Protein AF-A0A4R4QNZ3-F1 (afdb_monomer_lite)

Secondary structure (DSSP, 8-state):
-PPPP---SHHHHHHHHHHHHT-HHHHHHHHHTSEEEEEPPGGGHHHHHTT-S-----EEEETTEEEEEEBSSHHHHHHHH-TT---EEEEEHHHHHHT-S-TTPEEEESPPPTT-----TT-EEEEHHHHHHHHTT---PPEESSPPPHHHHHHTT-TTS---S-PPPP--SSHHHHHHHHHHHTT-HHHHHHHHTT-EEEEE--TT--TT--TTSTT-----EEETTEEEEEEBSSHHHHHHHHHHHT----EEEEEHHHHHHT-S-TTSEEEESTTSTT-EEE-GGGHHHHHHHHHHHHHHHHHTT---SSHHHHHHHHHHHTT-HHHHHHHHHT-B-BEEE-TTPPTT--TTSTT-----EEETTEEEEEEBSSHHHHHHHH-S-EEE--BHHHHHHT---TTSEEEESTTSTT-EEE-HHHHHHHT-SPPPP----

Structure (mmCIF, N/CA/C/O backbone):
data_AF-A0A4R4QNZ3-F1
#
_entry.id   AF-A0A4R4QNZ3-F1
#
loop_
_atom_site.group_PDB
_atom_site.id
_atom_site.type_symbol
_atom_site.label_atom_id
_atom_site.label_alt_id
_atom_site.label_comp_id
_atom_site.label_asym_id
_atom_site.label_entity_id
_atom_site.label_seq_id
_atom_site.pdbx_PDB_ins_code
_atom_site.Cartn_x
_atom_site.Cartn_y
_atom_site.Cartn_z
_atom_site.occupancy
_atom_site.B_iso_or_equiv
_atom_site.auth_seq_id
_atom_site.auth_comp_id
_atom_site.auth_asym_id
_atom_site.auth_atom_id
_atom_site.pdbx_PDB_model_num
ATOM 1 N N . MET A 1 1 ? 29.107 14.010 -29.309 1.00 36.09 1 MET A N 1
ATOM 2 C CA . MET A 1 1 ? 27.647 13.817 -29.400 1.00 36.09 1 MET A CA 1
ATOM 3 C C . MET A 1 1 ? 27.422 12.340 -29.157 1.00 36.09 1 MET A C 1
ATOM 5 O O . MET A 1 1 ? 27.958 11.558 -29.928 1.00 36.09 1 MET A O 1
ATOM 9 N N . ALA A 1 2 ? 26.821 11.963 -28.026 1.00 41.38 2 ALA A N 1
ATOM 10 C CA . ALA A 1 2 ? 26.477 10.564 -27.778 1.00 41.38 2 ALA A CA 1
ATOM 11 C C . ALA A 1 2 ? 25.448 10.140 -28.831 1.00 41.38 2 ALA A C 1
ATOM 13 O O . ALA A 1 2 ? 24.552 10.927 -29.141 1.00 41.38 2 ALA A O 1
ATOM 14 N N . ASP A 1 3 ? 25.636 8.966 -29.427 1.00 51.53 3 ASP A N 1
ATOM 15 C CA . ASP A 1 3 ? 24.725 8.439 -30.437 1.00 51.53 3 ASP A CA 1
ATOM 16 C C . ASP A 1 3 ? 23.348 8.273 -29.784 1.00 51.53 3 ASP A C 1
ATOM 18 O O . ASP A 1 3 ? 23.217 7.601 -28.759 1.00 51.53 3 ASP A O 1
ATOM 22 N N . ALA A 1 4 ? 22.342 8.983 -30.293 1.00 70.56 4 ALA A N 1
ATOM 23 C CA . ALA A 1 4 ? 20.996 8.888 -29.752 1.00 70.56 4 ALA A CA 1
ATOM 24 C C . ALA A 1 4 ? 20.488 7.468 -30.020 1.00 70.56 4 ALA A C 1
ATOM 26 O O . ALA A 1 4 ? 20.500 7.029 -31.172 1.00 70.56 4 ALA A O 1
ATOM 27 N N . TRP A 1 5 ? 20.068 6.757 -28.968 1.00 85.12 5 TRP A N 1
ATOM 28 C CA . TRP A 1 5 ? 19.520 5.406 -29.089 1.00 85.12 5 TRP A CA 1
ATOM 29 C C . TRP A 1 5 ? 18.438 5.341 -30.176 1.00 85.12 5 TRP A C 1
ATOM 31 O O . TRP A 1 5 ? 17.634 6.267 -30.336 1.00 85.12 5 TRP A O 1
ATOM 41 N N . ARG A 1 6 ? 18.420 4.233 -30.923 1.00 86.94 6 ARG A N 1
ATOM 42 C CA . ARG A 1 6 ? 17.431 3.957 -31.965 1.00 86.94 6 ARG A CA 1
ATOM 43 C C . ARG A 1 6 ? 16.771 2.606 -31.695 1.00 86.94 6 ARG A C 1
ATOM 45 O O . ARG A 1 6 ? 17.508 1.666 -31.400 1.00 86.94 6 ARG A O 1
ATOM 52 N N . PRO A 1 7 ? 15.442 2.499 -31.865 1.00 90.75 7 PRO A N 1
ATOM 53 C CA . PRO A 1 7 ? 14.757 1.217 -31.840 1.00 90.75 7 PRO A CA 1
ATOM 54 C C . PRO A 1 7 ? 15.376 0.226 -32.830 1.00 90.75 7 PRO A C 1
ATOM 56 O O . PRO A 1 7 ? 15.742 0.585 -33.952 1.00 90.75 7 PRO A O 1
ATOM 59 N N . THR A 1 8 ? 15.479 -1.024 -32.406 1.00 92.50 8 THR A N 1
ATOM 60 C CA . THR A 1 8 ? 16.047 -2.151 -33.154 1.00 92.50 8 THR A CA 1
ATOM 61 C C . THR A 1 8 ? 15.031 -3.264 -33.407 1.00 92.50 8 THR A C 1
ATOM 63 O O . THR A 1 8 ? 15.307 -4.175 -34.187 1.00 92.50 8 THR A O 1
ATOM 66 N N . SER A 1 9 ? 13.850 -3.177 -32.791 1.00 92.44 9 SER A N 1
ATOM 67 C CA . SER A 1 9 ? 12.731 -4.102 -32.968 1.00 92.44 9 SER A CA 1
ATOM 68 C C . SER A 1 9 ? 11.420 -3.355 -33.244 1.00 92.44 9 SER A C 1
ATOM 70 O O . SER A 1 9 ? 11.294 -2.157 -32.981 1.00 92.44 9 SER A O 1
ATOM 72 N N . GLU A 1 10 ? 10.423 -4.068 -33.780 1.00 94.12 10 GLU A N 1
ATOM 73 C CA . GLU A 1 10 ? 9.068 -3.526 -33.967 1.00 94.12 10 GLU A CA 1
ATOM 74 C C . GLU A 1 10 ? 8.427 -3.136 -32.625 1.00 94.12 10 GLU A C 1
ATOM 76 O O . GLU A 1 10 ? 7.784 -2.091 -32.531 1.00 94.12 10 GLU A O 1
ATOM 81 N N . LEU A 1 11 ? 8.661 -3.936 -31.576 1.00 95.50 11 LEU A N 1
ATOM 82 C CA . LEU A 1 11 ? 8.229 -3.633 -30.212 1.00 95.50 11 LEU A CA 1
ATOM 83 C C . LEU A 1 11 ? 8.803 -2.290 -29.743 1.00 95.50 11 LEU A C 1
ATOM 85 O O . LEU A 1 11 ? 8.041 -1.404 -29.376 1.00 95.50 11 LEU A O 1
ATOM 89 N N . GLU A 1 12 ? 10.123 -2.100 -29.820 1.00 96.62 12 GLU A N 1
ATOM 90 C CA . GLU A 1 12 ? 10.787 -0.859 -29.397 1.00 96.62 12 GLU A CA 1
ATOM 91 C C . GLU A 1 12 ? 10.306 0.362 -30.196 1.00 96.62 12 GLU A C 1
ATOM 93 O O . GLU A 1 12 ? 10.190 1.458 -29.647 1.00 96.62 12 GLU A O 1
ATOM 98 N N . HIS A 1 13 ? 9.998 0.184 -31.487 1.00 95.88 13 HIS A N 1
ATOM 99 C CA . HIS A 1 13 ? 9.411 1.238 -32.312 1.00 95.88 13 HIS A CA 1
ATOM 100 C C . HIS A 1 13 ? 8.037 1.661 -31.789 1.00 95.88 13 HIS A C 1
ATOM 102 O O . HIS A 1 13 ? 7.811 2.851 -31.567 1.00 95.88 13 HIS A O 1
ATOM 108 N N . ARG A 1 14 ? 7.147 0.696 -31.537 1.00 96.50 14 ARG A N 1
ATOM 109 C CA . ARG A 1 14 ? 5.798 0.956 -31.015 1.00 96.50 14 ARG A CA 1
ATOM 110 C C . ARG A 1 14 ? 5.842 1.543 -29.602 1.00 96.50 14 ARG A C 1
ATOM 112 O O . ARG A 1 14 ? 5.132 2.503 -29.332 1.00 96.50 14 ARG A O 1
ATOM 119 N N . LEU A 1 15 ? 6.723 1.044 -28.730 1.00 95.56 15 LEU A N 1
ATOM 120 C CA . LEU A 1 15 ? 6.934 1.602 -27.387 1.00 95.56 15 LEU A CA 1
ATOM 121 C C . LEU A 1 15 ? 7.467 3.042 -27.443 1.00 95.56 15 LEU A C 1
ATOM 123 O O . LEU A 1 15 ? 7.066 3.896 -26.657 1.00 95.56 15 LEU A O 1
ATOM 127 N N . GLN A 1 16 ? 8.356 3.356 -28.388 1.00 93.81 16 GLN A N 1
ATOM 128 C CA . GLN A 1 16 ? 8.825 4.729 -28.565 1.00 93.81 16 GLN A CA 1
ATOM 129 C C . GLN A 1 16 ? 7.693 5.664 -29.026 1.00 93.81 16 GLN A C 1
ATOM 131 O O . GLN A 1 16 ? 7.657 6.825 -28.612 1.00 93.81 16 GLN A O 1
ATOM 136 N N . GLU A 1 17 ? 6.783 5.192 -29.880 1.00 93.38 17 GLU A N 1
ATOM 137 C CA . GLU A 1 17 ? 5.606 5.959 -30.304 1.00 93.38 17 GLU A CA 1
ATOM 138 C C . GLU A 1 17 ? 4.665 6.244 -29.133 1.00 93.38 17 GLU A C 1
ATOM 140 O O . GLU A 1 17 ? 4.260 7.395 -28.960 1.00 93.38 17 GLU A O 1
ATOM 145 N N . THR A 1 18 ? 4.386 5.247 -28.287 1.00 92.31 18 THR A N 1
ATOM 146 C CA . THR A 1 18 ? 3.529 5.434 -27.107 1.00 92.31 18 THR A CA 1
ATOM 147 C C . THR A 1 18 ? 4.150 6.405 -26.106 1.00 92.31 18 THR A C 1
ATOM 149 O O . THR A 1 18 ? 3.469 7.323 -25.655 1.00 92.31 18 THR A O 1
ATOM 152 N N . VAL A 1 19 ? 5.458 6.303 -25.829 1.00 86.38 19 VAL A N 1
ATOM 153 C CA . VAL A 1 19 ? 6.164 7.260 -24.954 1.00 86.38 19 VAL A CA 1
ATOM 154 C C . VAL A 1 19 ? 6.097 8.683 -25.512 1.00 86.38 19 VAL A C 1
ATOM 156 O O . VAL A 1 19 ? 5.834 9.625 -24.768 1.00 86.38 19 VAL A O 1
ATOM 159 N N . ARG A 1 20 ? 6.293 8.866 -26.824 1.00 86.81 20 ARG A N 1
ATOM 160 C CA . ARG A 1 20 ? 6.196 10.192 -27.466 1.00 86.81 20 ARG A CA 1
ATOM 161 C C . ARG A 1 20 ? 4.785 10.769 -27.424 1.00 86.81 20 ARG A C 1
ATOM 163 O O . ARG A 1 20 ? 4.647 11.987 -27.353 1.00 86.81 20 ARG A O 1
ATOM 170 N N . ALA A 1 21 ? 3.771 9.912 -27.495 1.00 85.88 21 ALA A N 1
ATOM 171 C CA . ALA A 1 21 ? 2.372 10.297 -27.370 1.00 85.88 21 ALA A CA 1
ATOM 172 C C . ALA A 1 21 ? 1.936 10.524 -25.909 1.00 85.88 21 ALA A C 1
ATOM 174 O O . ALA A 1 21 ? 0.863 11.075 -25.687 1.00 85.88 21 ALA A O 1
ATOM 175 N N . GLY A 1 22 ? 2.744 10.113 -24.922 1.00 79.81 22 GLY A N 1
ATOM 176 C CA . GLY A 1 22 ? 2.345 10.091 -23.513 1.00 79.81 22 GLY A CA 1
ATOM 177 C C . GLY A 1 22 ? 1.312 9.003 -23.183 1.00 79.81 22 GLY A C 1
ATOM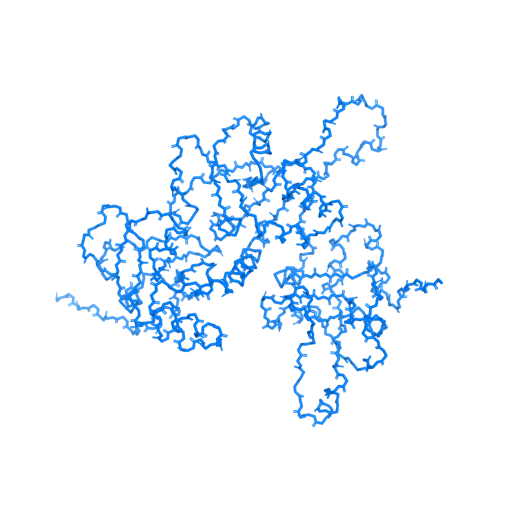 178 O O . GLY A 1 22 ? 0.682 9.065 -22.132 1.00 79.81 22 GLY A O 1
ATOM 179 N N . ASP A 1 23 ? 1.131 8.012 -24.061 1.00 84.38 23 ASP A N 1
ATOM 180 C CA . ASP A 1 23 ? 0.137 6.942 -23.925 1.00 84.38 23 ASP A CA 1
ATOM 181 C C . ASP A 1 23 ? 0.714 5.756 -23.132 1.00 84.38 23 ASP A C 1
ATOM 183 O O . ASP A 1 23 ? 1.197 4.762 -23.684 1.00 84.38 23 ASP A O 1
ATOM 187 N N . GLN A 1 24 ? 0.712 5.887 -21.804 1.00 86.06 24 GLN A N 1
ATOM 188 C CA . GLN A 1 24 ? 1.237 4.859 -20.901 1.00 86.06 24 GLN A CA 1
ATOM 189 C C . GLN A 1 24 ? 0.388 3.582 -20.890 1.00 86.06 24 GLN A C 1
ATOM 191 O O . GLN A 1 24 ? 0.941 2.491 -20.778 1.00 86.06 24 GLN A O 1
ATOM 196 N N . GLU A 1 25 ? -0.932 3.692 -21.051 1.00 88.00 25 GLU A N 1
ATOM 197 C CA . GLU A 1 25 ? -1.815 2.523 -21.101 1.00 88.00 25 GLU A CA 1
ATOM 198 C C . GLU A 1 25 ? -1.469 1.639 -22.304 1.00 88.00 25 GLU A C 1
ATOM 200 O O . GLU A 1 25 ? -1.257 0.432 -22.152 1.00 88.00 25 GLU A O 1
ATOM 205 N N . SER A 1 26 ? -1.312 2.235 -23.492 1.00 90.31 26 SER A N 1
ATOM 206 C CA . SER A 1 26 ? -0.854 1.484 -24.660 1.00 90.31 26 SER A CA 1
ATOM 207 C C . SER A 1 26 ? 0.567 0.957 -24.484 1.00 90.31 26 SER A C 1
ATOM 209 O O . SER A 1 26 ? 0.823 -0.162 -24.920 1.00 90.31 26 SER A O 1
ATOM 211 N N . TYR A 1 27 ? 1.479 1.703 -23.842 1.00 93.31 27 TYR A N 1
ATOM 212 C CA . TYR A 1 27 ? 2.828 1.207 -23.535 1.00 93.31 27 TYR A CA 1
ATOM 213 C C . TYR A 1 27 ? 2.762 -0.099 -22.728 1.00 93.31 27 TYR A C 1
ATOM 215 O O . TYR A 1 27 ? 3.331 -1.108 -23.145 1.00 93.31 27 TYR A O 1
ATOM 223 N N . PHE A 1 28 ? 2.030 -0.122 -21.611 1.00 94.06 28 PHE A N 1
ATOM 224 C CA . PHE A 1 28 ? 1.970 -1.311 -20.760 1.00 94.06 28 PHE A CA 1
ATOM 225 C C . PHE A 1 28 ? 1.182 -2.453 -21.396 1.00 94.06 28 PHE A C 1
ATOM 227 O O . PHE A 1 28 ? 1.561 -3.608 -21.221 1.00 94.06 28 PHE A O 1
ATOM 234 N N . ARG A 1 29 ? 0.166 -2.161 -22.216 1.00 92.75 29 ARG A N 1
ATOM 235 C CA . ARG A 1 29 ? -0.510 -3.189 -23.018 1.00 92.75 29 ARG A CA 1
ATOM 236 C C . ARG A 1 29 ? 0.435 -3.847 -24.030 1.00 92.75 29 ARG A C 1
ATOM 238 O O . ARG A 1 29 ? 0.403 -5.060 -24.188 1.00 92.75 29 ARG A O 1
ATOM 245 N N . LEU A 1 30 ? 1.310 -3.074 -24.683 1.00 95.38 30 LEU A N 1
ATOM 246 C CA . LEU A 1 30 ? 2.337 -3.633 -25.575 1.00 95.38 30 LEU A CA 1
ATOM 247 C C . LEU A 1 30 ? 3.315 -4.536 -24.820 1.00 95.38 30 LEU A C 1
ATOM 249 O O . LEU A 1 30 ? 3.689 -5.584 -25.338 1.00 95.38 30 LEU A O 1
ATOM 253 N N . ILE A 1 31 ? 3.718 -4.133 -23.612 1.00 96.38 31 ILE A N 1
ATOM 254 C CA . ILE A 1 31 ? 4.584 -4.939 -22.749 1.00 96.38 31 ILE A CA 1
ATOM 255 C C . ILE A 1 31 ? 3.885 -6.240 -22.328 1.00 96.38 31 ILE A C 1
ATOM 257 O O . ILE A 1 31 ? 4.504 -7.299 -22.428 1.00 96.38 31 ILE A O 1
ATOM 261 N N . ALA A 1 32 ? 2.611 -6.184 -21.929 1.00 95.44 32 ALA A N 1
ATOM 262 C CA . ALA A 1 32 ? 1.830 -7.351 -21.510 1.00 95.44 32 ALA A CA 1
ATOM 263 C C . ALA A 1 32 ? 1.791 -8.461 -22.576 1.00 95.44 32 ALA A C 1
ATOM 265 O O . ALA A 1 32 ? 1.918 -9.641 -22.252 1.00 95.44 32 ALA A O 1
ATOM 266 N N . ASP A 1 33 ? 1.685 -8.068 -23.848 1.00 94.62 33 ASP A N 1
ATOM 267 C CA . ASP A 1 33 ? 1.601 -8.975 -24.998 1.00 94.62 33 ASP A CA 1
ATOM 268 C C . ASP A 1 33 ? 2.977 -9.410 -25.549 1.00 94.62 33 ASP A C 1
ATOM 270 O O . ASP A 1 33 ? 3.053 -10.133 -26.547 1.00 94.62 33 ASP A O 1
ATOM 274 N N . SER A 1 34 ? 4.076 -8.953 -24.941 1.00 96.06 34 SER A N 1
ATOM 275 C CA . SER A 1 34 ? 5.432 -9.140 -25.465 1.00 96.06 34 SER A CA 1
ATOM 276 C C . SER A 1 34 ? 6.223 -10.271 -24.805 1.00 96.06 34 SER A C 1
ATOM 278 O O . SER A 1 34 ? 5.973 -10.705 -23.675 1.00 96.06 34 SER A O 1
ATOM 280 N N . GLU A 1 35 ? 7.236 -10.730 -25.537 1.00 97.00 35 GLU A N 1
ATOM 281 C CA . GLU A 1 35 ? 8.348 -11.500 -24.993 1.00 97.00 35 GLU A CA 1
ATOM 282 C C . GLU A 1 35 ? 9.511 -10.559 -24.665 1.00 97.00 35 GLU A C 1
ATOM 284 O O . GLU A 1 35 ? 9.925 -9.749 -25.498 1.00 97.00 35 GLU A O 1
ATOM 289 N N . LEU A 1 36 ? 10.040 -10.679 -23.449 1.00 97.50 36 LEU A N 1
ATOM 290 C CA . LEU A 1 36 ? 11.142 -9.879 -22.936 1.00 97.50 36 LEU A CA 1
ATOM 291 C C . LEU A 1 36 ? 12.411 -10.718 -22.803 1.00 97.50 36 LEU A C 1
ATOM 293 O O . LEU A 1 36 ? 12.386 -11.935 -22.622 1.00 97.50 36 LEU A O 1
ATOM 297 N N . VAL A 1 37 ? 13.541 -10.034 -22.888 1.00 97.19 37 VAL A N 1
ATOM 298 C CA . VAL A 1 37 ? 14.887 -10.579 -22.758 1.00 97.19 37 VAL A CA 1
ATOM 299 C C . VAL A 1 37 ? 15.315 -10.509 -21.295 1.00 97.19 37 VAL A C 1
ATOM 301 O O . VAL A 1 37 ? 15.451 -9.427 -20.730 1.00 97.19 37 VAL A O 1
ATOM 304 N N . VAL A 1 38 ? 15.559 -11.667 -20.688 1.00 95.94 38 VAL A N 1
ATOM 305 C CA . VAL A 1 38 ? 16.092 -11.810 -19.329 1.00 95.94 38 VAL A CA 1
ATOM 306 C C . VAL A 1 38 ? 17.591 -12.119 -19.436 1.00 95.94 38 VAL A C 1
ATOM 308 O O . VAL A 1 38 ? 17.946 -13.164 -19.992 1.00 95.94 38 VAL A O 1
ATOM 311 N N . PRO A 1 39 ? 18.492 -11.237 -18.968 1.00 95.00 39 PRO A N 1
ATOM 312 C CA . PRO A 1 39 ? 19.932 -11.439 -19.107 1.00 95.00 39 PRO A CA 1
ATOM 313 C C . PRO A 1 39 ? 20.411 -12.654 -18.307 1.00 95.00 39 PRO A C 1
ATOM 315 O O . PRO A 1 39 ? 19.965 -12.886 -17.184 1.00 95.00 39 PRO A O 1
ATOM 318 N N . VAL A 1 40 ? 21.379 -13.385 -18.862 1.00 92.00 40 VAL A N 1
ATOM 319 C CA . VAL A 1 40 ? 22.135 -14.407 -18.129 1.00 92.00 40 VAL A CA 1
ATOM 320 C C . VAL A 1 40 ? 23.475 -13.797 -17.703 1.00 92.00 40 VAL A C 1
ATOM 322 O O . VAL A 1 40 ? 24.246 -13.389 -18.578 1.00 92.00 40 VAL A O 1
ATOM 325 N N . PRO A 1 41 ? 23.775 -13.709 -16.391 1.00 88.00 41 PRO A N 1
ATOM 326 C CA . PRO A 1 41 ? 25.062 -13.217 -15.909 1.00 88.00 41 PRO A CA 1
ATOM 327 C C . PRO A 1 41 ? 26.239 -14.002 -16.516 1.00 88.00 41 PRO A C 1
ATOM 329 O O . PRO A 1 41 ? 26.177 -15.234 -16.553 1.00 88.00 41 PRO A O 1
ATOM 332 N N . PRO A 1 42 ? 27.310 -13.335 -16.996 1.00 86.75 42 PRO A N 1
ATOM 333 C CA . PRO A 1 42 ? 28.401 -14.000 -17.719 1.00 86.75 42 PRO A CA 1
ATOM 334 C C . PRO A 1 42 ? 29.095 -15.110 -16.920 1.00 86.75 42 PRO A C 1
ATOM 336 O O . PRO A 1 42 ? 29.536 -16.104 -17.486 1.00 86.75 42 PRO A O 1
ATOM 339 N N . ASP A 1 43 ? 29.168 -14.952 -15.601 1.00 86.56 43 ASP A N 1
ATOM 340 C CA . ASP A 1 43 ? 29.741 -15.901 -14.648 1.00 86.56 43 ASP A CA 1
ATOM 341 C C . ASP A 1 43 ? 28.881 -17.156 -14.430 1.00 86.56 43 ASP A C 1
ATOM 343 O O . ASP A 1 43 ? 29.392 -18.169 -13.952 1.00 86.56 43 ASP A O 1
ATOM 347 N N . LEU A 1 44 ? 27.602 -17.124 -14.813 1.00 85.00 44 LEU A N 1
ATOM 348 C CA . LEU A 1 44 ? 26.685 -18.261 -14.702 1.00 85.00 44 LEU A CA 1
ATOM 349 C C . LEU A 1 44 ? 26.544 -19.065 -16.002 1.00 85.00 44 LEU A C 1
ATOM 351 O O . LEU A 1 44 ? 26.008 -20.172 -15.964 1.00 85.00 44 LEU A O 1
ATOM 355 N N . VAL A 1 45 ? 27.038 -18.558 -17.138 1.00 84.75 45 VAL A N 1
ATOM 356 C CA . VAL A 1 45 ? 26.831 -19.171 -18.464 1.00 84.75 45 VAL A CA 1
ATOM 357 C C . VAL A 1 45 ? 27.355 -20.607 -18.524 1.00 84.75 45 VAL A C 1
ATOM 359 O O . VAL A 1 45 ? 26.599 -21.515 -18.871 1.00 84.75 45 VAL A O 1
ATOM 362 N N . ASP A 1 46 ? 28.616 -20.833 -18.147 1.00 84.75 46 ASP A N 1
ATOM 363 C CA . ASP A 1 46 ? 29.239 -22.162 -18.228 1.00 84.75 46 ASP A CA 1
ATOM 364 C C . ASP A 1 46 ? 28.524 -23.180 -17.326 1.00 84.75 46 ASP A C 1
ATOM 366 O O . ASP A 1 46 ? 28.242 -24.303 -17.748 1.00 84.75 46 ASP A O 1
ATOM 370 N N . GLY A 1 47 ? 28.156 -22.769 -16.106 1.00 83.50 47 GLY A N 1
ATOM 371 C CA . GLY A 1 47 ? 27.420 -23.608 -15.158 1.00 83.50 47 GLY A CA 1
ATOM 372 C C . GLY A 1 47 ? 26.000 -23.937 -15.626 1.00 83.50 47 GLY A C 1
ATOM 373 O O . GLY A 1 47 ? 25.530 -25.058 -15.433 1.00 83.50 47 GLY A O 1
ATOM 374 N N . MET A 1 48 ? 25.318 -22.999 -16.290 1.00 82.44 48 MET A N 1
ATOM 375 C CA . MET A 1 48 ? 23.996 -23.241 -16.877 1.00 82.44 48 MET A CA 1
ATOM 376 C C . MET A 1 48 ? 24.070 -24.194 -18.074 1.00 82.44 48 MET A C 1
ATOM 378 O O . MET A 1 48 ? 23.268 -25.122 -18.162 1.00 82.44 48 MET A O 1
ATOM 382 N N . LEU A 1 49 ? 25.051 -24.019 -18.968 1.00 83.19 49 LEU A N 1
ATOM 383 C CA . LEU A 1 49 ? 25.263 -24.914 -20.114 1.00 83.19 49 LEU A CA 1
ATOM 384 C C . LEU A 1 49 ? 25.648 -26.337 -19.679 1.00 83.19 49 LEU A C 1
ATOM 386 O O . LEU A 1 49 ? 25.262 -27.304 -20.335 1.00 83.19 49 LEU A O 1
ATOM 390 N N . ALA A 1 50 ? 26.368 -26.471 -18.562 1.00 84.56 50 ALA A N 1
ATOM 391 C CA . ALA A 1 50 ? 26.704 -27.755 -17.951 1.00 84.56 50 ALA A CA 1
ATOM 392 C C . ALA A 1 50 ? 25.537 -28.399 -17.169 1.00 84.56 50 ALA A C 1
ATOM 394 O O . ALA A 1 50 ? 25.641 -29.557 -16.765 1.00 84.56 50 ALA A O 1
ATOM 395 N N . GLY A 1 51 ? 24.424 -27.682 -16.955 1.00 81.00 51 GLY A N 1
ATOM 396 C CA . GLY A 1 51 ? 23.299 -28.138 -16.129 1.00 81.00 51 GLY A CA 1
ATOM 397 C C . GLY A 1 51 ? 23.594 -28.154 -14.622 1.00 81.00 51 GLY A C 1
ATOM 398 O O . GLY A 1 51 ? 22.866 -28.787 -13.859 1.00 81.00 51 GLY A O 1
ATOM 399 N N . GLU A 1 52 ? 24.658 -27.477 -14.192 1.00 81.56 52 GLU A N 1
ATOM 400 C CA . GLU A 1 52 ? 25.130 -27.413 -12.803 1.00 81.56 52 GLU A CA 1
ATOM 401 C C . GLU A 1 52 ? 24.558 -26.204 -12.038 1.00 81.56 52 GLU A C 1
ATOM 403 O O . GLU A 1 52 ? 24.580 -26.185 -10.807 1.00 81.56 52 GLU A O 1
ATOM 408 N N . ALA A 1 53 ? 24.007 -25.214 -12.751 1.00 74.94 53 ALA A N 1
ATOM 409 C CA . ALA A 1 53 ? 23.369 -24.024 -12.191 1.00 74.94 53 ALA A CA 1
ATOM 410 C C . ALA A 1 53 ? 21.910 -23.888 -12.657 1.00 74.94 53 ALA A C 1
ATOM 412 O O . ALA A 1 53 ? 21.587 -24.138 -13.818 1.00 74.94 53 ALA A O 1
ATOM 413 N N . GLN A 1 54 ? 21.026 -23.462 -11.750 1.00 72.88 54 GLN A N 1
ATOM 414 C CA . GLN A 1 54 ? 19.638 -23.130 -12.082 1.00 72.88 54 GLN A CA 1
ATOM 415 C C . GLN A 1 54 ? 19.516 -21.654 -12.485 1.00 72.88 54 GLN A C 1
ATOM 417 O O . GLN A 1 54 ? 20.211 -20.816 -11.904 1.00 72.88 54 GLN A O 1
ATOM 422 N N . PRO A 1 55 ? 18.627 -21.314 -13.436 1.00 70.38 55 PRO A N 1
ATOM 423 C CA . PRO A 1 55 ? 18.350 -19.925 -13.774 1.00 70.38 55 PRO A CA 1
ATOM 424 C C . PRO A 1 55 ? 17.789 -19.188 -12.553 1.00 70.38 55 PRO A C 1
ATOM 426 O O . PRO A 1 55 ? 16.810 -19.621 -11.945 1.00 70.38 55 PRO A O 1
ATOM 429 N N . SER A 1 56 ? 18.419 -18.073 -12.195 1.00 79.75 56 SER A N 1
ATOM 430 C CA . SER A 1 56 ? 17.931 -17.141 -11.182 1.00 79.75 56 SER A CA 1
ATOM 431 C C . SER A 1 56 ? 17.474 -15.843 -11.841 1.00 79.75 56 SER A C 1
ATOM 433 O O . SER A 1 56 ? 17.903 -15.497 -12.943 1.00 79.75 56 SER A O 1
ATOM 435 N N . TRP A 1 57 ? 16.590 -15.114 -11.163 1.00 89.25 57 TRP A N 1
ATOM 436 C CA . TRP A 1 57 ? 16.187 -13.785 -11.609 1.00 89.25 57 TRP A CA 1
ATOM 437 C C . TRP A 1 57 ? 17.386 -12.829 -11.548 1.00 89.25 57 TRP A C 1
ATOM 439 O O . TRP A 1 57 ? 17.971 -12.682 -10.470 1.00 89.25 57 TRP A O 1
ATOM 449 N N . PRO A 1 58 ? 17.758 -12.166 -12.658 1.00 91.88 58 PRO A N 1
ATOM 450 C CA . PRO A 1 58 ? 18.845 -11.201 -12.651 1.00 91.88 58 PRO A CA 1
ATOM 451 C C . PRO A 1 58 ? 18.393 -9.954 -11.901 1.00 91.88 58 PRO A C 1
ATOM 453 O O . PRO A 1 58 ? 17.398 -9.330 -12.274 1.00 91.88 58 PRO A O 1
ATOM 456 N N . THR A 1 59 ? 19.111 -9.597 -10.839 1.00 93.44 59 THR A N 1
ATOM 457 C CA . THR A 1 59 ? 18.735 -8.475 -9.980 1.00 93.44 59 THR A CA 1
ATOM 458 C C . THR A 1 59 ? 19.808 -7.402 -9.879 1.00 93.44 59 THR A C 1
ATOM 460 O O . THR A 1 59 ? 21.006 -7.673 -9.946 1.00 93.44 59 THR A O 1
ATOM 463 N N . GLN A 1 60 ? 19.358 -6.166 -9.679 1.00 90.75 60 GLN A N 1
ATOM 464 C CA . GLN A 1 60 ? 20.192 -5.014 -9.358 1.00 90.75 60 GLN A CA 1
ATOM 465 C C . GLN A 1 60 ? 19.604 -4.260 -8.164 1.00 90.75 60 GLN A C 1
ATOM 467 O O . GLN A 1 60 ? 18.396 -4.044 -8.085 1.00 90.75 60 GLN A O 1
ATOM 472 N N . GLU A 1 61 ? 20.467 -3.838 -7.242 1.00 88.00 61 GLU A N 1
ATOM 473 C CA . GLU A 1 61 ? 20.107 -2.908 -6.171 1.00 88.00 61 GLU A CA 1
ATOM 474 C C . GLU A 1 61 ? 20.224 -1.461 -6.678 1.00 88.00 61 GLU A C 1
ATOM 476 O O . GLU A 1 61 ? 21.293 -1.030 -7.115 1.00 88.00 61 GLU A O 1
ATOM 481 N N . GLU A 1 62 ? 19.129 -0.707 -6.602 1.00 80.56 62 GLU A N 1
ATOM 482 C CA . GLU A 1 62 ? 19.045 0.720 -6.932 1.00 80.56 62 GLU A CA 1
ATOM 483 C C . GLU A 1 62 ? 18.240 1.420 -5.828 1.00 80.56 62 GLU A C 1
ATOM 485 O O . GLU A 1 62 ? 17.125 1.007 -5.514 1.00 80.56 62 GLU A O 1
ATOM 490 N N . ASP A 1 63 ? 18.824 2.435 -5.182 1.00 74.75 63 ASP A N 1
ATOM 491 C CA . ASP A 1 63 ? 18.214 3.177 -4.065 1.00 74.75 63 ASP A CA 1
ATOM 492 C C . ASP A 1 63 ? 17.663 2.289 -2.927 1.00 74.75 63 ASP A C 1
ATOM 494 O O . ASP A 1 63 ? 16.605 2.550 -2.348 1.00 74.75 63 ASP A O 1
ATOM 498 N N . GLY A 1 64 ? 18.388 1.210 -2.605 1.00 72.94 64 GLY A N 1
ATOM 499 C CA . GLY A 1 64 ? 18.005 0.232 -1.578 1.00 72.94 64 GLY A CA 1
ATOM 500 C C . GLY A 1 64 ? 16.822 -0.657 -1.970 1.00 72.94 64 GLY A C 1
ATOM 501 O O . GLY A 1 64 ? 16.149 -1.206 -1.094 1.00 72.94 64 GLY A O 1
ATOM 502 N N . ARG A 1 65 ? 16.522 -0.750 -3.272 1.00 79.69 65 ARG A N 1
ATOM 503 C CA . ARG A 1 65 ? 15.478 -1.603 -3.839 1.00 79.69 65 ARG A CA 1
ATOM 504 C C . ARG A 1 65 ? 16.082 -2.610 -4.806 1.00 79.69 65 ARG A C 1
ATOM 506 O O . ARG A 1 65 ? 16.831 -2.251 -5.714 1.00 79.69 65 ARG A O 1
ATOM 513 N N . THR A 1 66 ? 15.658 -3.859 -4.666 1.00 89.00 66 THR A N 1
ATOM 514 C CA . THR A 1 66 ? 15.970 -4.916 -5.622 1.00 89.00 66 THR A CA 1
ATOM 515 C C . THR A 1 66 ? 15.058 -4.805 -6.849 1.00 89.00 66 THR A C 1
ATOM 517 O O . THR A 1 66 ? 13.831 -4.858 -6.724 1.00 89.00 66 THR A O 1
ATOM 520 N N . HIS A 1 67 ? 15.660 -4.696 -8.029 1.00 92.56 67 HIS A N 1
ATOM 521 C CA . HIS A 1 67 ? 14.981 -4.694 -9.322 1.00 92.56 67 HIS A CA 1
ATOM 522 C C . HIS A 1 67 ? 15.361 -5.941 -10.114 1.00 92.56 67 HIS A C 1
ATOM 524 O O . HIS A 1 67 ? 16.546 -6.206 -10.288 1.00 92.56 67 HIS A O 1
ATOM 530 N N . VAL A 1 68 ? 14.374 -6.681 -10.611 1.00 95.69 68 VAL A N 1
ATOM 531 C CA . VAL A 1 68 ? 14.545 -7.711 -11.637 1.00 95.69 68 VAL A CA 1
ATOM 532 C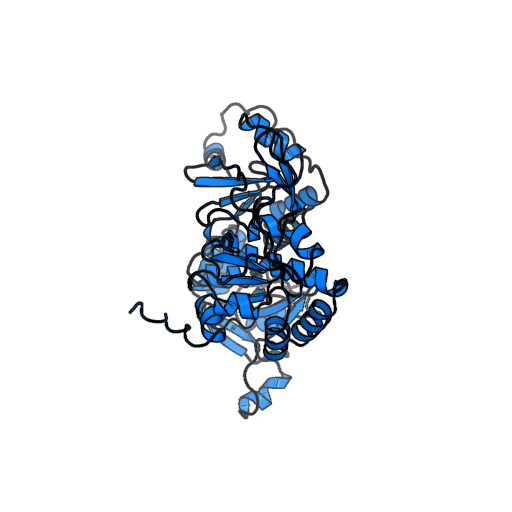 C . VAL A 1 68 ? 14.740 -7.017 -12.980 1.00 95.69 68 VAL A C 1
ATOM 534 O O . VAL A 1 68 ? 13.912 -6.197 -13.376 1.00 95.69 68 VAL A O 1
ATOM 537 N N . LEU A 1 69 ? 15.832 -7.335 -13.669 1.00 95.69 69 LEU A N 1
ATOM 538 C CA . LEU A 1 69 ? 16.197 -6.708 -14.935 1.00 95.69 69 LEU A CA 1
ATOM 539 C C . LEU A 1 69 ? 15.621 -7.483 -16.118 1.00 95.69 69 LEU A C 1
ATOM 541 O O . LEU A 1 69 ? 15.871 -8.679 -16.266 1.00 95.69 69 LEU A O 1
ATOM 545 N N . VAL A 1 70 ? 14.903 -6.784 -16.992 1.00 97.25 70 VAL A N 1
ATOM 546 C CA . VAL A 1 70 ? 14.416 -7.315 -18.268 1.00 97.25 70 VAL A CA 1
ATOM 547 C C . VAL A 1 70 ? 14.599 -6.277 -19.368 1.00 97.25 70 VAL A C 1
ATOM 549 O O . VAL A 1 70 ? 14.660 -5.078 -19.103 1.00 97.25 70 VAL A O 1
ATOM 552 N N . TYR A 1 71 ? 14.683 -6.730 -20.612 1.00 97.25 71 TYR A N 1
ATOM 553 C CA . TYR A 1 71 ? 14.974 -5.871 -21.754 1.00 97.25 71 TYR A CA 1
ATOM 554 C C . TYR A 1 71 ? 14.031 -6.151 -22.913 1.00 97.25 71 TYR A C 1
ATOM 556 O O . TYR A 1 71 ? 13.620 -7.286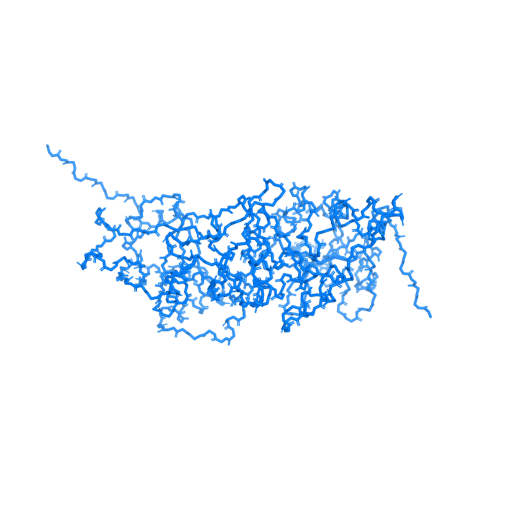 -23.140 1.00 97.25 71 TYR A O 1
ATOM 564 N N . THR A 1 72 ? 13.710 -5.124 -23.685 1.00 97.19 72 THR A N 1
ATOM 565 C CA . THR A 1 72 ? 12.839 -5.250 -24.864 1.00 97.19 72 THR A CA 1
ATOM 566 C C . THR A 1 72 ? 13.553 -5.890 -26.059 1.00 97.19 72 THR A C 1
ATOM 568 O O . THR A 1 72 ? 12.909 -6.383 -26.987 1.00 97.19 72 THR A O 1
ATOM 571 N N . SER A 1 73 ? 14.890 -5.938 -26.038 1.00 96.31 73 SER A N 1
ATOM 572 C CA . SER A 1 73 ? 15.704 -6.690 -26.995 1.00 96.31 73 SER A CA 1
ATOM 573 C C . SER A 1 73 ? 17.107 -7.005 -26.466 1.00 96.31 73 SER A C 1
ATOM 575 O O . SER A 1 73 ? 17.606 -6.392 -25.522 1.00 96.31 73 SER A O 1
ATOM 577 N N . ALA A 1 74 ? 17.814 -7.915 -27.144 1.00 95.44 74 ALA A N 1
ATOM 578 C CA . ALA A 1 74 ? 19.229 -8.181 -26.877 1.00 95.44 74 ALA A CA 1
ATOM 579 C C . ALA A 1 74 ? 20.142 -6.979 -27.200 1.00 95.44 74 ALA A C 1
ATOM 581 O O . ALA A 1 74 ? 21.263 -6.878 -26.693 1.00 95.44 74 ALA A O 1
ATOM 582 N N . SER A 1 75 ? 19.696 -6.067 -28.070 1.00 94.06 75 SER A N 1
ATOM 583 C CA . SER A 1 75 ? 20.415 -4.824 -28.366 1.00 94.06 75 SER A CA 1
ATOM 584 C C . SER A 1 75 ? 20.253 -3.821 -27.227 1.00 94.06 75 SER A C 1
ATOM 586 O O . SER A 1 75 ? 21.257 -3.260 -26.791 1.00 94.06 75 SER A O 1
ATOM 588 N N . ALA A 1 76 ? 19.032 -3.654 -26.705 1.00 94.56 76 ALA A N 1
ATOM 589 C CA . ALA A 1 76 ? 18.759 -2.856 -25.512 1.00 94.56 76 ALA A CA 1
ATOM 590 C C . ALA A 1 76 ? 19.525 -3.398 -24.297 1.00 94.56 76 ALA A C 1
ATOM 592 O O . ALA A 1 76 ? 20.269 -2.653 -23.665 1.00 94.56 76 ALA A O 1
ATOM 593 N N . MET A 1 77 ? 19.477 -4.715 -24.063 1.00 95.44 77 MET A N 1
ATOM 594 C CA . MET A 1 77 ? 20.241 -5.386 -23.005 1.00 95.44 77 MET A CA 1
ATOM 595 C C . MET A 1 77 ? 21.733 -5.043 -23.058 1.00 95.44 77 MET A C 1
ATOM 597 O O . MET A 1 77 ? 22.300 -4.588 -22.069 1.00 95.44 77 MET A O 1
ATOM 601 N N . ARG A 1 78 ? 22.384 -5.201 -24.218 1.00 92.75 78 ARG A N 1
ATOM 602 C CA . ARG A 1 78 ? 23.816 -4.883 -24.369 1.00 92.75 78 ARG A CA 1
ATOM 603 C C . ARG A 1 78 ? 24.110 -3.390 -24.260 1.00 92.75 78 ARG A C 1
ATOM 605 O O . ARG A 1 78 ? 25.173 -3.021 -23.766 1.00 92.75 78 ARG A O 1
ATOM 612 N N . ALA A 1 79 ? 23.196 -2.529 -24.705 1.00 92.12 79 ALA A N 1
ATOM 613 C CA . ALA A 1 79 ? 23.336 -1.084 -24.549 1.00 92.12 79 ALA A CA 1
ATOM 614 C C . ALA A 1 79 ? 23.283 -0.657 -23.071 1.00 92.12 79 ALA A C 1
ATOM 616 O O . ALA A 1 79 ? 24.011 0.258 -22.680 1.00 92.12 79 ALA A O 1
ATOM 617 N N . CYS A 1 80 ? 22.460 -1.338 -22.269 1.00 93.75 80 CYS A N 1
ATOM 618 C CA . CYS A 1 80 ? 22.236 -1.035 -20.859 1.00 93.75 80 CYS A CA 1
ATOM 619 C C . CYS A 1 80 ? 23.209 -1.744 -19.910 1.00 93.75 80 CYS A C 1
ATOM 621 O O . CYS A 1 80 ? 23.585 -1.155 -18.904 1.00 93.75 80 CYS A O 1
ATOM 623 N N . LEU A 1 81 ? 23.643 -2.971 -20.208 1.00 92.75 81 LEU A N 1
ATOM 624 C CA . LEU A 1 81 ? 24.519 -3.777 -19.341 1.00 92.75 81 LEU A CA 1
ATOM 625 C C . LEU A 1 81 ? 25.969 -3.869 -19.829 1.00 92.75 81 LEU A C 1
ATOM 627 O O . LEU A 1 81 ? 26.857 -4.291 -19.088 1.00 92.75 81 LEU A O 1
ATOM 631 N N . GLY A 1 82 ? 26.229 -3.462 -21.069 1.00 90.75 82 GLY A N 1
ATOM 632 C CA . GLY A 1 82 ? 27.537 -3.555 -21.703 1.00 90.75 82 GLY A CA 1
ATOM 633 C C . GLY A 1 82 ? 27.770 -4.871 -22.460 1.00 90.75 82 GLY A C 1
ATOM 634 O O . GLY A 1 82 ? 26.946 -5.786 -22.440 1.00 90.75 82 GLY A O 1
ATOM 635 N N . PRO A 1 83 ? 28.917 -4.979 -23.155 1.00 88.81 83 PRO A N 1
ATOM 636 C CA . PRO A 1 83 ? 29.175 -6.053 -24.114 1.00 88.81 83 PRO A CA 1
ATOM 637 C C . PRO A 1 83 ? 29.420 -7.427 -23.481 1.00 88.81 83 PRO A C 1
ATOM 639 O O . PRO A 1 83 ? 29.366 -8.415 -24.198 1.00 88.81 83 PRO A O 1
ATOM 642 N N . ALA A 1 84 ? 29.685 -7.506 -22.172 1.00 88.62 84 ALA A N 1
ATOM 643 C CA . ALA A 1 84 ? 29.915 -8.780 -21.485 1.00 88.62 84 ALA A CA 1
ATOM 644 C C . ALA A 1 84 ? 28.648 -9.652 -21.403 1.00 88.62 84 ALA A C 1
ATOM 646 O O . ALA A 1 84 ? 28.746 -10.872 -21.312 1.00 88.62 84 ALA A O 1
ATOM 647 N N . TYR A 1 85 ? 27.463 -9.036 -21.447 1.00 91.12 85 TYR A N 1
ATOM 648 C CA . TYR A 1 85 ? 26.183 -9.740 -21.444 1.00 91.12 85 TYR A CA 1
ATOM 649 C C . TYR A 1 85 ? 25.823 -10.189 -22.865 1.00 91.12 85 TYR A C 1
ATOM 651 O O . TYR A 1 85 ? 25.156 -9.477 -23.615 1.00 91.12 85 TYR A O 1
ATOM 659 N N . GLU A 1 86 ? 26.299 -11.373 -23.247 1.00 91.00 86 GLU A N 1
ATOM 660 C CA . GLU A 1 86 ? 26.043 -11.969 -24.569 1.00 91.00 86 GLU A CA 1
ATOM 661 C C . GLU A 1 86 ? 24.861 -12.948 -24.573 1.00 91.00 86 GLU A C 1
ATOM 663 O O . GLU A 1 86 ? 24.196 -13.109 -25.598 1.00 91.00 86 GLU A O 1
ATOM 668 N N . HIS A 1 87 ? 24.582 -13.579 -23.430 1.00 92.94 87 HIS A N 1
ATOM 669 C CA . HIS A 1 87 ? 23.586 -14.639 -23.291 1.00 92.94 87 HIS A CA 1
ATOM 670 C C . HIS A 1 87 ? 22.335 -14.133 -22.572 1.00 92.94 87 HIS A C 1
ATOM 672 O O . HIS A 1 87 ? 22.404 -13.308 -21.659 1.00 92.94 87 HIS A O 1
ATOM 678 N N . PHE A 1 88 ? 21.179 -14.639 -22.990 1.00 94.50 88 PHE A N 1
ATOM 679 C CA . PHE A 1 88 ? 19.884 -14.257 -22.447 1.00 94.50 88 PHE A CA 1
ATOM 680 C C . PHE A 1 88 ? 18.846 -15.357 -22.661 1.00 94.50 88 PHE A C 1
ATOM 682 O O . PHE A 1 88 ? 19.018 -16.242 -23.499 1.00 94.50 88 PHE A O 1
ATOM 689 N N . MET A 1 89 ? 17.753 -15.261 -21.914 1.00 93.25 89 MET A N 1
ATOM 690 C CA . MET A 1 89 ? 16.531 -16.031 -22.120 1.00 93.25 89 MET A CA 1
ATOM 691 C C . MET A 1 89 ? 15.428 -15.109 -22.630 1.00 93.25 89 MET A C 1
ATOM 693 O O . MET A 1 89 ? 15.440 -13.909 -22.362 1.00 93.25 89 MET A O 1
ATOM 697 N N . THR A 1 90 ? 14.464 -15.671 -23.347 1.00 95.50 90 THR A N 1
ATOM 698 C CA . THR A 1 90 ? 13.266 -14.955 -23.788 1.00 95.50 90 THR A CA 1
ATOM 699 C C . THR A 1 90 ? 12.074 -15.496 -23.012 1.00 95.50 90 THR A C 1
ATOM 701 O O . THR A 1 90 ? 11.844 -16.703 -23.023 1.00 95.50 90 THR A O 1
ATOM 704 N N . VAL A 1 91 ? 11.358 -14.619 -22.310 1.00 95.69 91 VAL A N 1
ATOM 705 C CA . VAL A 1 91 ? 10.265 -14.977 -21.393 1.00 95.69 91 VAL A CA 1
ATOM 706 C C . VAL A 1 91 ? 9.069 -14.075 -21.672 1.00 95.69 91 VAL A C 1
ATOM 708 O O . VAL A 1 91 ? 9.228 -12.872 -21.881 1.00 95.69 91 VAL A O 1
ATOM 711 N N . ARG A 1 92 ? 7.857 -14.634 -21.683 1.00 96.88 92 ARG A N 1
ATOM 712 C CA . ARG A 1 92 ? 6.630 -13.838 -21.846 1.00 96.88 92 ARG A CA 1
ATOM 713 C C . ARG A 1 92 ? 6.367 -13.001 -20.603 1.00 96.88 92 ARG A C 1
ATOM 715 O O . ARG A 1 92 ? 6.562 -13.480 -19.490 1.00 96.88 92 ARG A O 1
ATOM 722 N N . PHE A 1 93 ? 5.844 -11.789 -20.775 1.00 96.50 93 PHE A N 1
ATOM 723 C CA . PHE A 1 93 ? 5.519 -10.933 -19.632 1.00 96.50 93 PHE A CA 1
ATOM 724 C C . PHE A 1 93 ? 4.556 -11.601 -18.633 1.00 96.50 93 PHE A C 1
ATOM 726 O O . PHE A 1 93 ? 4.783 -11.540 -17.426 1.00 96.50 93 PHE A O 1
ATOM 733 N N . GLY A 1 94 ? 3.531 -12.308 -19.120 1.00 94.62 94 GLY A N 1
ATOM 734 C CA . GLY A 1 94 ? 2.615 -13.062 -18.253 1.00 94.62 94 GLY A CA 1
ATOM 735 C C . GLY A 1 94 ? 3.318 -14.125 -17.397 1.00 94.62 94 GLY A C 1
ATOM 736 O O . GLY A 1 94 ? 3.035 -14.242 -16.210 1.00 94.62 94 GLY A O 1
ATOM 737 N N . GLU A 1 95 ? 4.307 -14.830 -17.953 1.00 94.25 95 GLU A N 1
ATOM 738 C CA . GLU A 1 95 ? 5.087 -15.835 -17.214 1.00 94.25 95 GLU A CA 1
ATOM 739 C C . GLU A 1 95 ? 5.963 -15.185 -16.133 1.00 94.25 95 GLU A C 1
ATOM 741 O O . GLU A 1 95 ? 6.082 -15.718 -15.028 1.00 94.25 95 GLU A O 1
ATOM 746 N N . ILE A 1 96 ? 6.514 -13.996 -16.409 1.00 94.25 96 ILE A N 1
ATOM 747 C CA . ILE A 1 96 ? 7.226 -13.190 -15.408 1.00 94.25 96 ILE A CA 1
ATOM 748 C C . ILE A 1 96 ? 6.297 -12.860 -14.231 1.00 94.25 96 ILE A C 1
ATOM 750 O O . ILE A 1 96 ? 6.690 -13.018 -13.076 1.00 94.25 96 ILE A O 1
ATOM 754 N N . ALA A 1 97 ? 5.061 -12.437 -14.505 1.00 93.00 97 ALA A N 1
ATOM 755 C CA . ALA A 1 97 ? 4.089 -12.104 -13.466 1.00 93.00 97 ALA A CA 1
ATOM 756 C C . ALA A 1 97 ? 3.657 -13.325 -12.631 1.00 93.00 97 ALA A C 1
ATOM 758 O O . ALA A 1 97 ? 3.523 -13.219 -11.408 1.00 93.00 97 ALA A O 1
ATOM 759 N N . GLU A 1 98 ? 3.470 -14.482 -13.272 1.00 91.25 98 GLU A N 1
ATOM 760 C CA . GLU A 1 98 ? 3.084 -15.739 -12.617 1.00 91.25 98 GLU A CA 1
ATOM 761 C C . GLU A 1 98 ? 4.191 -16.298 -11.715 1.00 91.25 98 GLU A C 1
ATOM 763 O O . GLU A 1 98 ? 3.923 -16.782 -10.615 1.00 91.25 98 GLU A O 1
ATOM 768 N N . THR A 1 99 ? 5.445 -16.211 -12.159 1.00 89.75 99 THR A N 1
ATOM 769 C CA . THR A 1 99 ? 6.610 -16.800 -11.475 1.00 89.75 99 THR A CA 1
ATOM 770 C C . THR A 1 99 ? 7.391 -15.788 -10.630 1.00 89.75 99 THR A C 1
ATOM 772 O O . THR A 1 99 ? 8.541 -16.032 -10.247 1.00 89.75 99 THR A O 1
ATOM 775 N N . TRP A 1 100 ? 6.759 -14.652 -10.312 1.00 90.81 100 TRP A N 1
ATOM 776 C CA . TRP A 1 100 ? 7.393 -13.523 -9.639 1.00 90.81 100 TRP A CA 1
ATOM 777 C C . TRP A 1 100 ? 8.028 -13.928 -8.292 1.00 90.81 100 TRP A C 1
ATOM 779 O O . TRP A 1 100 ? 7.331 -14.455 -7.419 1.00 90.81 100 TRP A O 1
ATOM 789 N N . PRO A 1 101 ? 9.333 -13.669 -8.077 1.00 83.38 101 PRO A N 1
ATOM 790 C CA . PRO A 1 101 ? 10.092 -14.295 -6.989 1.00 83.38 101 PRO A CA 1
ATOM 791 C C . PRO A 1 101 ? 9.827 -13.705 -5.601 1.00 83.38 101 PRO A C 1
ATOM 793 O O . PRO A 1 101 ? 9.896 -14.412 -4.598 1.00 83.38 101 PRO A O 1
ATOM 796 N N . ASP A 1 102 ? 9.582 -12.398 -5.520 1.00 80.75 102 ASP A N 1
ATOM 797 C CA . ASP A 1 102 ? 9.425 -11.679 -4.257 1.00 80.75 102 ASP A CA 1
ATOM 798 C C . ASP A 1 102 ? 8.562 -10.435 -4.501 1.00 80.75 102 ASP A C 1
ATOM 800 O O . ASP A 1 102 ? 8.909 -9.564 -5.302 1.00 80.75 102 ASP A O 1
ATOM 804 N N . ASN A 1 103 ? 7.431 -10.322 -3.800 1.00 77.44 103 ASN A N 1
ATOM 805 C CA . ASN A 1 103 ? 6.504 -9.194 -3.954 1.00 77.44 103 ASN A CA 1
ATOM 806 C C . ASN A 1 103 ? 7.136 -7.840 -3.570 1.00 77.44 103 ASN A C 1
ATOM 808 O O . ASN A 1 103 ? 6.587 -6.796 -3.912 1.00 77.44 103 ASN A O 1
ATOM 812 N N . ARG A 1 104 ? 8.286 -7.832 -2.888 1.00 72.38 104 ARG A N 1
ATOM 813 C CA . ARG A 1 104 ? 9.020 -6.607 -2.538 1.00 72.38 104 ARG A CA 1
ATOM 814 C C . ARG A 1 104 ? 9.879 -6.091 -3.695 1.00 72.38 104 ARG A C 1
ATOM 816 O O . ARG A 1 104 ? 10.332 -4.949 -3.645 1.00 72.38 104 ARG A O 1
ATOM 823 N N . TRP A 1 105 ? 10.164 -6.938 -4.683 1.00 87.75 105 TRP A N 1
ATOM 824 C CA . TRP A 1 105 ? 11.027 -6.603 -5.812 1.00 87.75 105 TRP A CA 1
ATOM 825 C C . TRP A 1 105 ? 10.257 -5.856 -6.894 1.00 87.75 105 TRP A C 1
ATOM 827 O O . TRP A 1 105 ? 9.045 -6.010 -7.049 1.00 87.75 105 TRP A O 1
ATOM 837 N N . TRP A 1 106 ? 10.991 -5.037 -7.635 1.00 91.19 106 TRP A N 1
ATOM 838 C CA . TRP A 1 106 ? 10.487 -4.250 -8.753 1.00 91.19 106 TRP A CA 1
ATOM 839 C C . TRP A 1 106 ? 10.891 -4.893 -10.074 1.00 91.19 106 TRP A C 1
ATOM 841 O O . TRP A 1 106 ? 11.915 -5.565 -10.140 1.00 91.19 106 TRP A O 1
ATOM 851 N N . LEU A 1 107 ? 10.117 -4.681 -11.131 1.00 94.81 107 LEU A N 1
ATOM 852 C CA . LEU A 1 107 ? 10.546 -4.951 -12.498 1.00 94.81 107 LEU A CA 1
ATOM 853 C C . LEU A 1 107 ? 11.184 -3.689 -13.066 1.00 94.81 107 LEU A C 1
ATOM 855 O O . LEU A 1 107 ? 10.593 -2.614 -12.978 1.00 94.81 107 LEU A O 1
ATOM 859 N N . ALA A 1 108 ? 12.358 -3.820 -13.667 1.00 95.19 108 ALA A N 1
ATOM 860 C CA . ALA A 1 108 ? 13.002 -2.755 -14.414 1.00 95.19 108 ALA A CA 1
ATOM 861 C C . ALA A 1 108 ? 13.151 -3.191 -15.874 1.00 95.19 108 ALA A C 1
ATOM 863 O O . ALA A 1 108 ? 13.901 -4.117 -16.185 1.00 95.19 108 ALA A O 1
ATOM 864 N N . ILE A 1 109 ? 12.403 -2.526 -16.751 1.00 96.38 109 ILE A N 1
ATOM 865 C CA . ILE A 1 109 ? 12.424 -2.727 -18.198 1.00 96.38 109 ILE A CA 1
ATOM 866 C C . ILE A 1 109 ? 13.417 -1.732 -18.781 1.00 96.38 109 ILE A C 1
ATOM 868 O O . ILE A 1 109 ? 13.268 -0.529 -18.577 1.00 96.38 109 ILE A O 1
ATOM 872 N N . ASP A 1 110 ? 14.412 -2.233 -19.511 1.00 95.88 110 ASP A N 1
ATOM 873 C CA . ASP A 1 110 ? 15.405 -1.427 -20.228 1.00 95.88 110 ASP A CA 1
ATOM 874 C C . ASP A 1 110 ? 16.267 -0.512 -19.341 1.00 95.88 110 ASP A C 1
ATOM 876 O O . ASP A 1 110 ? 16.914 0.416 -19.830 1.00 95.88 110 ASP A O 1
ATOM 880 N N . ALA A 1 111 ? 16.342 -0.811 -18.043 1.00 93.19 111 ALA A N 1
ATOM 881 C CA . ALA A 1 111 ? 17.107 -0.013 -17.096 1.00 93.19 111 ALA A CA 1
ATOM 882 C C . ALA A 1 111 ? 18.629 -0.184 -17.266 1.00 93.19 111 ALA A C 1
ATOM 884 O O . ALA A 1 111 ? 19.112 -1.299 -17.527 1.00 93.19 111 ALA A O 1
ATOM 885 N N . PRO A 1 112 ? 19.405 0.901 -17.088 1.00 92.44 112 PRO A N 1
ATOM 886 C CA . PRO A 1 112 ? 20.856 0.853 -17.144 1.00 92.44 112 PRO A CA 1
ATOM 887 C C . PRO A 1 112 ? 21.450 0.021 -16.006 1.00 92.44 112 PRO A C 1
ATOM 889 O O . PRO A 1 112 ? 21.069 0.127 -14.837 1.00 92.44 112 PRO A O 1
ATOM 892 N N . GLY A 1 113 ? 22.465 -0.760 -16.360 1.00 87.38 113 GLY A N 1
ATOM 893 C CA . GLY A 1 113 ? 23.318 -1.448 -15.409 1.00 87.38 113 GLY A CA 1
ATOM 894 C C . GLY A 1 113 ? 24.183 -0.479 -14.606 1.00 87.38 113 GLY A C 1
ATOM 895 O O . GLY A 1 113 ? 24.443 0.659 -15.012 1.00 87.38 113 GLY A O 1
ATOM 896 N N . HIS A 1 114 ? 24.695 -0.948 -13.470 1.00 82.38 114 HIS A N 1
ATOM 897 C CA . HIS A 1 114 ? 25.580 -0.152 -12.624 1.00 82.38 114 HIS A CA 1
ATOM 898 C C . HIS A 1 114 ? 26.786 0.410 -13.407 1.00 82.38 114 HIS A C 1
ATOM 900 O O . HIS A 1 114 ? 27.537 -0.324 -14.048 1.00 82.38 114 HIS A O 1
ATOM 906 N N . GLY A 1 115 ? 26.981 1.731 -13.354 1.00 78.62 115 GLY A N 1
ATOM 907 C CA . GLY A 1 115 ? 28.067 2.420 -14.064 1.00 78.62 115 GLY A CA 1
ATOM 908 C C . GLY A 1 115 ? 27.815 2.684 -15.556 1.00 78.62 115 GLY A C 1
ATOM 909 O O . GLY A 1 115 ? 28.627 3.363 -16.190 1.00 78.62 115 GLY A O 1
ATOM 910 N N . VAL A 1 116 ? 26.691 2.224 -16.115 1.00 83.19 116 VAL A N 1
ATOM 911 C CA . VAL A 1 116 ? 26.264 2.538 -17.483 1.00 83.19 116 VAL A CA 1
ATOM 912 C C . VAL A 1 116 ? 25.410 3.805 -17.471 1.00 83.19 116 VAL A C 1
ATOM 914 O O . VAL A 1 116 ? 24.513 3.970 -16.655 1.00 83.19 116 VAL A O 1
ATOM 917 N N . ARG A 1 117 ? 25.714 4.749 -18.370 1.00 77.31 117 ARG A N 1
ATOM 918 C CA . ARG A 1 117 ? 25.013 6.048 -18.457 1.00 77.31 117 ARG A CA 1
ATOM 919 C C . ARG A 1 117 ? 23.945 6.102 -19.549 1.00 77.31 117 ARG A C 1
ATOM 921 O O . ARG A 1 117 ? 23.312 7.140 -19.725 1.00 77.31 117 ARG A O 1
ATOM 928 N N . THR A 1 118 ? 23.807 5.029 -20.318 1.00 80.62 118 THR A N 1
ATOM 929 C CA . THR A 1 118 ? 22.827 4.919 -21.397 1.00 80.62 118 THR A CA 1
ATOM 930 C C . THR A 1 118 ? 21.446 4.722 -20.788 1.00 80.62 118 THR A C 1
ATOM 932 O O . THR A 1 118 ? 21.151 3.643 -20.298 1.00 80.62 118 THR A O 1
ATOM 935 N N . VAL A 1 119 ? 20.617 5.759 -20.822 1.00 85.12 119 VAL A N 1
ATOM 936 C CA . VAL A 1 119 ? 19.206 5.691 -20.421 1.00 85.12 119 VAL A CA 1
ATOM 937 C C . VAL A 1 119 ? 18.374 5.573 -21.688 1.00 85.12 119 VAL A C 1
ATOM 939 O O . VAL A 1 119 ? 18.512 6.406 -22.594 1.00 85.12 119 VAL A O 1
ATOM 942 N N . LEU A 1 120 ? 17.549 4.531 -21.780 1.00 90.75 120 LEU A N 1
ATOM 943 C CA . LEU A 1 120 ? 16.670 4.345 -22.930 1.00 90.75 120 LEU A CA 1
ATOM 944 C C . LEU A 1 120 ? 15.383 5.151 -22.726 1.00 90.75 120 LEU A C 1
ATOM 946 O O . LEU A 1 120 ? 14.833 5.168 -21.631 1.00 90.75 120 LEU A O 1
ATOM 950 N N . PRO A 1 121 ? 14.851 5.814 -23.768 1.00 89.62 121 PRO A N 1
ATOM 951 C CA . PRO A 1 121 ? 13.622 6.595 -23.636 1.00 89.62 121 PRO A CA 1
ATOM 952 C C . PRO A 1 121 ? 12.381 5.727 -23.380 1.00 89.62 121 PRO A C 1
ATOM 954 O O . PRO A 1 121 ? 11.331 6.267 -23.067 1.00 89.62 121 PRO A O 1
ATOM 957 N N . ILE A 1 122 ? 12.491 4.410 -23.555 1.00 92.88 122 ILE A N 1
ATOM 958 C CA . ILE A 1 122 ? 11.423 3.426 -23.340 1.00 92.88 122 ILE A CA 1
ATOM 959 C C . ILE A 1 122 ? 11.574 2.672 -22.010 1.00 92.88 122 ILE A C 1
ATOM 961 O O . ILE A 1 122 ? 10.886 1.679 -21.806 1.00 92.88 122 ILE A O 1
ATOM 965 N N . GLU A 1 123 ? 12.473 3.117 -21.130 1.00 92.88 123 GLU A N 1
ATOM 966 C CA . GLU A 1 123 ? 12.692 2.526 -19.808 1.00 92.88 123 GLU A CA 1
ATOM 967 C C . GLU A 1 123 ? 11.455 2.666 -18.906 1.00 92.88 123 GLU A C 1
ATOM 969 O O . GLU A 1 123 ? 10.785 3.702 -18.906 1.00 92.88 123 GLU A O 1
ATOM 974 N N . ALA A 1 124 ? 11.177 1.641 -18.097 1.00 90.69 124 ALA A N 1
ATOM 975 C CA . ALA A 1 124 ? 10.101 1.664 -17.109 1.00 90.69 124 ALA A CA 1
ATOM 976 C C . ALA A 1 124 ? 10.465 0.884 -15.837 1.00 90.69 124 ALA A C 1
ATOM 978 O O . ALA A 1 124 ? 11.147 -0.139 -15.887 1.00 90.69 124 ALA A O 1
ATOM 979 N N . ARG A 1 125 ? 9.956 1.343 -14.687 1.00 89.56 125 ARG A N 1
ATOM 980 C CA . ARG A 1 125 ? 10.030 0.637 -13.397 1.00 89.56 125 ARG A CA 1
ATOM 981 C C . ARG A 1 125 ? 8.622 0.349 -12.897 1.00 89.56 125 ARG A C 1
ATOM 983 O O . ARG A 1 125 ? 7.801 1.260 -12.826 1.00 89.56 125 ARG A O 1
ATOM 990 N N . LEU A 1 126 ? 8.351 -0.906 -12.551 1.00 90.00 126 LEU A N 1
ATOM 991 C CA . LEU A 1 126 ? 7.039 -1.353 -12.100 1.00 90.00 126 LEU A CA 1
ATOM 992 C C . LEU A 1 126 ? 7.162 -2.039 -10.735 1.00 90.00 126 LEU A C 1
ATOM 994 O O . LEU A 1 126 ? 7.967 -2.962 -10.591 1.00 90.00 126 LEU A O 1
ATOM 998 N N . PRO A 1 127 ? 6.357 -1.661 -9.732 1.00 86.69 127 PRO A N 1
ATOM 999 C CA . PRO A 1 127 ? 6.220 -2.478 -8.536 1.00 86.69 127 PRO A CA 1
ATOM 1000 C C . PRO A 1 127 ? 5.529 -3.806 -8.886 1.00 86.69 127 PRO A C 1
ATOM 1002 O O . PRO A 1 127 ? 4.728 -3.875 -9.819 1.00 86.69 127 PRO A O 1
ATOM 1005 N N . SER A 1 128 ? 5.796 -4.855 -8.107 1.00 86.62 128 SER A N 1
ATOM 1006 C CA . SER A 1 128 ? 5.262 -6.210 -8.333 1.00 86.62 128 SER A CA 1
ATOM 1007 C C . SER A 1 128 ? 3.737 -6.274 -8.513 1.00 86.62 128 SER A C 1
ATOM 1009 O O . SER A 1 128 ? 3.240 -7.045 -9.332 1.00 86.62 128 SER A O 1
ATOM 1011 N N . TRP A 1 129 ? 2.976 -5.447 -7.787 1.00 83.50 129 TRP A N 1
ATOM 1012 C CA . TRP A 1 129 ? 1.521 -5.395 -7.932 1.00 83.50 129 TRP A CA 1
ATOM 1013 C C . TRP A 1 129 ? 1.096 -4.882 -9.310 1.00 83.50 129 TRP A C 1
ATOM 1015 O O . TRP A 1 129 ? 0.138 -5.398 -9.879 1.00 83.50 129 TRP A O 1
ATOM 1025 N N . PHE A 1 130 ? 1.825 -3.913 -9.869 1.00 88.06 130 PHE A N 1
ATOM 1026 C CA . PHE A 1 130 ? 1.514 -3.362 -11.182 1.00 88.06 130 PHE A CA 1
ATOM 1027 C C . PHE A 1 130 ? 1.929 -4.330 -12.290 1.00 88.06 130 PHE A C 1
ATOM 1029 O O . PHE A 1 130 ? 1.232 -4.442 -13.288 1.00 88.06 130 PHE A O 1
ATOM 1036 N N . VAL A 1 131 ? 2.988 -5.121 -12.079 1.00 91.38 131 VAL A N 1
ATOM 1037 C CA . VAL A 1 131 ? 3.331 -6.241 -12.974 1.00 91.38 131 VAL A CA 1
ATOM 1038 C C . VAL A 1 131 ? 2.153 -7.214 -13.110 1.00 91.38 131 VAL A C 1
ATOM 1040 O O . VAL A 1 131 ? 1.803 -7.586 -14.227 1.00 91.38 131 VAL A O 1
ATOM 1043 N N . ARG A 1 132 ? 1.496 -7.580 -11.999 1.00 88.88 132 ARG A N 1
ATOM 1044 C CA . ARG A 1 132 ? 0.302 -8.446 -12.030 1.00 88.88 132 ARG A CA 1
ATOM 1045 C C . ARG A 1 132 ? -0.886 -7.785 -12.723 1.00 88.88 132 ARG A C 1
ATOM 1047 O O . ARG A 1 132 ? -1.478 -8.405 -13.595 1.00 88.88 132 ARG A O 1
ATOM 1054 N N . GLN A 1 133 ? -1.173 -6.523 -12.403 1.00 86.12 133 GLN A N 1
ATOM 1055 C CA . GLN A 1 133 ? -2.257 -5.762 -13.038 1.00 86.12 133 GLN A CA 1
ATOM 1056 C C . GLN A 1 133 ? -2.096 -5.711 -14.570 1.00 86.12 133 GLN A C 1
ATOM 1058 O O . GLN A 1 133 ? -3.035 -5.985 -15.316 1.00 86.12 133 GLN A O 1
ATOM 1063 N N . VAL A 1 134 ? -0.878 -5.430 -15.043 1.00 91.88 134 VAL A N 1
ATOM 1064 C CA . VAL A 1 134 ? -0.551 -5.396 -16.474 1.00 91.88 134 VAL A CA 1
ATOM 1065 C C . VAL A 1 134 ? -0.715 -6.781 -17.109 1.00 91.88 134 VAL A C 1
ATOM 1067 O O . VAL A 1 134 ? -1.261 -6.885 -18.204 1.00 91.88 134 VAL A O 1
ATOM 1070 N N . ALA A 1 135 ? -0.299 -7.851 -16.422 1.00 91.94 135 ALA A N 1
ATOM 1071 C CA . ALA A 1 135 ? -0.444 -9.225 -16.911 1.00 91.94 135 ALA A CA 1
ATOM 1072 C C . ALA A 1 135 ? -1.910 -9.690 -16.979 1.00 91.94 135 ALA A C 1
ATOM 1074 O O . ALA A 1 135 ? -2.261 -10.486 -17.846 1.00 91.94 135 ALA A O 1
ATOM 1075 N N . GLU A 1 136 ? -2.774 -9.160 -16.113 1.00 87.75 136 GLU A N 1
ATOM 1076 C CA . GLU A 1 136 ? -4.227 -9.374 -16.136 1.00 87.75 136 GLU A CA 1
ATOM 1077 C C . GLU A 1 136 ? -4.936 -8.559 -17.240 1.00 87.75 136 GLU A C 1
ATOM 1079 O O . GLU A 1 136 ? -6.148 -8.678 -17.427 1.00 87.75 136 GLU A O 1
ATOM 1084 N N . GLY A 1 137 ? -4.182 -7.768 -18.013 1.00 83.56 137 GLY A N 1
ATOM 1085 C CA . GLY A 1 137 ? -4.668 -7.009 -19.166 1.00 83.56 137 GLY A CA 1
ATOM 1086 C C . GLY A 1 137 ? -5.038 -5.559 -18.857 1.00 83.56 137 GLY A C 1
ATOM 1087 O O . GLY A 1 137 ? -5.550 -4.864 -19.737 1.00 83.56 137 GLY A O 1
ATOM 1088 N N . ASP A 1 138 ? -4.772 -5.078 -17.642 1.00 82.06 138 ASP A N 1
ATOM 1089 C CA . ASP A 1 138 ? -5.053 -3.704 -17.245 1.00 82.06 138 ASP A CA 1
ATOM 1090 C C . ASP A 1 138 ? -3.766 -2.875 -17.119 1.00 82.06 138 ASP A C 1
ATOM 1092 O O . ASP A 1 138 ? -3.112 -2.821 -16.082 1.00 82.06 138 ASP A O 1
ATOM 1096 N N . GLY A 1 139 ? -3.409 -2.183 -18.203 1.00 81.69 139 GLY A N 1
ATOM 1097 C CA . GLY A 1 139 ? -2.189 -1.374 -18.299 1.00 81.69 139 GLY A CA 1
ATOM 1098 C C . GLY A 1 139 ? -2.274 0.033 -17.699 1.00 81.69 139 GLY A C 1
ATOM 1099 O O . GLY A 1 139 ? -1.361 0.827 -17.912 1.00 81.69 139 GLY A O 1
ATOM 1100 N N . ARG A 1 140 ? -3.363 0.392 -17.007 1.00 83.19 140 ARG A N 1
ATOM 1101 C CA . ARG A 1 140 ? -3.595 1.767 -16.535 1.00 83.19 140 ARG A CA 1
ATOM 1102 C C . ARG A 1 140 ? -2.818 2.048 -15.243 1.00 83.19 140 ARG A C 1
ATOM 1104 O O . ARG A 1 140 ? -3.161 1.478 -14.204 1.00 83.19 140 ARG A O 1
ATOM 1111 N N . PRO A 1 141 ? -1.800 2.930 -15.247 1.00 78.31 141 PRO A N 1
ATOM 1112 C CA . PRO A 1 141 ? -1.177 3.365 -14.002 1.00 78.31 141 PRO A CA 1
ATOM 1113 C C . PRO A 1 141 ? -2.166 4.208 -13.174 1.00 78.31 141 PRO A C 1
ATOM 1115 O O . PRO A 1 141 ? -3.189 4.660 -13.700 1.00 78.31 141 PRO A O 1
ATOM 1118 N N . PRO A 1 142 ? -1.894 4.438 -11.877 1.00 71.88 142 PRO A N 1
ATOM 1119 C CA . PRO A 1 142 ? -2.637 5.424 -11.098 1.00 71.88 142 PRO A CA 1
ATOM 1120 C C . PRO A 1 142 ? -2.639 6.775 -11.812 1.00 71.88 142 PRO A C 1
ATOM 1122 O O . PRO A 1 142 ? -1.627 7.163 -12.375 1.00 71.88 142 PRO A O 1
ATOM 1125 N N . GLN A 1 143 ? -3.736 7.522 -11.789 1.00 77.44 143 GLN A N 1
ATOM 1126 C CA . GLN A 1 143 ? -3.757 8.833 -12.435 1.00 77.44 143 GLN A CA 1
ATOM 1127 C C . GLN A 1 143 ? -3.087 9.854 -11.519 1.00 77.44 143 GLN A C 1
ATOM 1129 O O . GLN A 1 143 ? -3.558 10.089 -10.408 1.00 77.44 143 GLN A O 1
ATOM 1134 N N . VAL A 1 144 ? -1.994 10.466 -11.968 1.00 74.69 144 VAL A N 1
ATOM 1135 C CA . VAL A 1 144 ? -1.260 11.474 -11.196 1.00 74.69 144 VAL A CA 1
ATOM 1136 C C . VAL A 1 144 ? -1.450 12.861 -11.809 1.00 74.69 144 VAL A C 1
ATOM 1138 O O . VAL A 1 144 ? -1.473 13.037 -13.023 1.00 74.69 144 VAL A O 1
ATOM 1141 N N . GLY A 1 145 ? -1.575 13.867 -10.950 1.00 63.94 145 GLY A N 1
ATOM 1142 C CA . GLY A 1 145 ? -1.853 15.244 -11.323 1.00 63.94 145 GLY A CA 1
ATOM 1143 C C . GLY A 1 145 ? -3.347 15.533 -11.428 1.00 63.94 145 GLY A C 1
ATOM 1144 O O . GLY A 1 145 ? -4.207 14.815 -10.917 1.00 63.94 145 GLY A O 1
ATOM 1145 N N . ARG A 1 146 ? -3.674 16.652 -12.075 1.00 62.94 146 ARG A N 1
ATOM 1146 C CA . ARG A 1 146 ? -5.067 17.022 -12.316 1.00 62.94 146 ARG A CA 1
ATOM 1147 C C . ARG A 1 146 ? -5.632 16.102 -13.400 1.00 62.94 146 ARG A C 1
ATOM 1149 O O . ARG A 1 146 ? -5.106 16.110 -14.508 1.00 62.94 146 ARG A O 1
ATOM 1156 N N . ALA A 1 147 ? -6.725 15.394 -13.106 1.00 57.22 147 ALA A N 1
ATOM 1157 C CA . ALA A 1 147 ? -7.516 14.726 -14.138 1.00 57.22 147 ALA A CA 1
ATOM 1158 C C . ALA A 1 147 ? -7.849 15.752 -15.230 1.00 57.22 147 ALA A C 1
ATOM 1160 O O . ALA A 1 147 ? -8.457 16.789 -14.934 1.00 57.22 147 ALA A O 1
ATOM 1161 N N . SER A 1 148 ? -7.376 15.521 -16.460 1.00 44.44 148 SER A N 1
ATOM 1162 C CA . SER A 1 148 ? -7.692 16.421 -17.565 1.00 44.44 148 SER A CA 1
ATOM 1163 C C . SER A 1 148 ? -9.200 16.394 -17.736 1.00 44.44 148 SER A C 1
ATOM 1165 O O . SER A 1 148 ? -9.810 15.335 -17.878 1.00 44.44 148 SER A O 1
ATOM 1167 N N . ALA A 1 149 ? -9.828 17.555 -17.612 1.00 39.41 149 ALA A N 1
ATOM 1168 C CA . ALA A 1 149 ? -11.261 17.600 -17.755 1.00 39.41 149 ALA A CA 1
ATOM 1169 C C . ALA A 1 149 ? -11.600 17.441 -19.247 1.00 39.41 149 ALA A C 1
ATOM 1171 O O . ALA A 1 149 ? -10.967 18.114 -20.064 1.00 39.41 149 ALA A O 1
ATOM 1172 N N . PRO A 1 150 ? -12.636 16.665 -19.623 1.00 35.75 150 PRO A N 1
ATOM 1173 C CA . PRO A 1 150 ? -13.024 16.466 -21.027 1.00 35.75 150 PRO A CA 1
ATOM 1174 C C . PRO A 1 150 ? -13.261 17.772 -21.809 1.00 35.75 150 PRO A C 1
ATOM 1176 O O . PRO A 1 150 ? -13.227 17.811 -23.036 1.00 35.75 150 PRO A O 1
ATOM 1179 N N . TRP A 1 151 ? -13.507 18.879 -21.104 1.00 35.09 151 TRP A N 1
ATOM 1180 C CA . TRP A 1 151 ? -13.715 20.190 -21.704 1.00 35.09 151 TRP A CA 1
ATOM 1181 C C . TRP A 1 151 ? -12.417 20.903 -22.138 1.00 35.09 151 TRP A C 1
ATOM 1183 O O . TRP A 1 151 ? -12.513 21.841 -22.929 1.00 35.09 151 TRP A O 1
ATOM 1193 N N . GLU A 1 152 ? -11.222 20.506 -21.671 1.00 38.69 152 GLU A N 1
ATOM 1194 C CA . GLU A 1 152 ? -9.939 21.084 -22.129 1.00 38.69 152 GLU A CA 1
ATOM 1195 C C . GLU A 1 152 ? -9.602 20.629 -23.561 1.00 38.69 152 GLU A C 1
ATOM 1197 O O . GLU A 1 152 ? -9.231 21.473 -24.376 1.00 38.69 152 GLU A O 1
ATOM 1202 N N . GLU A 1 153 ? -9.892 19.374 -23.927 1.00 37.47 153 GLU A N 1
ATOM 1203 C CA . GLU A 1 153 ? -9.804 18.875 -25.316 1.00 37.47 153 GLU A CA 1
ATOM 1204 C C . GLU A 1 153 ? -10.806 19.570 -26.262 1.00 37.47 153 GLU A C 1
ATOM 1206 O O . GLU A 1 153 ? -10.523 19.807 -27.439 1.00 37.47 153 GLU A O 1
ATOM 1211 N N . LEU A 1 154 ? -11.973 19.972 -25.744 1.00 36.69 154 LEU A N 1
ATOM 1212 C CA . LEU A 1 154 ? -12.978 20.747 -26.485 1.00 36.69 154 LEU A CA 1
ATOM 1213 C C . LEU A 1 154 ? -12.612 22.240 -26.623 1.00 36.69 154 LEU A C 1
ATOM 1215 O O . LEU A 1 154 ? -13.076 22.900 -27.557 1.00 36.69 154 LEU A O 1
ATOM 1219 N N . ARG A 1 155 ? -11.774 22.799 -25.735 1.00 41.03 155 ARG A N 1
ATOM 1220 C CA . ARG A 1 155 ? -11.337 24.210 -25.811 1.00 41.03 155 ARG A CA 1
ATOM 1221 C C . ARG A 1 155 ? -10.363 24.470 -26.952 1.00 41.03 155 ARG A C 1
ATOM 1223 O O . ARG A 1 155 ? -10.420 25.554 -27.533 1.00 41.03 155 ARG A O 1
ATOM 1230 N N . ASP A 1 156 ? -9.546 23.492 -27.330 1.00 45.66 156 ASP A N 1
ATOM 1231 C CA . ASP A 1 156 ? -8.693 23.613 -28.519 1.00 45.66 156 ASP A CA 1
ATOM 1232 C C . ASP A 1 156 ? -9.513 23.724 -29.818 1.00 45.66 156 ASP A C 1
ATOM 1234 O O . ASP A 1 156 ? -9.042 24.300 -30.802 1.00 45.66 156 ASP A O 1
ATOM 1238 N N . GLN A 1 157 ? -10.778 23.285 -29.796 1.00 45.75 157 GLN A N 1
ATOM 1239 C CA . GLN A 1 157 ? -11.727 23.432 -30.905 1.00 45.75 157 GLN A CA 1
ATOM 1240 C C . GLN A 1 157 ? -12.547 24.737 -30.846 1.00 45.75 157 GLN A C 1
ATOM 1242 O O . GLN A 1 157 ? -13.022 25.204 -31.880 1.00 45.75 157 GLN A O 1
ATOM 1247 N N . HIS A 1 158 ? -12.669 25.383 -29.679 1.00 43.09 158 HIS A N 1
ATOM 1248 C CA . HIS A 1 158 ? -13.449 26.615 -29.486 1.00 43.09 158 HIS A CA 1
ATOM 1249 C C . HIS A 1 158 ? -12.629 27.718 -28.795 1.00 43.09 158 HIS A C 1
ATOM 1251 O O . HIS A 1 158 ? -12.771 27.996 -27.604 1.00 43.09 158 HIS A O 1
ATOM 1257 N N . ARG A 1 159 ? -11.799 28.407 -29.589 1.00 49.25 159 ARG A N 1
ATOM 1258 C CA . ARG A 1 159 ? -10.870 29.472 -29.159 1.00 49.25 159 ARG A CA 1
ATOM 1259 C C . ARG A 1 159 ? -11.546 30.775 -28.670 1.00 49.25 159 ARG A C 1
ATOM 1261 O O . ARG A 1 159 ? -10.848 31.664 -28.187 1.00 49.25 159 ARG A O 1
ATOM 1268 N N . ASP A 1 160 ? -12.876 30.877 -28.740 1.00 49.34 160 ASP A N 1
ATOM 1269 C CA . ASP A 1 160 ? -13.623 32.136 -28.564 1.00 49.34 160 ASP A CA 1
ATOM 1270 C C . ASP A 1 160 ? -14.519 32.215 -27.309 1.00 49.34 160 ASP A C 1
ATOM 1272 O O . ASP A 1 160 ? -15.318 33.144 -27.181 1.00 49.34 160 ASP A O 1
ATOM 1276 N N . LEU A 1 161 ? -14.403 31.291 -26.347 1.00 45.44 161 LEU A N 1
ATOM 1277 C CA . LEU A 1 161 ? -15.134 31.431 -25.078 1.00 45.44 161 LEU A CA 1
ATOM 1278 C C . LEU A 1 161 ? -14.432 32.410 -24.112 1.00 45.44 161 LEU A C 1
ATOM 1280 O O . LEU A 1 161 ? -13.198 32.419 -24.032 1.00 45.44 161 LEU A O 1
ATOM 1284 N N . PRO A 1 162 ? -15.190 33.226 -23.346 1.00 45.03 162 PRO A N 1
ATOM 1285 C CA . PRO A 1 162 ? -14.626 34.129 -22.350 1.00 45.03 162 PRO A CA 1
ATOM 1286 C C . PRO A 1 162 ? -13.759 33.352 -21.359 1.00 45.03 162 PRO A C 1
ATOM 1288 O O . PRO A 1 162 ? -14.212 32.384 -20.749 1.00 45.03 162 PRO A O 1
ATOM 1291 N N . ARG A 1 163 ? -12.501 33.777 -21.199 1.00 48.69 163 ARG A N 1
ATOM 1292 C CA . ARG A 1 163 ? -11.597 33.209 -20.196 1.00 48.69 163 ARG A CA 1
ATOM 1293 C C . ARG A 1 163 ? -12.203 33.463 -18.817 1.00 48.69 163 ARG A C 1
ATOM 1295 O O . ARG A 1 163 ? -12.258 34.611 -18.379 1.00 48.69 163 ARG A O 1
ATOM 1302 N N . GLU A 1 164 ? -12.656 32.403 -18.153 1.00 46.38 164 GLU A N 1
ATOM 1303 C CA . GLU A 1 164 ? -12.902 32.432 -16.711 1.00 46.38 164 GLU A CA 1
ATOM 1304 C C . GLU A 1 164 ? -11.665 33.011 -16.009 1.00 46.38 164 GLU A C 1
ATOM 1306 O O . GLU A 1 164 ? -10.536 32.805 -16.467 1.00 46.38 164 GLU A O 1
ATOM 1311 N N . SER A 1 165 ? -11.904 33.776 -14.941 1.00 44.94 165 SER A N 1
ATOM 1312 C CA . SER A 1 165 ? -10.916 34.492 -14.127 1.00 44.94 165 SER A CA 1
ATOM 1313 C C . SER A 1 165 ? -9.585 33.739 -13.988 1.00 44.94 165 SER A C 1
ATOM 1315 O O . SER A 1 165 ? -9.614 32.513 -13.850 1.00 44.94 165 SER A O 1
ATOM 1317 N N . PRO A 1 166 ? -8.422 34.431 -13.967 1.00 43.66 166 PRO A N 1
ATOM 1318 C CA . PRO A 1 166 ? -7.123 33.775 -13.854 1.00 43.66 166 PRO A CA 1
ATOM 1319 C C . PRO A 1 166 ? -7.147 32.804 -12.675 1.00 43.66 166 PRO A C 1
ATOM 1321 O O . PRO A 1 166 ? -7.316 33.222 -11.528 1.00 43.66 166 PRO A O 1
ATOM 1324 N N . ARG A 1 167 ? -7.050 31.503 -12.968 1.00 54.41 167 ARG A N 1
ATOM 1325 C CA . ARG A 1 167 ? -6.987 30.471 -11.934 1.00 54.41 167 ARG A CA 1
ATOM 1326 C C . ARG A 1 167 ? -5.799 30.811 -11.045 1.00 54.41 167 ARG A C 1
ATOM 1328 O O . ARG A 1 167 ? -4.703 31.036 -11.557 1.00 54.41 167 ARG A O 1
ATOM 1335 N N . GLN A 1 168 ? -6.035 30.901 -9.739 1.00 60.12 168 GLN A N 1
ATOM 1336 C CA . GLN A 1 168 ? -4.978 31.179 -8.778 1.00 60.12 168 GLN A CA 1
ATOM 1337 C C . GLN A 1 168 ? -3.868 30.139 -8.965 1.00 60.12 168 GLN A C 1
ATOM 1339 O O . GLN A 1 168 ? -4.143 28.940 -9.035 1.00 60.12 168 GLN A O 1
ATOM 1344 N N . GLU A 1 169 ? -2.633 30.610 -9.124 1.00 76.19 169 GLU A N 1
ATOM 1345 C CA . GLU A 1 169 ? -1.476 29.740 -9.308 1.00 76.19 169 GLU A CA 1
ATOM 1346 C C . GLU A 1 169 ? -1.369 28.781 -8.118 1.00 76.19 169 GLU A C 1
ATOM 1348 O O . GLU A 1 169 ? -1.448 29.205 -6.960 1.00 76.19 169 GLU A O 1
ATOM 1353 N N . PHE A 1 170 ? -1.232 27.484 -8.402 1.00 84.88 170 PHE A N 1
ATOM 1354 C CA . PHE A 1 170 ? -1.124 26.473 -7.360 1.00 84.88 170 PHE A CA 1
ATOM 1355 C C . PHE A 1 170 ? 0.152 26.692 -6.548 1.00 84.88 170 PHE A C 1
ATOM 1357 O O . PHE A 1 170 ? 1.246 26.803 -7.103 1.00 84.88 170 PHE A O 1
ATOM 1364 N N . ARG A 1 171 ? 0.010 26.724 -5.222 1.00 90.81 171 ARG A N 1
ATOM 1365 C CA . ARG A 1 171 ? 1.131 26.814 -4.287 1.00 90.81 171 ARG A CA 1
ATOM 1366 C C . ARG A 1 171 ? 1.115 25.584 -3.382 1.00 90.81 171 ARG A C 1
ATOM 1368 O O . ARG A 1 171 ? 0.165 25.441 -2.607 1.00 90.81 171 ARG A O 1
ATOM 1375 N N . PRO A 1 172 ? 2.140 24.719 -3.472 1.00 94.88 172 PRO A N 1
ATOM 1376 C CA . PRO A 1 172 ? 2.331 23.637 -2.517 1.00 94.88 172 PRO A CA 1
ATOM 1377 C C . PRO A 1 172 ? 2.343 24.175 -1.085 1.00 94.88 172 PRO A C 1
ATOM 1379 O O . PRO A 1 172 ? 3.077 25.122 -0.795 1.00 94.88 172 PRO A O 1
ATOM 1382 N N . ALA A 1 173 ? 1.541 23.582 -0.205 1.00 96.25 173 ALA A N 1
ATOM 1383 C CA . ALA A 1 173 ? 1.467 23.983 1.198 1.00 96.25 173 ALA A CA 1
ATOM 1384 C C . ALA A 1 173 ? 2.682 23.495 2.007 1.00 96.25 173 ALA A C 1
ATOM 1386 O O . ALA A 1 173 ? 3.094 24.132 2.974 1.00 96.25 173 ALA A O 1
ATOM 1387 N N . ASN A 1 174 ? 3.282 22.375 1.598 1.00 96.62 174 ASN A N 1
ATOM 1388 C CA . ASN A 1 174 ? 4.382 21.721 2.302 1.00 96.62 174 ASN A CA 1
ATOM 1389 C C . ASN A 1 174 ? 5.330 20.974 1.343 1.00 96.62 174 ASN A C 1
ATOM 1391 O O . ASN A 1 174 ? 5.168 20.993 0.120 1.00 96.62 174 ASN A O 1
ATOM 1395 N N . ASP A 1 175 ? 6.362 20.345 1.910 1.00 97.44 175 ASP A N 1
ATOM 1396 C CA . ASP A 1 175 ? 7.382 19.574 1.191 1.00 97.44 175 ASP A CA 1
ATOM 1397 C C . ASP A 1 175 ? 6.798 18.394 0.420 1.00 97.44 175 ASP A C 1
ATOM 1399 O O . ASP A 1 175 ? 7.177 18.187 -0.733 1.00 97.44 175 ASP A O 1
ATOM 1403 N N . VAL A 1 176 ? 5.832 17.697 1.022 1.00 96.75 176 VAL A N 1
ATOM 1404 C CA . VAL A 1 176 ? 5.118 16.580 0.398 1.00 96.75 176 VAL A CA 1
ATOM 1405 C C . VAL A 1 176 ? 4.443 17.048 -0.886 1.00 96.75 176 VAL A C 1
ATOM 1407 O O . VAL A 1 176 ? 4.693 16.492 -1.947 1.00 96.75 176 VAL A O 1
ATOM 1410 N N . GLU A 1 177 ? 3.659 18.125 -0.847 1.00 96.31 177 GLU A N 1
ATOM 1411 C CA . GLU A 1 177 ? 2.993 18.644 -2.046 1.00 96.31 177 GLU A CA 1
ATOM 1412 C C . GLU A 1 177 ? 3.967 19.157 -3.104 1.00 96.31 177 GLU A C 1
ATOM 1414 O O . GLU A 1 177 ? 3.670 19.075 -4.294 1.00 96.31 177 GLU A O 1
ATOM 1419 N N . ARG A 1 178 ? 5.137 19.676 -2.705 1.00 96.31 178 ARG A N 1
ATOM 1420 C CA . ARG A 1 178 ? 6.189 20.040 -3.666 1.00 96.31 178 ARG A CA 1
ATOM 1421 C C . ARG A 1 178 ? 6.711 18.811 -4.396 1.00 96.31 178 ARG A C 1
ATOM 1423 O O . ARG A 1 178 ? 6.980 18.896 -5.591 1.00 96.31 178 ARG A O 1
ATOM 1430 N N . GLU A 1 179 ? 6.888 17.706 -3.687 1.00 95.69 179 GLU A N 1
ATOM 1431 C CA . GLU A 1 179 ? 7.368 16.452 -4.256 1.00 95.69 179 GLU A CA 1
ATOM 1432 C C . GLU A 1 179 ? 6.297 15.787 -5.125 1.00 95.69 179 GLU A C 1
ATOM 1434 O O . GLU A 1 179 ? 6.584 15.465 -6.274 1.00 95.69 179 GLU A O 1
ATOM 1439 N N . LEU A 1 180 ? 5.044 15.731 -4.662 1.00 94.06 180 LEU A N 1
ATOM 1440 C CA . LEU A 1 180 ? 3.906 15.258 -5.458 1.00 94.06 180 LEU A CA 1
ATOM 1441 C C . LEU A 1 180 ? 3.696 16.101 -6.720 1.00 94.06 180 LEU A C 1
ATOM 1443 O O . LEU A 1 180 ? 3.439 15.550 -7.785 1.00 94.06 180 LEU A O 1
ATOM 1447 N N . LEU A 1 181 ? 3.858 17.427 -6.637 1.00 93.62 181 LEU A N 1
ATOM 1448 C CA . LEU A 1 181 ? 3.790 18.306 -7.805 1.00 93.62 181 LEU A CA 1
ATOM 1449 C C . LEU A 1 181 ? 4.916 18.014 -8.803 1.00 93.62 181 LEU A C 1
ATOM 1451 O O . LEU A 1 181 ? 4.675 18.019 -10.007 1.00 93.62 181 LEU A O 1
ATOM 1455 N N . ARG A 1 182 ? 6.146 17.777 -8.327 1.00 91.12 182 ARG A N 1
ATOM 1456 C CA . ARG A 1 182 ? 7.275 17.397 -9.193 1.00 91.12 182 ARG A CA 1
ATOM 1457 C C . ARG A 1 182 ? 7.038 16.042 -9.845 1.00 91.12 182 ARG A C 1
ATOM 1459 O O . ARG A 1 182 ? 7.291 15.906 -11.036 1.00 91.12 182 ARG A O 1
ATOM 1466 N N . ALA A 1 183 ? 6.553 15.073 -9.076 1.00 89.12 183 ALA A N 1
ATOM 1467 C CA . ALA A 1 183 ? 6.211 13.751 -9.570 1.00 89.12 183 ALA A CA 1
ATOM 1468 C C . ALA A 1 183 ? 5.138 13.850 -10.665 1.00 89.12 183 ALA A C 1
ATOM 1470 O O . ALA A 1 183 ? 5.344 13.370 -11.775 1.00 89.12 183 ALA A O 1
ATOM 1471 N N . ALA A 1 184 ? 4.062 14.599 -10.408 1.00 85.62 184 ALA A N 1
ATOM 1472 C CA . ALA A 1 184 ? 3.000 14.845 -11.378 1.00 85.62 184 ALA A CA 1
ATOM 1473 C C . ALA A 1 184 ? 3.482 15.573 -12.637 1.00 85.62 184 ALA A C 1
ATOM 1475 O O . ALA A 1 184 ? 3.162 15.158 -13.745 1.00 85.62 184 ALA A O 1
ATOM 1476 N N . ALA A 1 185 ? 4.299 16.620 -12.495 1.00 84.38 185 ALA A N 1
ATOM 1477 C CA . ALA A 1 185 ? 4.834 17.364 -13.636 1.00 84.38 185 ALA A CA 1
ATOM 1478 C C . ALA A 1 185 ? 5.717 16.505 -14.560 1.00 84.38 185 ALA A C 1
ATOM 1480 O O . ALA A 1 185 ? 5.839 16.816 -15.743 1.00 84.38 185 ALA A O 1
ATOM 1481 N N . ASN A 1 186 ? 6.319 15.439 -14.026 1.00 79.88 186 ASN A N 1
ATOM 1482 C CA . ASN A 1 186 ? 7.181 14.518 -14.763 1.00 79.88 186 ASN A CA 1
ATOM 1483 C C . ASN A 1 186 ? 6.494 13.183 -15.113 1.00 79.88 186 ASN A C 1
ATOM 1485 O O . ASN A 1 186 ? 7.160 12.306 -15.656 1.00 79.88 186 ASN A O 1
ATOM 1489 N N . ASN A 1 187 ? 5.199 13.006 -14.805 1.00 72.00 187 ASN A N 1
ATOM 1490 C CA . ASN A 1 187 ? 4.489 11.717 -14.887 1.00 72.00 187 ASN A CA 1
ATOM 1491 C C . ASN A 1 187 ? 5.216 10.567 -14.149 1.00 72.00 187 ASN A C 1
ATOM 1493 O O . ASN A 1 187 ? 5.169 9.404 -14.565 1.00 72.00 187 ASN A O 1
ATOM 1497 N N . ASP A 1 188 ? 5.894 10.894 -13.047 1.00 78.19 188 ASP A N 1
ATOM 1498 C CA . ASP A 1 188 ? 6.662 9.963 -12.223 1.00 78.19 188 ASP A CA 1
ATOM 1499 C C . ASP A 1 188 ? 5.766 9.341 -11.143 1.00 78.19 188 ASP A C 1
ATOM 1501 O O . ASP A 1 188 ? 5.663 9.806 -10.004 1.00 78.19 188 ASP A O 1
ATOM 1505 N N . HIS A 1 189 ? 5.064 8.285 -11.542 1.00 80.50 189 HIS A N 1
ATOM 1506 C CA . HIS A 1 189 ? 4.130 7.551 -10.693 1.00 80.50 189 HIS A CA 1
ATOM 1507 C C . HIS A 1 189 ? 4.834 6.838 -9.535 1.00 80.50 189 HIS A C 1
ATOM 1509 O O . HIS A 1 189 ? 4.270 6.743 -8.445 1.00 80.50 189 HIS A O 1
ATOM 1515 N N . ASP A 1 190 ? 6.066 6.364 -9.754 1.00 78.12 190 ASP A N 1
ATOM 1516 C CA . ASP A 1 190 ? 6.869 5.727 -8.711 1.00 78.12 190 ASP A CA 1
ATOM 1517 C C . ASP A 1 190 ? 7.170 6.738 -7.603 1.00 78.12 190 ASP A C 1
ATOM 1519 O O . ASP A 1 190 ? 6.820 6.508 -6.442 1.00 78.12 190 ASP A O 1
ATOM 1523 N N . LEU A 1 191 ? 7.734 7.895 -7.963 1.00 85.31 191 LEU A N 1
ATOM 1524 C CA . LEU A 1 191 ? 8.002 8.954 -6.999 1.00 85.31 191 LEU A CA 1
ATOM 1525 C C . LEU A 1 191 ? 6.720 9.375 -6.279 1.00 85.31 191 LEU A C 1
ATOM 1527 O O . LEU A 1 191 ? 6.715 9.442 -5.055 1.00 85.31 191 LEU A O 1
ATOM 1531 N N . PHE A 1 192 ? 5.618 9.570 -7.008 1.00 88.81 192 PHE A N 1
ATOM 1532 C CA . PHE A 1 192 ? 4.341 9.968 -6.415 1.00 88.81 192 PHE A CA 1
ATOM 1533 C C . PHE A 1 192 ? 3.866 8.987 -5.330 1.00 88.81 192 PHE A C 1
ATOM 1535 O O . PHE A 1 192 ? 3.571 9.390 -4.200 1.00 88.81 192 PHE A O 1
ATOM 1542 N N . LEU A 1 193 ? 3.831 7.686 -5.639 1.00 87.88 193 LEU A N 1
ATOM 1543 C CA . LEU A 1 193 ? 3.425 6.656 -4.682 1.00 87.88 193 LEU A CA 1
ATOM 1544 C C . LEU A 1 193 ? 4.419 6.533 -3.525 1.00 87.88 193 LEU A C 1
ATOM 1546 O O . LEU A 1 193 ? 4.008 6.336 -2.380 1.00 87.88 193 LEU A O 1
ATOM 1550 N N . GLN A 1 194 ? 5.721 6.665 -3.786 1.00 87.25 194 GLN A N 1
ATOM 1551 C CA . GLN A 1 194 ? 6.751 6.637 -2.748 1.00 87.25 194 GLN A CA 1
ATOM 1552 C C . GLN A 1 194 ? 6.628 7.804 -1.775 1.00 87.25 194 GLN A C 1
ATOM 1554 O O . GLN A 1 194 ? 6.755 7.589 -0.563 1.00 87.25 194 GLN A O 1
ATOM 1559 N N . THR A 1 195 ? 6.383 9.012 -2.278 1.00 93.38 195 THR A N 1
ATOM 1560 C CA . THR A 1 195 ? 6.125 10.190 -1.454 1.00 93.38 195 THR A CA 1
ATOM 1561 C C . THR A 1 195 ? 4.907 9.924 -0.566 1.00 93.38 195 THR A C 1
ATOM 1563 O O . THR A 1 195 ? 5.005 10.056 0.657 1.00 93.38 195 THR A O 1
ATOM 1566 N N . LEU A 1 196 ? 3.793 9.435 -1.130 1.00 94.12 196 LEU A N 1
ATOM 1567 C CA . LEU A 1 196 ? 2.580 9.126 -0.359 1.00 94.12 196 LEU A CA 1
ATOM 1568 C C . LEU A 1 196 ? 2.791 8.033 0.691 1.00 94.12 196 LEU A C 1
ATOM 1570 O O . LEU A 1 196 ? 2.434 8.229 1.848 1.00 94.12 196 LEU A O 1
ATOM 1574 N N . ALA A 1 197 ? 3.448 6.923 0.352 1.00 91.56 197 ALA A N 1
ATOM 1575 C CA . ALA A 1 197 ? 3.756 5.843 1.298 1.00 91.56 197 ALA A CA 1
ATOM 1576 C C . ALA A 1 197 ? 4.670 6.271 2.463 1.00 91.56 197 ALA A C 1
ATOM 1578 O O . ALA A 1 197 ? 4.886 5.510 3.404 1.00 91.56 197 ALA A O 1
ATOM 1579 N N . SER A 1 198 ? 5.240 7.474 2.398 1.00 91.69 198 SER A N 1
ATOM 1580 C CA . SER A 1 198 ? 6.094 8.068 3.434 1.00 91.69 198 SER A CA 1
ATOM 1581 C C . SER A 1 198 ? 5.411 9.199 4.199 1.00 91.69 198 SER A C 1
ATOM 1583 O O . SER A 1 198 ? 6.042 9.821 5.048 1.00 91.69 198 SER A O 1
ATOM 1585 N N . THR A 1 199 ? 4.155 9.489 3.871 1.00 95.19 199 THR A N 1
ATOM 1586 C CA . THR A 1 199 ? 3.437 10.679 4.312 1.00 95.19 199 THR A CA 1
ATOM 1587 C C . THR A 1 199 ? 2.387 10.317 5.356 1.00 95.19 199 THR A C 1
ATOM 1589 O O . THR A 1 199 ? 1.677 9.315 5.231 1.00 95.19 199 THR A O 1
ATOM 1592 N N . GLU A 1 200 ? 2.252 11.166 6.374 1.00 95.88 200 GLU A N 1
ATOM 1593 C CA . GLU A 1 200 ? 1.025 11.232 7.162 1.00 95.88 200 GLU A CA 1
ATOM 1594 C C . GLU A 1 200 ? -0.008 12.071 6.417 1.00 95.88 200 GLU A C 1
ATOM 1596 O O . GLU A 1 200 ? 0.248 13.214 6.037 1.00 95.88 200 GLU A O 1
ATOM 1601 N N . VAL A 1 201 ? -1.170 11.480 6.183 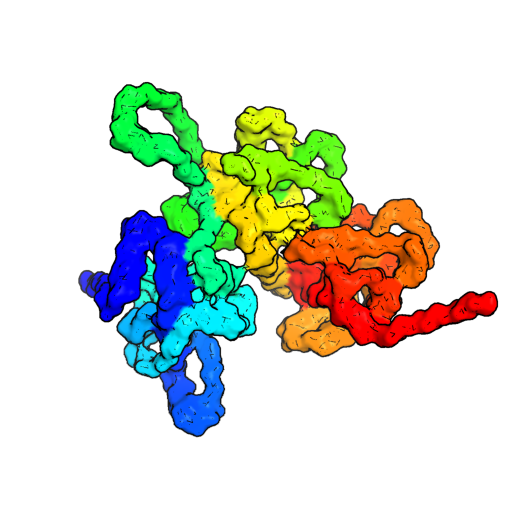1.00 97.31 201 VAL A N 1
ATOM 1602 C CA . VAL A 1 201 ? -2.269 12.083 5.443 1.00 97.31 201 VAL A CA 1
ATOM 1603 C C . VAL A 1 201 ? -3.387 12.494 6.387 1.00 97.31 201 VAL A C 1
ATOM 1605 O O . VAL A 1 201 ? -3.518 11.976 7.497 1.00 97.31 201 VAL A O 1
ATOM 1608 N N . LEU A 1 202 ? -4.207 13.427 5.920 1.00 97.31 202 LEU A N 1
ATOM 1609 C CA . LEU A 1 202 ? -5.412 13.880 6.589 1.00 97.31 202 LEU A CA 1
ATOM 1610 C C . LEU A 1 202 ? -6.605 13.158 5.969 1.00 97.31 202 LEU A C 1
ATOM 1612 O O . LEU A 1 202 ? -6.902 13.329 4.780 1.00 97.31 202 LEU A O 1
ATOM 1616 N N . LEU A 1 203 ? -7.275 12.351 6.783 1.00 96.00 203 LEU A N 1
ATOM 1617 C CA . LEU A 1 203 ? -8.510 11.672 6.422 1.00 96.00 203 LEU A CA 1
ATOM 1618 C C . LEU A 1 203 ? -9.684 12.462 7.017 1.00 96.00 203 LEU A C 1
ATOM 1620 O O . LEU A 1 203 ? -9.746 12.594 8.244 1.00 96.00 203 LEU A O 1
ATOM 1624 N N . PRO A 1 204 ? -10.591 13.014 6.191 1.00 95.44 204 PRO A N 1
ATOM 1625 C CA . PRO A 1 204 ? -11.752 13.744 6.686 1.00 95.44 204 PRO A CA 1
ATOM 1626 C C . PRO A 1 204 ? -12.651 12.857 7.541 1.00 95.44 204 PRO A C 1
ATOM 1628 O O . PRO A 1 204 ? -12.858 11.683 7.225 1.00 95.44 204 PRO A O 1
ATOM 1631 N N . VAL A 1 205 ? -13.223 13.440 8.588 1.00 94.94 205 VAL A N 1
ATOM 1632 C CA . VAL A 1 205 ? -14.198 12.789 9.471 1.00 94.94 205 VAL A CA 1
ATOM 1633 C C . VAL A 1 205 ? -15.379 13.729 9.723 1.00 94.94 205 VAL A C 1
ATOM 1635 O O . VAL A 1 205 ? -15.237 14.937 9.525 1.00 94.94 205 VAL A O 1
ATOM 1638 N N . PRO A 1 206 ? -16.554 13.215 10.131 1.00 92.81 206 PRO A N 1
ATOM 1639 C CA . PRO A 1 206 ? -17.655 14.069 10.561 1.00 92.81 206 PRO A CA 1
ATOM 1640 C C . PRO A 1 206 ? -17.244 15.016 11.689 1.00 92.81 206 PRO A C 1
ATOM 1642 O O . PRO A 1 206 ? -16.392 14.676 12.518 1.00 92.81 206 PRO A O 1
ATOM 1645 N N . ASP A 1 207 ? -17.918 16.160 11.770 1.00 87.94 207 ASP A N 1
ATOM 1646 C CA . ASP A 1 207 ? -17.808 17.040 12.930 1.00 87.94 207 ASP A CA 1
ATOM 1647 C C . ASP A 1 207 ? -18.154 16.259 14.215 1.00 87.94 207 ASP A C 1
ATOM 1649 O O . ASP A 1 207 ? -18.970 15.336 14.193 1.00 87.94 207 ASP A O 1
ATOM 1653 N N . GLU A 1 208 ? -17.513 16.607 15.334 1.00 85.56 208 GLU A N 1
ATOM 1654 C CA . GLU A 1 208 ? -17.680 15.940 16.643 1.00 85.56 208 GLU A CA 1
ATOM 1655 C C . GLU A 1 208 ? -17.202 14.473 16.713 1.00 85.56 208 GLU A C 1
ATOM 1657 O O . GLU A 1 208 ? -17.449 13.785 17.706 1.00 85.56 208 GLU A O 1
ATOM 1662 N N . THR A 1 209 ? -16.473 13.981 15.704 1.00 85.94 209 THR A N 1
ATOM 1663 C CA . THR A 1 209 ? -15.850 12.649 15.762 1.00 85.94 209 THR A CA 1
ATOM 1664 C C . THR A 1 209 ? -14.850 12.553 16.918 1.00 85.94 209 THR A C 1
ATOM 1666 O O . THR A 1 209 ? -14.013 13.431 17.120 1.00 85.94 209 THR A O 1
ATOM 1669 N N . ASP A 1 210 ? -14.876 11.436 17.647 1.00 84.94 210 ASP A N 1
ATOM 1670 C CA . ASP A 1 210 ? -13.819 11.092 18.598 1.00 84.94 210 ASP A CA 1
ATOM 1671 C C . ASP A 1 210 ? -12.483 10.896 17.855 1.00 84.94 210 ASP A C 1
ATOM 1673 O O . ASP A 1 210 ? -12.280 9.894 17.166 1.00 84.94 210 ASP A O 1
ATOM 1677 N N . TYR A 1 211 ? -11.544 11.832 18.021 1.00 80.62 211 TYR A N 1
ATOM 1678 C CA . TYR A 1 211 ? -10.224 11.801 17.373 1.00 80.62 211 TYR A CA 1
ATOM 1679 C C . TYR A 1 211 ? -9.341 10.614 17.790 1.00 80.62 211 TYR A C 1
ATOM 1681 O O . TYR A 1 211 ? -8.265 10.418 17.217 1.00 80.62 211 TYR A O 1
ATOM 1689 N N . THR A 1 212 ? -9.746 9.812 18.781 1.00 80.31 212 THR A N 1
ATOM 1690 C CA . THR A 1 212 ? -9.077 8.547 19.118 1.00 80.31 212 THR A CA 1
ATOM 1691 C C . THR A 1 212 ? -9.503 7.388 18.211 1.00 80.31 212 THR A C 1
ATOM 1693 O O . THR A 1 212 ? -8.807 6.371 18.165 1.00 80.31 212 THR A O 1
ATOM 1696 N N . MET A 1 213 ? -10.588 7.542 17.440 1.00 83.62 213 MET A N 1
ATOM 1697 C CA . MET A 1 213 ? -11.011 6.571 16.432 1.00 83.62 213 MET A CA 1
ATOM 1698 C C . MET A 1 213 ? -9.947 6.408 15.346 1.00 83.62 213 MET A C 1
ATOM 1700 O O . MET A 1 213 ? -9.247 7.346 14.958 1.00 83.62 213 MET A O 1
ATOM 1704 N N . ARG A 1 214 ? -9.809 5.180 14.850 1.00 89.38 214 ARG A N 1
ATOM 1705 C CA . ARG A 1 214 ? -8.854 4.813 13.802 1.00 89.38 214 ARG A CA 1
ATOM 1706 C C . ARG A 1 214 ? -9.539 3.915 12.775 1.00 89.38 214 ARG A C 1
ATOM 1708 O O . ARG A 1 214 ? -10.421 3.157 13.177 1.00 89.38 214 ARG A O 1
ATOM 1715 N N . PRO A 1 215 ? -9.103 3.937 11.504 1.00 91.44 215 PRO A N 1
ATOM 1716 C CA . PRO A 1 215 ? -9.611 3.045 10.461 1.00 91.44 215 PRO A CA 1
ATOM 1717 C C . PRO A 1 215 ? -9.651 1.561 10.846 1.00 91.44 215 PRO A C 1
ATOM 1719 O O . PRO A 1 215 ? -10.585 0.858 10.485 1.00 91.44 215 PRO A O 1
ATOM 1722 N N . GLY A 1 216 ? -8.686 1.097 11.649 1.00 88.38 216 GLY A N 1
ATOM 1723 C CA . GLY A 1 216 ? -8.634 -0.285 12.132 1.00 88.38 216 GLY A CA 1
ATOM 1724 C C . GLY A 1 216 ? -9.653 -0.644 13.220 1.00 88.38 216 GLY A C 1
ATOM 1725 O O . GLY A 1 216 ? -9.588 -1.751 13.753 1.00 88.38 216 GLY A O 1
ATOM 1726 N N . ARG A 1 217 ? -10.570 0.263 13.588 1.00 87.44 217 ARG A N 1
ATOM 1727 C CA . ARG A 1 217 ? -11.695 -0.027 14.487 1.00 87.44 217 ARG A CA 1
ATOM 1728 C C . ARG A 1 217 ? -12.981 -0.286 13.703 1.00 87.44 217 ARG A C 1
ATOM 1730 O O . ARG A 1 217 ? -13.283 0.468 12.775 1.00 87.44 217 ARG A O 1
ATOM 1737 N N . PRO A 1 218 ? -13.805 -1.258 14.136 1.00 84.62 218 PRO A N 1
ATOM 1738 C CA . PRO A 1 218 ? -15.162 -1.395 13.626 1.00 84.62 218 PRO A CA 1
ATOM 1739 C C . PRO A 1 218 ? -15.938 -0.076 13.738 1.00 84.62 218 PRO A C 1
ATOM 1741 O O . PRO A 1 218 ? -15.899 0.582 14.778 1.00 84.62 218 PRO A O 1
ATOM 1744 N N . GLY A 1 219 ? -16.652 0.296 12.674 1.00 86.69 219 GLY A N 1
ATOM 1745 C CA . GLY A 1 219 ? -17.503 1.490 12.652 1.00 86.69 219 GLY A CA 1
ATOM 1746 C C . GLY A 1 219 ? -16.772 2.818 12.432 1.00 86.69 219 GLY A C 1
ATOM 1747 O O . GLY A 1 219 ? -17.351 3.867 12.703 1.00 86.69 219 GLY A O 1
ATOM 1748 N N . PHE A 1 220 ? -15.521 2.807 11.957 1.00 91.69 220 PHE A N 1
ATOM 1749 C CA . PHE A 1 220 ? -14.831 4.040 11.576 1.00 91.69 220 PHE A CA 1
ATOM 1750 C C . PHE A 1 220 ? -15.637 4.843 10.521 1.00 91.69 220 PHE A C 1
ATOM 1752 O O . PHE A 1 220 ? -16.048 4.260 9.512 1.00 91.69 220 PHE A O 1
ATOM 1759 N N . PRO A 1 221 ? -15.876 6.159 10.715 1.00 92.25 221 PRO A N 1
ATOM 1760 C CA . PRO A 1 221 ? -16.816 6.939 9.905 1.00 92.25 221 PRO A CA 1
ATOM 1761 C C . PRO A 1 221 ? -16.183 7.470 8.609 1.00 92.25 221 PRO A C 1
ATOM 1763 O O . PRO A 1 221 ? -16.039 8.681 8.418 1.00 92.25 221 PRO A O 1
ATOM 1766 N N . TRP A 1 222 ? -15.805 6.562 7.709 1.00 93.69 222 TRP A N 1
ATOM 1767 C CA . TRP A 1 222 ? -15.245 6.900 6.399 1.00 93.69 222 TRP A CA 1
ATOM 1768 C C . TRP A 1 222 ? -16.115 7.918 5.653 1.00 93.69 222 TRP A C 1
ATOM 1770 O O . TRP A 1 222 ? -17.307 7.696 5.442 1.00 93.69 222 TRP A O 1
ATOM 1780 N N . GLN A 1 223 ? -15.514 9.040 5.255 1.00 93.00 223 GLN A N 1
ATOM 1781 C CA . GLN A 1 223 ? -16.176 10.043 4.428 1.00 93.00 223 GLN A CA 1
ATOM 1782 C C . GLN A 1 223 ? -15.975 9.712 2.953 1.00 93.0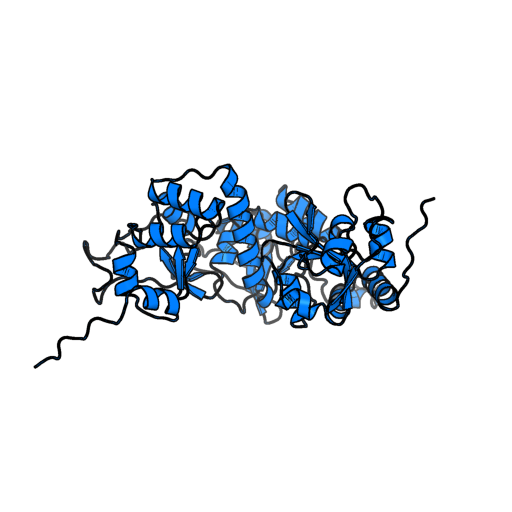0 223 GLN A C 1
ATOM 1784 O O . GLN A 1 223 ? -14.847 9.500 2.508 1.00 93.00 223 GLN A O 1
ATOM 1789 N N . THR A 1 224 ? -17.066 9.698 2.192 1.00 93.12 224 THR A N 1
ATOM 1790 C CA . THR A 1 224 ? -17.058 9.420 0.754 1.00 93.12 224 THR A CA 1
ATOM 1791 C C . THR A 1 224 ? -17.644 10.575 -0.046 1.00 93.12 224 THR A C 1
ATOM 1793 O O . THR A 1 224 ? -18.319 11.463 0.482 1.00 93.12 224 THR A O 1
ATOM 1796 N N . ARG A 1 225 ? -17.355 10.588 -1.346 1.00 86.25 225 ARG A N 1
ATOM 1797 C CA . ARG A 1 225 ? -17.940 11.498 -2.329 1.00 86.25 225 ARG A CA 1
ATOM 1798 C C . ARG A 1 225 ? -18.286 10.724 -3.589 1.00 86.25 225 ARG A C 1
ATOM 1800 O O . ARG A 1 225 ? -17.600 9.773 -3.933 1.00 86.25 225 ARG A O 1
ATOM 1807 N N . GLU A 1 226 ? -19.283 11.205 -4.313 1.00 85.00 226 GLU A N 1
ATOM 1808 C CA . GLU A 1 226 ? -19.564 10.741 -5.668 1.00 85.00 226 GLU A CA 1
ATOM 1809 C C . GLU A 1 226 ? -18.849 11.645 -6.675 1.00 85.00 226 GLU A C 1
ATOM 1811 O O . GLU A 1 226 ? -19.012 12.870 -6.649 1.00 85.00 226 GLU A O 1
ATOM 1816 N N . VAL A 1 227 ? -18.037 11.048 -7.547 1.00 77.25 227 VAL A N 1
ATOM 1817 C CA . VAL A 1 227 ? -17.336 11.727 -8.645 1.00 77.25 227 VAL A CA 1
ATOM 1818 C C . VAL A 1 227 ? -17.515 10.885 -9.901 1.00 77.25 227 VAL A C 1
ATOM 1820 O O . VAL A 1 227 ? -17.127 9.723 -9.923 1.00 77.25 227 VAL A O 1
ATOM 1823 N N . ASP A 1 228 ? -18.145 11.457 -10.929 1.00 75.19 228 ASP A N 1
ATOM 1824 C CA . ASP A 1 228 ? -18.399 10.800 -12.221 1.00 75.19 228 ASP A CA 1
ATOM 1825 C C . ASP A 1 228 ? -19.036 9.397 -12.101 1.00 75.19 228 ASP A C 1
ATOM 1827 O O . ASP A 1 228 ? -18.715 8.472 -12.843 1.00 75.19 228 ASP A O 1
ATOM 1831 N N . GLY A 1 229 ? -19.959 9.241 -11.144 1.00 78.69 229 GLY A N 1
ATOM 1832 C CA . GLY A 1 229 ? -20.670 7.983 -10.879 1.00 78.69 229 GLY A CA 1
ATOM 1833 C C . GLY A 1 229 ? -19.850 6.926 -10.137 1.00 78.69 229 GLY A C 1
ATOM 1834 O O . GLY A 1 229 ? -20.292 5.784 -10.046 1.00 78.69 229 GLY A O 1
ATOM 1835 N N . SER A 1 230 ? -18.669 7.293 -9.636 1.00 83.06 230 SER A N 1
ATOM 1836 C CA . SER A 1 230 ? -17.824 6.451 -8.796 1.00 83.06 230 SER A CA 1
ATOM 1837 C C . SER A 1 230 ? -17.756 6.998 -7.373 1.00 83.06 230 SER A C 1
ATOM 1839 O O . SER A 1 230 ? -17.542 8.198 -7.162 1.00 83.06 230 SER A O 1
ATOM 1841 N N . THR A 1 231 ? -17.845 6.101 -6.395 1.00 89.25 231 THR A N 1
ATOM 1842 C CA . THR A 1 231 ? -17.589 6.431 -4.995 1.00 89.25 231 THR A CA 1
ATOM 1843 C C . THR A 1 231 ? -16.085 6.596 -4.777 1.00 89.25 231 THR A C 1
ATOM 1845 O O . THR A 1 231 ? -15.288 5.699 -5.063 1.00 89.25 231 THR A O 1
ATOM 1848 N N . VAL A 1 232 ? -15.686 7.759 -4.265 1.00 90.75 232 VAL A N 1
ATOM 1849 C CA . VAL A 1 232 ? -14.299 8.096 -3.937 1.00 90.75 232 VAL A CA 1
ATOM 1850 C C . VAL A 1 232 ? -14.162 8.415 -2.451 1.00 90.75 232 VAL A C 1
ATOM 1852 O O . VAL A 1 232 ? -15.015 9.081 -1.860 1.00 90.75 232 VAL A O 1
ATOM 1855 N N . VAL A 1 233 ? -13.045 8.018 -1.855 1.00 95.69 233 VAL A N 1
ATOM 1856 C CA . VAL A 1 233 ? -12.626 8.458 -0.521 1.00 95.69 233 VAL A CA 1
ATOM 1857 C C . VAL A 1 233 ? -11.542 9.530 -0.693 1.00 95.69 233 VAL A C 1
ATOM 1859 O O . VAL A 1 233 ? -10.464 9.238 -1.228 1.00 95.69 233 VAL A O 1
ATOM 1862 N N . PRO A 1 234 ? -11.804 10.787 -0.289 1.00 95.00 234 PRO A N 1
ATOM 1863 C CA . PRO A 1 234 ? -10.827 11.859 -0.381 1.00 95.00 234 PRO A CA 1
ATOM 1864 C C . PRO A 1 234 ? -9.787 11.773 0.742 1.00 95.00 234 PRO A C 1
ATOM 1866 O O . PRO A 1 234 ? -10.122 11.630 1.916 1.00 95.00 234 PRO A O 1
ATOM 1869 N N . VAL A 1 235 ? -8.520 11.936 0.377 1.00 96.81 235 VAL A N 1
ATOM 1870 C CA . VAL A 1 235 ? -7.372 11.991 1.285 1.00 96.81 235 VAL A CA 1
ATOM 1871 C C . VAL A 1 235 ? -6.551 13.232 0.957 1.00 96.81 235 VAL A C 1
ATOM 1873 O O . VAL A 1 235 ? -6.353 13.573 -0.212 1.00 96.81 235 VAL A O 1
ATOM 1876 N N . PHE A 1 236 ? -6.065 13.924 1.984 1.00 97.69 236 PHE A N 1
ATOM 1877 C CA . PHE A 1 236 ? -5.361 15.192 1.814 1.00 97.69 236 PHE A CA 1
ATOM 1878 C C . PHE A 1 236 ? -3.960 15.151 2.404 1.00 97.69 236 PHE A C 1
ATOM 1880 O O . PHE A 1 236 ? -3.716 14.508 3.418 1.00 97.69 236 PHE A O 1
ATOM 1887 N N . THR A 1 237 ? -3.033 15.879 1.791 1.00 97.62 237 THR A N 1
ATOM 1888 C CA . THR A 1 237 ? -1.663 16.027 2.307 1.00 97.62 237 THR A CA 1
ATOM 1889 C C . THR A 1 237 ? -1.444 17.341 3.048 1.00 97.62 237 THR A C 1
ATOM 1891 O O . THR A 1 237 ? -0.334 17.598 3.509 1.00 97.62 237 THR A O 1
ATOM 1894 N N . SER A 1 238 ? -2.467 18.196 3.145 1.00 97.50 238 SER A N 1
ATOM 1895 C CA . SER A 1 238 ? -2.421 19.440 3.915 1.00 97.50 238 SER A CA 1
ATOM 1896 C C . SER A 1 238 ? -3.815 19.935 4.328 1.00 97.50 238 SER A C 1
ATOM 1898 O O . SER A 1 238 ? -4.806 19.647 3.639 1.00 97.50 238 SER A O 1
ATOM 1900 N N . PRO A 1 239 ? -3.914 20.719 5.421 1.00 96.94 239 PRO A N 1
ATOM 1901 C CA . PRO A 1 239 ? -5.155 21.386 5.807 1.00 96.94 239 PRO A CA 1
ATOM 1902 C C . PRO A 1 239 ? -5.673 22.352 4.734 1.00 96.94 239 PRO A C 1
ATOM 1904 O O . PRO A 1 239 ? -6.883 22.534 4.605 1.00 96.94 239 PRO A O 1
ATOM 1907 N N . GLU A 1 240 ? -4.787 22.957 3.940 1.00 95.19 240 GLU A N 1
ATOM 1908 C CA . GLU A 1 240 ? -5.137 23.856 2.841 1.00 95.19 240 GLU A CA 1
ATOM 1909 C C . GLU A 1 240 ? -5.933 23.124 1.758 1.00 95.19 240 GLU A C 1
ATOM 1911 O O . GLU A 1 240 ? -7.014 23.585 1.385 1.00 95.19 240 GLU A O 1
ATOM 1916 N N . ARG A 1 241 ? -5.451 21.960 1.294 1.00 94.88 241 ARG A N 1
ATOM 1917 C CA . ARG A 1 241 ? -6.164 21.148 0.290 1.00 94.88 241 ARG A CA 1
ATOM 1918 C C . ARG A 1 241 ? -7.489 20.627 0.829 1.00 94.88 241 ARG A C 1
ATOM 1920 O O . ARG A 1 241 ? -8.488 20.653 0.110 1.00 94.88 241 ARG A O 1
ATOM 1927 N N . LEU A 1 242 ? -7.514 20.216 2.097 1.00 95.50 242 LEU A N 1
ATOM 1928 C CA . LEU A 1 242 ? -8.739 19.783 2.763 1.00 95.50 242 LEU A CA 1
ATOM 1929 C C . LEU A 1 242 ? -9.761 20.923 2.830 1.00 95.50 242 LEU A C 1
ATOM 1931 O O . LEU A 1 242 ? -10.904 20.745 2.425 1.00 95.50 242 LEU A O 1
ATOM 1935 N N . THR A 1 243 ? -9.346 22.114 3.267 1.00 94.44 243 THR A N 1
ATOM 1936 C CA . THR A 1 243 ? -10.221 23.291 3.391 1.00 94.44 243 THR A CA 1
ATOM 1937 C C . THR A 1 243 ? -10.759 23.745 2.035 1.00 94.44 243 THR A C 1
ATOM 1939 O O . THR A 1 243 ? -11.928 24.112 1.915 1.00 94.44 243 THR A O 1
ATOM 1942 N N . GLU A 1 244 ? -9.923 23.725 0.996 1.00 90.62 244 GLU A N 1
ATOM 1943 C CA . GLU A 1 244 ? -10.336 24.027 -0.377 1.00 90.62 244 GLU A CA 1
ATOM 1944 C C . GLU A 1 244 ? -11.392 23.036 -0.878 1.00 90.62 244 GLU A C 1
ATOM 1946 O O . GLU A 1 244 ? -12.436 23.454 -1.389 1.00 90.62 244 GLU A O 1
ATOM 1951 N N . ALA A 1 245 ? -11.159 21.736 -0.684 1.00 89.50 245 ALA A N 1
ATOM 1952 C CA . ALA A 1 245 ? -12.090 20.691 -1.087 1.00 89.50 245 ALA A CA 1
ATOM 1953 C C . ALA A 1 245 ? -13.396 20.717 -0.280 1.00 89.50 245 ALA A C 1
ATOM 1955 O O . ALA A 1 245 ? -14.468 20.526 -0.860 1.00 89.50 245 ALA A O 1
ATOM 1956 N N . ALA A 1 246 ? -13.313 20.993 1.024 1.00 90.50 246 ALA A N 1
ATOM 1957 C CA . ALA A 1 246 ? -14.456 21.114 1.920 1.00 90.50 246 ALA A CA 1
ATOM 1958 C C . ALA A 1 246 ? -15.334 22.310 1.547 1.00 90.50 246 ALA A C 1
ATOM 1960 O O . ALA A 1 246 ? -16.548 22.172 1.406 1.00 90.50 246 ALA A O 1
ATOM 1961 N N . ARG A 1 247 ? -14.723 23.467 1.257 1.00 89.19 247 ARG A N 1
ATOM 1962 C CA . ARG A 1 247 ? -15.440 24.650 0.757 1.00 89.19 247 ARG A CA 1
ATOM 1963 C C . ARG A 1 247 ? -16.146 24.371 -0.568 1.00 89.19 247 ARG A C 1
ATOM 1965 O O . ARG A 1 247 ? -17.270 24.824 -0.754 1.00 89.19 247 ARG A O 1
ATOM 1972 N N . ALA A 1 248 ? -15.496 23.649 -1.480 1.00 84.81 248 ALA A N 1
ATOM 1973 C CA . ALA A 1 248 ? -16.083 23.304 -2.773 1.00 84.81 248 ALA A CA 1
ATOM 1974 C C . ALA A 1 248 ? -17.261 22.320 -2.650 1.00 84.81 248 ALA A C 1
ATOM 1976 O O . ALA A 1 248 ? -18.180 22.371 -3.462 1.00 84.81 248 ALA A O 1
ATOM 1977 N N . ALA A 1 249 ? -17.235 21.432 -1.653 1.00 84.50 249 ALA A N 1
ATOM 1978 C CA . ALA A 1 249 ? -18.254 20.404 -1.443 1.00 84.50 249 ALA A CA 1
ATOM 1979 C C . ALA A 1 249 ? -19.342 20.781 -0.427 1.00 84.50 249 ALA A C 1
ATOM 1981 O O . ALA A 1 249 ? -20.354 20.092 -0.348 1.00 84.50 249 ALA A O 1
ATOM 1982 N N . GLY A 1 250 ? -19.139 21.843 0.357 1.00 86.12 250 GLY A N 1
ATOM 1983 C CA . GLY A 1 250 ? -20.010 22.180 1.482 1.00 86.12 250 GLY A CA 1
ATOM 1984 C C . GLY A 1 250 ? -19.907 21.189 2.646 1.00 86.12 250 GLY A C 1
ATOM 1985 O O . GLY A 1 250 ? -20.904 20.955 3.321 1.00 86.12 250 GLY A O 1
ATOM 1986 N N . THR A 1 251 ? -18.733 20.587 2.863 1.00 87.75 251 THR A N 1
ATOM 1987 C CA . THR A 1 251 ? -18.479 19.626 3.954 1.00 87.75 251 THR A CA 1
ATOM 1988 C C . THR A 1 251 ? -17.699 20.265 5.107 1.00 87.75 251 THR A C 1
ATOM 1990 O O . THR A 1 251 ? -17.157 21.363 4.962 1.00 87.75 251 THR A O 1
ATOM 1993 N N . GLY A 1 252 ? -17.621 19.565 6.243 1.00 90.38 252 GLY A N 1
ATOM 1994 C CA . GLY A 1 252 ? -16.782 19.948 7.383 1.00 90.38 252 GLY A CA 1
ATOM 1995 C C . GLY A 1 252 ? -15.283 19.890 7.072 1.00 90.38 252 GLY A C 1
ATOM 1996 O O . GLY A 1 252 ? -14.859 19.339 6.049 1.00 90.38 252 GLY A O 1
ATOM 1997 N N . THR A 1 253 ? -14.484 20.490 7.957 1.00 94.62 253 THR A N 1
ATOM 1998 C CA . THR A 1 253 ? -13.014 20.521 7.863 1.00 94.62 253 THR A CA 1
ATOM 1999 C C . THR A 1 253 ? -12.325 19.667 8.922 1.00 94.62 253 THR A C 1
ATOM 2001 O O . THR A 1 253 ? -11.108 19.754 9.058 1.00 94.62 253 THR A O 1
ATOM 2004 N N . GLU A 1 254 ? -13.079 18.883 9.690 1.00 95.44 254 GLU A N 1
ATOM 2005 C CA . GLU A 1 254 ? -12.519 17.973 10.682 1.00 95.44 254 GLU A CA 1
ATOM 2006 C C . GLU A 1 254 ? -11.800 16.799 10.013 1.00 95.44 254 GLU A C 1
ATOM 2008 O O . GLU A 1 254 ? -12.215 16.276 8.974 1.00 95.44 254 GLU A O 1
ATOM 2013 N N . TYR A 1 255 ? -10.675 16.398 10.601 1.00 95.44 255 TYR A N 1
ATOM 2014 C CA . TYR A 1 255 ? -9.839 15.325 10.080 1.00 95.44 255 TYR A CA 1
ATOM 2015 C C . TYR A 1 255 ? -9.105 14.587 11.190 1.00 95.44 255 TYR A C 1
ATOM 2017 O O . TYR A 1 255 ? -8.864 15.114 12.275 1.00 95.44 255 TYR A O 1
ATOM 2025 N N . ILE A 1 256 ? -8.676 13.371 10.868 1.00 94.69 256 ILE A N 1
ATOM 2026 C CA . ILE A 1 256 ? -7.637 12.669 11.615 1.00 94.69 256 ILE A CA 1
ATOM 2027 C C . ILE A 1 256 ? -6.361 12.595 10.777 1.00 94.69 256 ILE A C 1
ATOM 2029 O O . ILE A 1 256 ? -6.410 12.428 9.558 1.00 94.69 256 ILE A O 1
ATOM 2033 N N . GLN A 1 257 ? -5.214 12.723 11.440 1.00 94.62 257 GLN A N 1
ATOM 2034 C CA . GLN A 1 257 ? -3.899 12.567 10.825 1.00 94.62 257 GLN A CA 1
ATOM 2035 C C . GLN A 1 257 ? -3.359 11.167 11.126 1.00 94.62 257 GLN A C 1
ATOM 2037 O O . GLN A 1 257 ? -3.342 10.740 12.283 1.00 94.62 257 GLN A O 1
ATOM 2042 N N . LEU A 1 258 ? -2.949 10.443 10.086 1.00 93.38 258 LEU A N 1
ATOM 2043 C CA . LEU A 1 258 ? -2.391 9.097 10.202 1.00 93.38 258 LEU A CA 1
ATOM 2044 C C . LEU A 1 258 ? -1.469 8.771 9.021 1.00 93.38 258 LEU A C 1
ATOM 2046 O O . LEU A 1 258 ? -1.602 9.380 7.961 1.00 93.38 258 LEU A O 1
ATOM 2050 N N . PRO A 1 259 ? -0.573 7.778 9.144 1.00 94.38 259 PRO A N 1
ATOM 2051 C CA . PRO A 1 259 ? 0.198 7.293 8.007 1.00 94.38 259 PRO A CA 1
ATOM 2052 C C . PRO A 1 259 ? -0.707 6.871 6.841 1.00 94.38 259 PRO A C 1
ATOM 2054 O O . PRO A 1 259 ? -1.719 6.192 7.033 1.00 94.38 259 PRO A O 1
ATOM 2057 N N . PHE A 1 260 ? -0.316 7.214 5.613 1.00 95.69 260 PHE A N 1
ATOM 2058 C CA . PHE A 1 260 ? -1.026 6.789 4.402 1.00 95.69 260 PHE A CA 1
ATOM 2059 C C . PHE A 1 260 ? -1.182 5.264 4.319 1.00 95.69 260 PHE A C 1
ATOM 2061 O O . PHE A 1 260 ? -2.223 4.754 3.911 1.00 95.69 260 PHE A O 1
ATOM 2068 N N . THR A 1 261 ? -0.172 4.530 4.786 1.00 93.69 261 THR A N 1
ATOM 2069 C CA . THR A 1 261 ? -0.174 3.064 4.831 1.00 93.69 261 THR A CA 1
ATOM 2070 C C . THR A 1 261 ? -1.304 2.511 5.700 1.00 93.69 261 THR A C 1
ATOM 2072 O O . THR A 1 261 ? -1.992 1.583 5.293 1.00 93.69 261 THR A O 1
ATOM 2075 N N . VAL A 1 262 ? -1.593 3.147 6.840 1.00 94.19 262 VAL A N 1
ATOM 2076 C CA . VAL A 1 262 ? -2.719 2.787 7.717 1.00 94.19 262 VAL A CA 1
ATOM 2077 C C . VAL A 1 262 ? -4.061 3.037 7.024 1.00 94.19 262 VAL A C 1
ATOM 2079 O O . VAL A 1 262 ? -4.980 2.236 7.174 1.00 94.19 262 VAL A O 1
ATOM 2082 N N . THR A 1 263 ? -4.174 4.106 6.229 1.00 94.50 263 THR A N 1
ATOM 2083 C CA . THR A 1 263 ? -5.388 4.380 5.440 1.00 94.50 263 THR A CA 1
ATOM 2084 C C . THR A 1 263 ? -5.645 3.253 4.436 1.00 94.50 263 THR A C 1
ATOM 2086 O O . THR A 1 263 ? -6.745 2.713 4.386 1.00 94.50 263 THR A O 1
ATOM 2089 N N . LEU A 1 264 ? -4.619 2.862 3.674 1.00 94.31 264 LEU A N 1
ATOM 2090 C CA . LEU A 1 264 ? -4.714 1.788 2.682 1.00 94.31 264 LEU A CA 1
ATOM 2091 C C . LEU A 1 264 ? -4.961 0.411 3.307 1.00 94.31 264 LEU A C 1
ATOM 2093 O O . LEU A 1 264 ? -5.706 -0.399 2.763 1.00 94.31 264 LEU A O 1
ATOM 2097 N N . ARG A 1 265 ? -4.333 0.131 4.450 1.00 93.44 265 ARG A N 1
ATOM 2098 C CA . ARG A 1 265 ? -4.449 -1.156 5.139 1.00 93.44 265 ARG A CA 1
ATOM 2099 C C . ARG A 1 265 ? -5.883 -1.482 5.537 1.00 93.44 265 ARG A C 1
ATOM 2101 O O . ARG A 1 265 ? -6.308 -2.621 5.383 1.00 93.44 265 ARG A O 1
ATOM 2108 N N . TYR A 1 266 ? -6.611 -0.496 6.049 1.00 93.94 266 TYR A N 1
ATOM 2109 C CA . TYR A 1 266 ? -7.976 -0.673 6.551 1.00 93.94 266 TYR A CA 1
ATOM 2110 C C . TYR A 1 266 ? -9.031 -0.146 5.576 1.00 93.94 266 TYR A C 1
ATOM 2112 O O . TYR A 1 266 ? -10.123 0.227 6.006 1.00 93.94 266 TYR A O 1
ATOM 2120 N N . TRP A 1 267 ? -8.693 -0.064 4.285 1.00 93.62 267 TRP A N 1
ATOM 2121 C CA . TRP A 1 267 ? -9.566 0.512 3.270 1.00 93.62 267 TRP A CA 1
ATOM 2122 C C . TRP A 1 267 ? -10.974 -0.112 3.327 1.00 93.62 267 TRP A C 1
ATOM 2124 O O . TRP A 1 267 ? -11.087 -1.342 3.382 1.00 93.62 267 TRP A O 1
ATOM 2134 N N . PRO A 1 268 ? -12.042 0.708 3.366 1.00 90.50 268 PRO A N 1
ATOM 2135 C CA . PRO A 1 268 ? -13.366 0.247 3.780 1.00 90.50 268 PRO A CA 1
ATOM 2136 C C . PRO A 1 268 ? -14.040 -0.654 2.751 1.00 90.50 268 PRO A C 1
ATOM 2138 O O . PRO A 1 268 ? -14.773 -1.565 3.125 1.00 90.50 268 PRO A O 1
ATOM 2141 N N . ASP A 1 269 ? -13.804 -0.380 1.471 1.00 88.19 269 ASP A N 1
ATOM 2142 C CA . ASP A 1 269 ? -14.478 -1.027 0.357 1.00 88.19 269 ASP A CA 1
ATOM 2143 C C . ASP A 1 269 ? -13.556 -1.005 -0.867 1.00 88.19 269 ASP A C 1
ATOM 2145 O O . ASP A 1 269 ? -13.015 0.037 -1.242 1.00 88.19 269 ASP A O 1
ATOM 2149 N N . HIS A 1 270 ? -13.348 -2.172 -1.467 1.00 79.94 270 HIS A N 1
ATOM 2150 C CA . HIS A 1 270 ? -12.377 -2.377 -2.543 1.00 79.94 270 HIS A CA 1
ATOM 2151 C C . HIS A 1 270 ? -12.926 -2.020 -3.922 1.00 79.94 270 HIS A C 1
ATOM 2153 O O . HIS A 1 270 ? -12.178 -2.097 -4.894 1.00 79.94 270 HIS A O 1
ATOM 2159 N N . ASP A 1 271 ? -14.181 -1.572 -3.986 1.00 85.12 271 ASP A N 1
ATOM 2160 C CA . ASP A 1 271 ? -14.786 -0.963 -5.165 1.00 85.12 271 ASP A CA 1
ATOM 2161 C C . ASP A 1 271 ? -14.677 0.575 -5.135 1.00 85.12 271 ASP A C 1
ATOM 2163 O O . ASP A 1 271 ? -14.956 1.241 -6.134 1.00 85.12 271 ASP A O 1
ATOM 2167 N N . TRP A 1 272 ? -14.240 1.170 -4.015 1.00 90.69 272 TRP A N 1
ATOM 2168 C CA . TRP A 1 272 ? -14.113 2.625 -3.876 1.00 90.69 272 TRP A CA 1
ATOM 2169 C C . TRP A 1 272 ? -12.724 3.119 -4.267 1.00 90.69 272 TRP A C 1
ATOM 2171 O O . TRP A 1 272 ? -11.698 2.564 -3.871 1.00 90.69 272 TRP A O 1
ATOM 2181 N N . LEU A 1 273 ? -12.691 4.227 -5.001 1.00 90.12 273 LEU A N 1
ATOM 2182 C CA . LEU A 1 273 ? -11.456 4.851 -5.463 1.00 90.12 273 LEU A CA 1
ATOM 2183 C C . LEU A 1 273 ? -10.842 5.719 -4.363 1.00 90.12 273 LEU A C 1
ATOM 2185 O O . LEU A 1 273 ? -11.537 6.325 -3.546 1.00 90.12 273 LEU A O 1
ATOM 2189 N N . LEU A 1 274 ? -9.523 5.865 -4.399 1.00 93.31 274 LEU A N 1
ATOM 2190 C CA . LEU A 1 274 ? -8.799 6.801 -3.547 1.00 93.31 274 LEU A CA 1
ATOM 2191 C C . LEU A 1 274 ? -8.510 8.087 -4.324 1.00 93.31 274 LEU A C 1
ATOM 2193 O O . LEU A 1 274 ? -7.867 8.050 -5.372 1.00 93.31 274 LEU A O 1
ATOM 2197 N N . ALA A 1 275 ? -8.924 9.232 -3.782 1.00 92.69 275 ALA A N 1
ATOM 2198 C CA . ALA A 1 275 ? -8.661 10.542 -4.369 1.00 92.69 275 ALA A CA 1
ATOM 2199 C C . ALA A 1 275 ? -7.726 11.369 -3.474 1.00 92.69 275 ALA A C 1
ATOM 2201 O O . ALA A 1 275 ? -8.135 11.877 -2.433 1.00 92.69 275 ALA A O 1
ATOM 2202 N N . ILE A 1 276 ? -6.477 11.552 -3.900 1.00 94.69 276 ILE A N 1
ATOM 2203 C CA . ILE A 1 276 ? -5.477 12.368 -3.205 1.00 94.69 276 ILE A CA 1
ATOM 2204 C C . ILE A 1 276 ? -5.546 13.810 -3.711 1.00 94.69 276 ILE A C 1
ATOM 2206 O O . ILE A 1 276 ? -5.423 14.042 -4.912 1.00 94.69 276 ILE A O 1
ATOM 2210 N N . ASN A 1 277 ? -5.717 14.786 -2.810 1.00 93.69 277 ASN A N 1
ATOM 2211 C CA . ASN A 1 277 ? -5.757 16.228 -3.118 1.00 93.69 277 ASN A CA 1
ATOM 2212 C C . ASN A 1 277 ? -6.561 16.563 -4.390 1.00 93.69 277 ASN A C 1
ATOM 2214 O O . ASN A 1 277 ? -6.091 17.308 -5.262 1.00 93.69 277 ASN A O 1
ATOM 2218 N N . SER A 1 278 ? -7.746 15.959 -4.515 1.00 85.62 278 SER A N 1
ATOM 2219 C CA . SER A 1 278 ? -8.553 15.988 -5.737 1.00 85.62 278 SER A CA 1
ATOM 2220 C C . SER A 1 278 ? -8.739 17.411 -6.282 1.00 85.62 278 SER A C 1
ATOM 2222 O O . SER A 1 278 ? -9.034 18.348 -5.539 1.00 85.62 278 SER A O 1
ATOM 2224 N N . GLY A 1 279 ? -8.526 17.580 -7.591 1.00 78.75 279 GLY A N 1
ATOM 2225 C CA . GLY A 1 279 ? -8.609 18.867 -8.298 1.00 78.75 279 GLY A CA 1
ATOM 2226 C C . GLY A 1 279 ? -7.343 19.740 -8.252 1.00 78.75 279 GLY A C 1
ATOM 2227 O O . GLY A 1 279 ? -7.233 20.715 -9.013 1.00 78.75 279 GLY A O 1
ATOM 2228 N N . SER A 1 280 ? -6.351 19.395 -7.424 1.00 87.31 280 SER A N 1
ATOM 2229 C CA . SER A 1 280 ? -5.063 20.097 -7.389 1.00 87.31 280 SER A CA 1
ATOM 2230 C C . SER A 1 280 ? -4.042 19.509 -8.384 1.00 87.31 280 SER A C 1
ATOM 2232 O O . SER A 1 280 ? -4.106 18.324 -8.703 1.00 87.31 280 SER A O 1
ATOM 2234 N N . PRO A 1 281 ? -3.067 20.304 -8.870 1.00 87.00 281 PRO A N 1
ATOM 2235 C CA . PRO A 1 281 ? -1.941 19.794 -9.662 1.00 87.00 281 PRO A CA 1
ATOM 2236 C C . PRO A 1 281 ? -1.028 18.795 -8.931 1.00 87.00 281 PRO A C 1
ATOM 2238 O O . PRO A 1 281 ? -0.299 18.067 -9.589 1.00 87.00 281 PRO A O 1
ATOM 2241 N N . ALA A 1 282 ? -1.064 18.758 -7.595 1.00 89.38 282 ALA A N 1
ATOM 2242 C CA . ALA A 1 282 ? -0.353 17.783 -6.759 1.00 89.38 282 ALA A CA 1
ATOM 2243 C C . ALA A 1 282 ? -1.289 16.661 -6.257 1.00 89.38 282 ALA A C 1
ATOM 2245 O O . ALA A 1 282 ? -1.073 16.094 -5.182 1.00 89.38 282 ALA A O 1
ATOM 2246 N N . GLY A 1 283 ? -2.383 16.418 -6.981 1.00 89.50 283 GLY A N 1
ATOM 2247 C CA . GLY A 1 283 ? -3.358 15.378 -6.681 1.00 89.50 283 GLY A CA 1
ATOM 2248 C C . GLY A 1 283 ? -3.150 14.114 -7.499 1.00 89.50 283 GLY A C 1
ATOM 2249 O O . GLY A 1 283 ? -2.219 14.019 -8.291 1.00 89.50 283 GLY A O 1
ATOM 2250 N N . GLY A 1 284 ? -4.023 13.140 -7.284 1.00 87.88 284 GLY A N 1
ATOM 2251 C CA . GLY A 1 284 ? -4.072 11.911 -8.061 1.00 87.88 284 GLY A CA 1
ATOM 2252 C C . GLY A 1 284 ? -5.261 11.042 -7.671 1.00 87.88 284 GLY A C 1
ATOM 2253 O O . GLY A 1 284 ? -5.877 11.237 -6.620 1.00 87.88 284 GLY A O 1
ATOM 2254 N N . THR A 1 285 ? -5.586 10.076 -8.517 1.00 88.12 285 THR A N 1
ATOM 2255 C CA . THR A 1 285 ? -6.640 9.092 -8.289 1.00 88.12 285 THR A CA 1
ATOM 2256 C C . THR A 1 285 ? -6.076 7.693 -8.475 1.00 88.12 285 THR A C 1
ATOM 2258 O O . THR A 1 285 ? -5.497 7.376 -9.512 1.00 88.12 285 THR A O 1
ATOM 2261 N N . VAL A 1 286 ? -6.248 6.855 -7.456 1.00 85.31 286 VAL A N 1
ATOM 2262 C CA . VAL A 1 286 ? -5.901 5.433 -7.500 1.00 85.31 286 VAL A CA 1
ATOM 2263 C C . VAL A 1 286 ? -7.195 4.647 -7.665 1.00 85.31 286 VAL A C 1
ATOM 2265 O O . VAL A 1 286 ? -8.142 4.834 -6.894 1.00 85.31 286 VAL A O 1
ATOM 2268 N N . LEU A 1 287 ? -7.245 3.794 -8.688 1.00 83.38 287 LEU A N 1
ATOM 2269 C CA . LEU A 1 287 ? -8.416 2.970 -8.967 1.00 83.38 287 LEU A CA 1
ATOM 2270 C C . LEU A 1 287 ? -8.558 1.875 -7.910 1.00 83.38 287 LEU A C 1
ATOM 2272 O O . LEU A 1 287 ? -7.565 1.376 -7.383 1.00 83.38 287 LEU A O 1
ATOM 2276 N N . ALA A 1 288 ? -9.797 1.470 -7.641 1.00 79.62 288 ALA A N 1
ATOM 2277 C CA . ALA A 1 288 ? -10.112 0.551 -6.554 1.00 79.62 288 ALA A CA 1
ATOM 2278 C C . ALA A 1 288 ? -9.355 -0.792 -6.669 1.00 79.62 288 ALA A C 1
ATOM 2280 O O . ALA A 1 288 ? -8.707 -1.234 -5.722 1.00 79.62 288 ALA A O 1
ATOM 2281 N N . GLN A 1 289 ? -9.275 -1.346 -7.884 1.00 76.00 289 GLN A N 1
ATOM 2282 C CA . GLN A 1 289 ? -8.520 -2.570 -8.196 1.00 76.00 289 GLN A CA 1
ATOM 2283 C C . GLN A 1 289 ? -7.004 -2.485 -7.931 1.00 76.00 289 GLN A C 1
ATOM 2285 O O . GLN A 1 289 ? -6.345 -3.508 -7.773 1.00 76.00 289 GLN A O 1
ATOM 2290 N N . GLN A 1 290 ? -6.437 -1.278 -7.845 1.00 80.19 290 GLN A N 1
ATOM 2291 C CA . GLN A 1 290 ? -5.008 -1.065 -7.577 1.00 80.19 290 GLN A CA 1
ATOM 2292 C C . GLN A 1 290 ? -4.704 -1.039 -6.074 1.00 80.19 290 GLN A C 1
ATOM 2294 O O . GLN A 1 290 ? -3.561 -1.246 -5.660 1.00 80.19 290 GLN A O 1
ATOM 2299 N N . LEU A 1 291 ? -5.718 -0.788 -5.239 1.00 85.69 291 LEU A N 1
ATOM 2300 C CA . LEU A 1 291 ? -5.551 -0.572 -3.805 1.00 85.69 291 LEU A CA 1
ATOM 2301 C C . LEU A 1 291 ? -5.047 -1.797 -3.032 1.00 85.69 291 LEU A C 1
ATOM 2303 O O . LEU A 1 291 ? -4.150 -1.594 -2.216 1.00 85.69 291 LEU A O 1
ATOM 2307 N N . PRO A 1 292 ? -5.504 -3.048 -3.269 1.00 83.31 292 PRO A N 1
ATOM 2308 C CA . PRO A 1 292 ? -4.967 -4.207 -2.547 1.00 83.31 292 PRO A CA 1
ATOM 2309 C C . PRO A 1 292 ? -3.447 -4.360 -2.712 1.00 83.31 292 PRO A C 1
ATOM 2311 O O . PRO A 1 292 ? -2.699 -4.546 -1.744 1.00 83.31 292 PRO A O 1
ATOM 2314 N N . GLY A 1 293 ? -2.983 -4.241 -3.959 1.00 80.44 293 GLY A N 1
ATOM 2315 C CA . GLY A 1 293 ? -1.572 -4.338 -4.311 1.00 80.44 293 GLY A CA 1
ATOM 2316 C C . GLY A 1 293 ? -0.756 -3.177 -3.752 1.00 80.44 293 GLY A C 1
ATOM 2317 O O . GLY A 1 293 ? 0.296 -3.390 -3.141 1.00 80.44 293 GLY A O 1
ATOM 2318 N N . LEU A 1 294 ? -1.281 -1.955 -3.886 1.00 86.44 294 LEU A N 1
ATOM 2319 C CA . LEU A 1 294 ? -0.667 -0.755 -3.331 1.00 86.44 294 LEU A CA 1
ATOM 2320 C C . LEU A 1 294 ? -0.563 -0.818 -1.800 1.00 86.44 294 LEU A C 1
ATOM 2322 O O . LEU A 1 294 ? 0.483 -0.476 -1.254 1.00 86.44 294 LEU A O 1
ATOM 2326 N N . ALA A 1 295 ? -1.608 -1.277 -1.110 1.00 89.25 295 ALA A N 1
ATOM 2327 C CA . ALA A 1 295 ? -1.641 -1.397 0.345 1.00 89.25 295 ALA A CA 1
ATOM 2328 C C . ALA A 1 295 ? -0.565 -2.366 0.850 1.00 89.25 295 ALA A C 1
ATOM 2330 O O . ALA A 1 295 ? 0.213 -2.020 1.738 1.00 89.25 295 ALA A O 1
ATOM 2331 N N . THR A 1 296 ? -0.463 -3.540 0.219 1.00 85.31 296 THR A N 1
ATOM 2332 C CA . THR A 1 296 ? 0.559 -4.547 0.545 1.00 85.31 296 THR A CA 1
ATOM 2333 C C . THR A 1 296 ? 1.972 -3.993 0.345 1.00 85.31 296 THR A C 1
ATOM 2335 O O . THR A 1 296 ? 2.842 -4.145 1.204 1.00 85.31 296 THR A O 1
ATOM 2338 N N . TRP A 1 297 ? 2.213 -3.316 -0.781 1.00 85.62 297 TRP A N 1
ATOM 2339 C CA . TRP A 1 297 ? 3.501 -2.686 -1.070 1.00 85.62 297 TRP A CA 1
ATOM 2340 C C . TRP A 1 297 ? 3.850 -1.585 -0.058 1.00 85.62 297 TRP A C 1
ATOM 2342 O O . TRP A 1 297 ? 4.987 -1.511 0.420 1.00 85.62 297 TRP A O 1
ATOM 2352 N N . ALA A 1 298 ? 2.878 -0.741 0.289 1.00 89.44 298 ALA A N 1
ATOM 2353 C CA . ALA A 1 298 ? 3.076 0.371 1.204 1.00 89.44 298 ALA A CA 1
ATOM 2354 C C . ALA A 1 298 ? 3.429 -0.127 2.616 1.00 89.44 298 ALA A C 1
ATOM 2356 O O . ALA A 1 298 ? 4.363 0.393 3.231 1.00 89.44 298 ALA A O 1
ATOM 2357 N N . ASP A 1 299 ? 2.766 -1.184 3.091 1.00 88.81 299 ASP A N 1
ATOM 2358 C CA . ASP A 1 299 ? 3.064 -1.809 4.383 1.00 88.81 299 ASP A CA 1
ATOM 2359 C C . ASP A 1 299 ? 4.434 -2.480 4.413 1.00 88.81 299 ASP A C 1
ATOM 2361 O O . ASP A 1 299 ? 5.202 -2.268 5.352 1.00 88.81 299 ASP A O 1
ATOM 2365 N N . GLN A 1 300 ? 4.811 -3.198 3.353 1.00 84.06 300 GLN A N 1
ATOM 2366 C CA . GLN A 1 300 ? 6.158 -3.760 3.239 1.00 84.06 300 GLN A CA 1
ATOM 2367 C C . GLN A 1 300 ? 7.232 -2.669 3.297 1.00 84.06 300 GLN A C 1
ATOM 2369 O O . GLN A 1 300 ? 8.250 -2.829 3.974 1.00 84.06 300 GLN A O 1
ATOM 2374 N N . ARG A 1 301 ? 7.008 -1.539 2.619 1.00 84.12 301 ARG A N 1
ATOM 2375 C CA . ARG A 1 301 ? 7.925 -0.395 2.645 1.00 84.12 301 ARG A CA 1
ATOM 2376 C C . ARG A 1 301 ? 7.992 0.252 4.029 1.00 84.12 301 ARG A C 1
ATOM 2378 O O . ARG A 1 301 ? 9.086 0.601 4.478 1.00 84.12 301 ARG A O 1
ATOM 2385 N N . ALA A 1 302 ? 6.859 0.404 4.712 1.00 86.56 302 ALA A N 1
ATOM 2386 C CA . ALA A 1 302 ? 6.816 0.918 6.078 1.00 86.56 302 ALA A CA 1
ATOM 2387 C C . ALA A 1 302 ? 7.588 0.001 7.043 1.00 86.56 302 ALA A C 1
ATOM 2389 O O . ALA A 1 302 ? 8.497 0.466 7.735 1.00 86.56 302 ALA A O 1
ATOM 2390 N N . ALA A 1 303 ? 7.329 -1.308 7.004 1.00 88.19 303 ALA A N 1
ATOM 2391 C CA . ALA A 1 303 ? 8.018 -2.301 7.824 1.00 88.19 303 ALA A CA 1
ATOM 2392 C C . ALA A 1 303 ? 9.538 -2.324 7.567 1.00 88.19 303 ALA A C 1
ATOM 2394 O O . ALA A 1 303 ? 10.341 -2.356 8.503 1.00 88.19 303 ALA A O 1
ATOM 2395 N N . GLN A 1 304 ? 9.976 -2.231 6.307 1.00 85.19 304 GLN A N 1
ATOM 2396 C CA . GLN A 1 304 ? 11.405 -2.155 5.972 1.00 85.19 304 GLN A CA 1
ATOM 2397 C C . GLN A 1 304 ? 12.092 -0.945 6.611 1.00 85.19 304 GLN A C 1
ATOM 2399 O O . GLN A 1 304 ? 13.191 -1.070 7.149 1.00 85.19 304 GLN A O 1
ATOM 2404 N N . ARG A 1 305 ? 11.442 0.222 6.615 1.00 85.12 305 ARG A N 1
ATOM 2405 C CA . ARG A 1 305 ? 11.990 1.425 7.261 1.00 85.12 305 ARG A CA 1
ATOM 2406 C C . ARG A 1 305 ? 12.064 1.278 8.773 1.00 85.12 305 ARG A C 1
ATOM 2408 O O . ARG A 1 305 ? 13.060 1.670 9.375 1.00 85.12 305 ARG A O 1
ATOM 2415 N N . MET A 1 306 ? 11.036 0.679 9.368 1.00 88.44 306 MET A N 1
ATOM 2416 C CA . MET A 1 306 ? 10.990 0.415 10.805 1.00 88.44 306 MET A CA 1
ATOM 2417 C C . MET A 1 306 ? 12.066 -0.582 11.242 1.00 88.44 306 MET A C 1
ATOM 2419 O O . MET A 1 306 ? 12.553 -0.481 12.361 1.00 88.44 306 MET A O 1
ATOM 2423 N N . THR A 1 307 ? 12.482 -1.505 10.369 1.00 87.88 307 THR A N 1
ATOM 2424 C CA . THR A 1 307 ? 13.432 -2.586 10.694 1.00 87.88 307 THR A CA 1
ATOM 2425 C C . THR A 1 307 ? 14.741 -2.072 11.304 1.00 87.88 307 THR A C 1
ATOM 2427 O O . THR A 1 307 ? 15.229 -2.651 12.270 1.00 87.88 307 THR A O 1
ATOM 2430 N N . ASN A 1 308 ? 15.301 -0.968 10.799 1.00 82.69 308 ASN A N 1
ATOM 2431 C CA . ASN A 1 308 ? 16.586 -0.448 11.290 1.00 82.69 308 ASN A CA 1
ATOM 2432 C C . ASN A 1 308 ? 16.514 0.161 12.702 1.00 82.69 308 ASN A C 1
ATOM 2434 O O . ASN A 1 308 ? 17.544 0.269 13.363 1.00 82.69 308 ASN A O 1
ATOM 2438 N N . GLY A 1 309 ? 15.323 0.557 13.157 1.00 87.50 309 GLY A N 1
ATOM 2439 C CA . GLY A 1 309 ? 15.077 1.144 14.478 1.00 87.50 309 GLY A CA 1
ATOM 2440 C C . GLY A 1 309 ? 14.038 0.370 15.285 1.00 87.50 309 GLY A C 1
ATOM 2441 O O . GLY A 1 309 ? 13.408 0.940 16.173 1.00 87.50 309 GLY A O 1
ATOM 2442 N N . PHE A 1 310 ? 13.797 -0.897 14.942 1.00 92.69 310 PHE A N 1
ATOM 2443 C CA . PHE A 1 310 ? 12.777 -1.691 15.606 1.00 92.69 310 PHE A CA 1
ATOM 2444 C C . PHE A 1 310 ? 13.233 -2.021 17.025 1.00 92.69 310 PHE A C 1
ATOM 2446 O O . PHE A 1 310 ? 14.215 -2.734 17.225 1.00 92.69 310 PHE A O 1
ATOM 2453 N N . GLU A 1 311 ? 12.500 -1.505 18.006 1.00 93.50 311 GLU A N 1
ATOM 2454 C CA . GLU A 1 311 ? 12.698 -1.804 19.420 1.00 93.50 311 GLU A CA 1
ATOM 2455 C C . GLU A 1 311 ? 11.623 -2.797 19.874 1.00 93.50 311 GLU A C 1
ATOM 2457 O O . GLU A 1 311 ? 10.454 -2.408 19.999 1.00 93.50 311 GLU A O 1
ATOM 2462 N N . PRO A 1 312 ? 11.978 -4.071 20.124 1.00 96.00 312 PRO A N 1
ATOM 2463 C CA . PRO A 1 312 ? 11.046 -5.037 20.683 1.00 96.00 312 PRO A CA 1
ATOM 2464 C C . PRO A 1 312 ? 10.533 -4.590 22.050 1.00 96.00 312 PRO A C 1
ATOM 2466 O O . PRO A 1 312 ? 11.307 -4.179 22.912 1.00 96.00 312 PRO A O 1
ATOM 2469 N N . GLN A 1 313 ? 9.227 -4.702 22.272 1.00 97.00 313 GLN A N 1
ATOM 2470 C CA . GLN A 1 313 ? 8.595 -4.299 23.532 1.00 97.00 313 GLN A CA 1
ATOM 2471 C C . GLN A 1 313 ? 8.630 -5.402 24.599 1.00 97.00 313 GLN A C 1
ATOM 2473 O O . GLN A 1 313 ? 8.309 -5.159 25.762 1.00 97.00 313 GLN A O 1
ATOM 2478 N N . ASN A 1 314 ? 8.983 -6.626 24.204 1.00 96.62 314 ASN A N 1
ATOM 2479 C CA . ASN A 1 314 ? 9.128 -7.789 25.072 1.00 96.62 314 ASN A CA 1
ATOM 2480 C C . ASN A 1 314 ? 9.961 -8.893 24.387 1.00 96.62 314 ASN A C 1
ATOM 2482 O O . ASN A 1 314 ? 10.283 -8.814 23.198 1.00 96.62 314 ASN A O 1
ATOM 2486 N N . ASP A 1 315 ? 10.272 -9.954 25.136 1.00 97.31 315 ASP A N 1
ATOM 2487 C CA . ASP A 1 315 ? 11.079 -11.086 24.660 1.00 97.31 315 ASP A CA 1
ATOM 2488 C C . ASP A 1 315 ? 10.421 -11.879 23.518 1.00 97.31 315 ASP A C 1
ATOM 2490 O O . ASP A 1 315 ? 11.110 -12.541 22.737 1.00 97.31 315 ASP A O 1
ATOM 2494 N N . VAL A 1 316 ? 9.086 -11.870 23.415 1.00 97.06 316 VAL A N 1
ATOM 2495 C CA . VAL A 1 316 ? 8.380 -12.513 22.294 1.00 97.06 316 VAL A CA 1
ATOM 2496 C C . VAL A 1 316 ? 8.680 -11.744 21.014 1.00 97.06 316 VAL A C 1
ATOM 2498 O O . VAL A 1 316 ? 9.144 -12.348 20.052 1.00 97.06 316 VA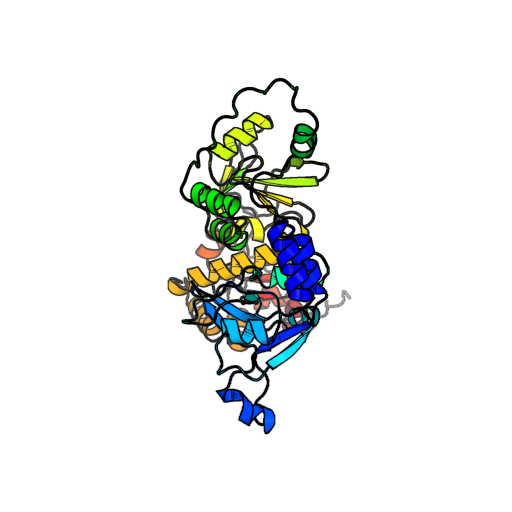L A O 1
ATOM 2501 N N . GLU A 1 317 ? 8.509 -10.424 21.025 1.00 97.62 317 GLU A N 1
ATOM 2502 C CA . GLU A 1 317 ? 8.805 -9.567 19.874 1.00 97.62 317 GLU A CA 1
ATOM 2503 C C . GLU A 1 317 ? 10.267 -9.653 19.443 1.00 97.62 317 GLU A C 1
ATOM 2505 O O . GLU A 1 317 ? 10.536 -9.727 18.248 1.00 97.62 317 GLU A O 1
ATOM 2510 N N . GLY A 1 318 ? 11.210 -9.711 20.392 1.00 97.25 318 GLY A N 1
ATOM 2511 C CA . GLY A 1 318 ? 12.635 -9.824 20.067 1.00 97.25 318 GLY A CA 1
ATOM 2512 C C . GLY A 1 318 ? 12.944 -11.114 19.310 1.00 97.25 318 GLY A C 1
ATOM 2513 O O . GLY A 1 318 ? 13.632 -11.099 18.291 1.00 97.25 318 GLY A O 1
ATOM 2514 N N . ARG A 1 319 ? 12.360 -12.233 19.754 1.00 97.88 319 ARG A N 1
ATOM 2515 C CA . ARG A 1 319 ? 12.513 -13.528 19.080 1.00 97.88 319 ARG A CA 1
ATOM 2516 C C . ARG A 1 319 ? 11.786 -13.579 17.734 1.00 97.88 319 ARG A C 1
ATOM 2518 O O . ARG A 1 319 ? 12.334 -14.144 16.790 1.00 97.88 319 ARG A O 1
ATOM 2525 N N . LEU A 1 320 ? 10.585 -13.002 17.632 1.00 97.31 320 LEU A N 1
ATOM 2526 C CA . LEU A 1 320 ? 9.850 -12.900 16.365 1.00 97.31 320 LEU A CA 1
ATOM 2527 C C . LEU A 1 320 ? 10.628 -12.067 15.344 1.00 97.31 320 LEU A C 1
ATOM 2529 O O . LEU A 1 320 ? 10.757 -12.474 14.194 1.00 97.31 320 LEU A O 1
ATOM 2533 N N . PHE A 1 321 ? 11.201 -10.944 15.772 1.00 96.50 321 PHE A N 1
ATOM 2534 C CA . PHE A 1 321 ? 11.996 -10.072 14.916 1.00 96.50 321 PHE A CA 1
ATOM 2535 C C . PHE A 1 321 ? 13.275 -10.757 14.420 1.00 96.50 321 PHE A C 1
ATOM 2537 O O . PHE A 1 321 ? 13.586 -10.702 13.229 1.00 96.50 321 PHE A O 1
ATOM 2544 N N . ASP A 1 322 ? 13.977 -11.481 15.295 1.00 96.19 322 ASP A N 1
ATOM 2545 C CA . ASP A 1 322 ? 15.136 -12.291 14.910 1.00 96.19 322 ASP A CA 1
ATOM 2546 C C . ASP A 1 322 ? 14.779 -13.378 13.885 1.00 96.19 322 ASP A C 1
ATOM 2548 O O . ASP A 1 322 ? 15.516 -13.581 12.914 1.00 96.19 322 ASP A O 1
ATOM 2552 N N . ALA A 1 323 ? 13.655 -14.075 14.083 1.00 95.19 323 ALA A N 1
ATOM 2553 C CA . ALA A 1 323 ? 13.166 -15.087 13.150 1.00 95.19 323 ALA A CA 1
ATOM 2554 C C . ALA A 1 323 ? 12.786 -14.464 11.795 1.00 95.19 323 ALA A C 1
ATOM 2556 O O . ALA A 1 323 ? 13.233 -14.944 10.752 1.00 95.19 323 ALA A O 1
ATOM 2557 N N . ALA A 1 324 ? 12.059 -13.341 11.804 1.00 90.25 324 ALA A N 1
ATOM 2558 C CA . ALA A 1 324 ? 11.687 -12.595 10.603 1.00 90.25 324 ALA A CA 1
ATOM 2559 C C . ALA A 1 324 ? 12.922 -12.130 9.812 1.00 90.25 324 ALA A C 1
ATOM 2561 O O . ALA A 1 324 ? 13.007 -12.344 8.601 1.00 90.25 324 ALA A O 1
ATOM 2562 N N . ARG A 1 325 ? 13.941 -11.585 10.491 1.00 89.81 325 ARG A N 1
ATOM 2563 C CA . ARG A 1 325 ? 15.196 -11.145 9.859 1.00 89.81 325 ARG A CA 1
ATOM 2564 C C . ARG A 1 325 ? 15.961 -12.295 9.199 1.00 89.81 325 ARG A C 1
ATOM 2566 O O . ARG A 1 325 ? 16.585 -12.094 8.158 1.00 89.81 325 ARG A O 1
ATOM 2573 N N . ARG A 1 326 ? 15.918 -13.492 9.791 1.00 90.75 326 ARG A N 1
ATOM 2574 C CA . ARG A 1 326 ? 16.518 -14.718 9.230 1.00 90.75 326 ARG A CA 1
ATOM 2575 C C . ARG A 1 326 ? 15.633 -15.399 8.183 1.00 90.75 326 ARG A C 1
ATOM 2577 O O . ARG A 1 326 ? 16.080 -16.375 7.591 1.00 90.75 326 ARG A O 1
ATOM 2584 N N . ARG A 1 327 ? 14.417 -14.888 7.945 1.00 86.06 327 ARG A N 1
ATOM 2585 C CA . ARG A 1 327 ? 13.372 -15.529 7.129 1.00 86.06 327 ARG A CA 1
ATOM 2586 C C . ARG A 1 327 ? 13.057 -16.957 7.599 1.00 86.06 327 ARG A C 1
ATOM 2588 O O . ARG A 1 327 ? 12.758 -17.831 6.793 1.00 86.06 327 ARG A O 1
ATOM 2595 N N . ASP A 1 328 ? 13.144 -17.190 8.906 1.00 90.75 328 ASP A N 1
ATOM 2596 C CA . ASP A 1 328 ? 12.868 -18.480 9.539 1.00 90.75 328 ASP A CA 1
ATOM 2597 C C . ASP A 1 328 ? 11.389 -18.549 9.942 1.00 90.75 328 ASP A C 1
ATOM 2599 O O . ASP A 1 328 ? 11.000 -18.229 11.070 1.00 90.75 328 ASP A O 1
ATOM 2603 N N . THR A 1 329 ? 10.547 -18.905 8.971 1.00 87.44 329 THR A N 1
ATOM 2604 C CA . THR A 1 329 ? 9.088 -18.973 9.132 1.00 87.44 329 THR A CA 1
ATOM 2605 C C . THR A 1 329 ? 8.665 -20.011 10.175 1.00 87.44 329 THR A C 1
ATOM 2607 O O . THR A 1 329 ? 7.745 -19.756 10.955 1.00 87.44 329 THR A O 1
ATOM 2610 N N . ASP A 1 330 ? 9.361 -21.146 10.252 1.00 88.81 330 ASP A N 1
ATOM 2611 C CA . ASP A 1 330 ? 9.048 -22.214 11.205 1.00 88.81 330 ASP A CA 1
ATOM 2612 C C . ASP A 1 330 ? 9.328 -21.774 12.645 1.00 88.81 330 ASP A C 1
ATOM 2614 O O . ASP A 1 330 ? 8.485 -21.948 13.535 1.00 88.81 330 ASP A O 1
ATOM 2618 N N . ALA A 1 331 ? 10.487 -21.152 12.892 1.00 94.75 331 ALA A N 1
ATOM 2619 C CA . ALA A 1 331 ? 10.786 -20.583 14.200 1.00 94.75 331 ALA A CA 1
ATOM 2620 C C . ALA A 1 331 ? 9.797 -19.471 14.563 1.00 94.75 331 ALA A C 1
ATOM 2622 O O . ALA A 1 331 ? 9.323 -19.439 15.702 1.00 94.75 331 ALA A O 1
ATOM 2623 N N . PHE A 1 332 ? 9.456 -18.600 13.606 1.00 94.25 332 PHE A N 1
ATOM 2624 C CA . PHE A 1 332 ? 8.506 -17.507 13.807 1.00 94.25 332 PHE A CA 1
ATOM 2625 C C . PHE A 1 332 ? 7.155 -18.028 14.314 1.00 94.25 332 PHE A C 1
ATOM 2627 O O . PHE A 1 332 ? 6.702 -17.628 15.389 1.00 94.25 332 PHE A O 1
ATOM 2634 N N . PHE A 1 333 ? 6.544 -18.988 13.610 1.00 90.56 333 PHE A N 1
ATOM 2635 C CA . PHE A 1 333 ? 5.253 -19.544 14.021 1.00 90.56 333 PHE A CA 1
ATOM 2636 C C . PHE A 1 333 ? 5.335 -20.349 15.320 1.00 90.56 333 PHE A C 1
ATOM 2638 O O . PHE A 1 333 ? 4.414 -20.286 16.134 1.00 90.56 333 PHE A O 1
ATOM 2645 N N . LYS A 1 334 ? 6.446 -21.046 15.582 1.00 92.31 334 LYS A N 1
ATOM 2646 C CA . LYS A 1 334 ? 6.652 -21.747 16.857 1.00 92.31 334 LYS A CA 1
ATOM 2647 C C . LYS A 1 334 ? 6.723 -20.790 18.049 1.00 92.31 334 LYS A C 1
ATOM 2649 O O . LYS A 1 334 ? 6.192 -21.103 19.114 1.00 92.31 334 LYS A O 1
ATOM 2654 N N . ILE A 1 335 ? 7.381 -19.641 17.891 1.00 96.62 335 ILE A N 1
ATOM 2655 C CA . ILE A 1 335 ? 7.415 -18.590 18.917 1.00 96.62 335 ILE A CA 1
ATOM 2656 C C . ILE A 1 335 ? 6.006 -18.036 19.135 1.00 96.62 335 ILE A C 1
ATOM 2658 O O . ILE A 1 335 ? 5.570 -17.916 20.280 1.00 96.62 335 ILE A O 1
ATOM 2662 N N . LEU A 1 336 ? 5.308 -17.736 18.040 1.00 93.81 336 LEU A N 1
ATOM 2663 C CA . LEU A 1 336 ? 3.989 -17.118 18.039 1.00 93.81 336 LEU A CA 1
ATOM 2664 C C . LEU A 1 336 ? 2.911 -18.017 18.678 1.00 93.81 336 LEU A C 1
ATOM 2666 O O . LEU A 1 336 ? 2.150 -17.549 19.518 1.00 93.81 336 LEU A O 1
ATOM 2670 N N . LEU A 1 337 ? 2.890 -19.318 18.370 1.00 91.88 337 LEU A N 1
ATOM 2671 C CA . LEU A 1 337 ? 1.947 -20.282 18.965 1.00 91.88 337 LEU A CA 1
ATOM 2672 C C . LEU A 1 337 ? 2.099 -20.427 20.487 1.00 91.88 337 LEU A C 1
ATOM 2674 O O . LEU A 1 337 ? 1.135 -20.755 21.174 1.00 91.88 337 LEU A O 1
ATOM 2678 N N . GLY A 1 338 ? 3.297 -20.176 21.022 1.00 93.44 338 GLY A N 1
ATOM 2679 C CA . GLY A 1 338 ? 3.562 -20.177 22.463 1.00 93.44 338 GLY A CA 1
ATOM 2680 C C . GLY A 1 338 ? 3.379 -18.818 23.145 1.00 93.44 338 GLY A C 1
ATOM 2681 O O . GLY A 1 338 ? 3.672 -18.706 24.335 1.00 93.44 338 GLY A O 1
ATOM 2682 N N . ALA A 1 339 ? 2.969 -17.777 22.415 1.00 96.00 339 ALA A N 1
ATOM 2683 C CA . ALA A 1 339 ? 2.870 -16.421 22.938 1.00 96.00 339 ALA A CA 1
ATOM 2684 C C . ALA A 1 339 ? 1.502 -16.129 23.571 1.00 96.00 339 ALA A C 1
ATOM 2686 O O . ALA A 1 339 ? 0.466 -16.650 23.151 1.00 96.00 339 ALA A O 1
ATOM 2687 N N . GLN A 1 340 ? 1.505 -15.228 24.554 1.00 96.56 340 GLN A N 1
ATOM 2688 C CA . GLN A 1 340 ? 0.317 -14.451 24.897 1.00 96.56 340 GLN A CA 1
ATOM 2689 C C . GLN A 1 340 ? 0.200 -13.278 23.928 1.00 96.56 340 GLN A C 1
ATOM 2691 O O . GLN A 1 340 ? 1.201 -12.634 23.605 1.00 96.56 340 GLN A O 1
ATOM 2696 N N . VAL A 1 341 ? -1.020 -13.012 23.477 1.00 96.88 341 VAL A N 1
ATOM 2697 C CA . VAL A 1 341 ? -1.336 -11.924 22.548 1.00 96.88 341 VAL A CA 1
ATOM 2698 C C . VAL A 1 341 ? -2.408 -11.028 23.148 1.00 96.88 341 VAL A C 1
ATOM 2700 O O . VAL A 1 341 ? -3.140 -11.434 24.040 1.00 96.88 341 VAL A O 1
ATOM 2703 N N . LEU A 1 342 ? -2.498 -9.798 22.665 1.00 96.62 342 LEU A N 1
ATOM 2704 C CA . LEU A 1 342 ? -3.512 -8.820 23.019 1.00 96.62 342 LEU A CA 1
ATOM 2705 C C . LEU A 1 342 ? -4.601 -8.844 21.952 1.00 96.62 342 LEU A C 1
ATOM 2707 O O . LEU A 1 342 ? -4.326 -8.600 20.776 1.00 96.62 342 LEU A O 1
ATOM 2711 N N . VAL A 1 343 ? -5.832 -9.104 22.379 1.00 95.19 343 VAL A N 1
ATOM 2712 C CA . VAL A 1 343 ? -7.028 -9.040 21.534 1.00 95.19 343 VAL A CA 1
ATOM 2713 C C . VAL A 1 343 ? -7.821 -7.796 21.923 1.00 95.19 343 VAL A C 1
ATOM 2715 O O . VAL A 1 343 ? -8.201 -7.684 23.094 1.00 95.19 343 VAL A O 1
ATOM 2718 N N . PRO A 1 344 ? -8.075 -6.856 20.998 1.00 93.50 344 PRO A N 1
ATOM 2719 C CA . PRO A 1 344 ? -8.890 -5.681 21.279 1.00 93.50 344 PRO A CA 1
ATOM 2720 C C . PRO A 1 344 ? -10.296 -6.061 21.745 1.00 93.50 344 PRO A C 1
ATOM 2722 O O . PRO A 1 344 ? -10.950 -6.917 21.160 1.00 93.50 344 PRO A O 1
ATOM 2725 N N . ALA A 1 345 ? -10.791 -5.371 22.764 1.00 91.12 345 ALA A N 1
ATOM 2726 C CA . ALA A 1 345 ? -12.085 -5.623 23.379 1.00 91.12 345 ALA A CA 1
ATOM 2727 C C . ALA A 1 345 ? -12.810 -4.303 23.668 1.00 91.12 345 ALA A C 1
ATOM 2729 O O . ALA A 1 345 ? -12.175 -3.266 23.871 1.00 91.12 345 ALA A O 1
ATOM 2730 N N . ASP A 1 346 ? -14.140 -4.338 23.707 1.00 87.25 346 ASP A N 1
ATOM 2731 C CA . ASP A 1 346 ? -14.939 -3.167 24.077 1.00 87.25 346 ASP A CA 1
ATOM 2732 C C . ASP A 1 346 ? -14.896 -2.925 25.594 1.00 87.25 346 ASP A C 1
ATOM 2734 O O . ASP A 1 346 ? -14.696 -3.886 26.348 1.00 87.25 346 ASP A O 1
ATOM 2738 N N . PRO A 1 347 ? -15.096 -1.679 26.072 1.00 87.06 347 PRO A N 1
ATOM 2739 C CA . PRO A 1 347 ? -15.043 -1.337 27.497 1.00 87.06 347 PRO A CA 1
ATOM 2740 C C . PRO A 1 347 ? -15.908 -2.234 28.393 1.00 87.06 347 PRO A C 1
ATOM 2742 O O . PRO A 1 347 ? -15.466 -2.615 29.477 1.00 87.06 347 PRO A O 1
ATOM 2745 N N . ASP A 1 348 ? -17.077 -2.639 27.894 1.00 89.31 348 ASP A N 1
ATOM 2746 C CA . ASP A 1 348 ? -18.067 -3.442 28.623 1.00 89.31 348 ASP A CA 1
ATOM 2747 C C . ASP A 1 348 ? -17.799 -4.956 28.556 1.00 89.31 348 ASP A C 1
ATOM 2749 O O . ASP A 1 348 ? -18.556 -5.757 29.108 1.00 89.31 348 ASP A O 1
ATOM 2753 N N . THR A 1 349 ? -16.707 -5.372 27.904 1.00 91.06 349 THR A N 1
ATOM 2754 C CA . THR A 1 349 ? -16.339 -6.787 27.785 1.00 91.06 349 THR A CA 1
ATOM 2755 C C . THR A 1 349 ? -16.105 -7.405 29.171 1.00 91.06 349 THR A C 1
ATOM 2757 O O . THR A 1 349 ? -15.253 -6.894 29.923 1.00 91.06 349 THR A O 1
ATOM 2760 N N . PRO A 1 350 ? -16.785 -8.524 29.506 1.00 90.62 350 PRO A N 1
ATOM 2761 C CA . PRO A 1 350 ? -16.647 -9.189 30.797 1.00 90.62 350 PRO A CA 1
ATOM 2762 C C . PRO A 1 350 ? -15.195 -9.538 31.132 1.00 90.62 350 PRO A C 1
ATOM 2764 O O . PRO A 1 350 ? -14.422 -9.991 30.288 1.00 90.62 350 PRO A O 1
ATOM 2767 N N . TRP A 1 351 ? -14.810 -9.338 32.392 1.00 87.69 351 TRP A N 1
ATOM 2768 C CA . TRP A 1 351 ? -13.492 -9.747 32.870 1.00 87.69 351 TRP A CA 1
ATOM 2769 C C . TRP A 1 351 ? -13.362 -11.272 32.862 1.00 87.69 351 TRP A C 1
ATOM 2771 O O . TRP A 1 351 ? -14.252 -11.969 33.339 1.00 87.69 351 TRP A O 1
ATOM 2781 N N . GLY A 1 352 ? -12.227 -11.775 32.373 1.00 88.19 352 GLY A N 1
ATOM 2782 C CA . GLY A 1 352 ? -11.914 -13.207 32.382 1.00 88.19 352 GLY A CA 1
ATOM 2783 C C . GLY A 1 352 ? -12.599 -14.034 31.293 1.00 88.19 352 GLY A C 1
ATOM 2784 O O . GLY A 1 352 ? -12.451 -15.250 31.322 1.00 88.19 352 GLY A O 1
ATOM 2785 N N . ILE A 1 353 ? -13.311 -13.404 30.350 1.00 94.69 353 ILE A N 1
ATOM 2786 C CA . ILE A 1 353 ? -13.857 -14.092 29.174 1.00 94.69 353 ILE A CA 1
ATOM 2787 C C . ILE A 1 353 ? -12.724 -14.695 28.334 1.00 94.69 353 ILE A C 1
ATOM 2789 O O . ILE A 1 353 ? -11.688 -14.052 28.128 1.00 94.69 353 ILE A O 1
ATOM 2793 N N . VAL A 1 354 ? -12.912 -15.923 27.858 1.00 94.50 354 VAL A N 1
ATOM 2794 C CA . VAL A 1 354 ? -11.908 -16.665 27.078 1.00 94.50 354 VAL A CA 1
ATOM 2795 C C . VAL A 1 354 ? -12.410 -16.968 25.662 1.00 94.50 354 VAL A C 1
ATOM 2797 O O . VAL A 1 354 ? -13.620 -16.985 25.453 1.00 94.50 354 VAL A O 1
ATOM 2800 N N . PRO A 1 355 ? -11.521 -17.221 24.676 1.00 94.69 355 PRO A N 1
ATOM 2801 C CA . PRO A 1 355 ? -11.910 -17.422 23.272 1.00 94.69 355 PRO A CA 1
ATOM 2802 C C . PRO A 1 355 ? -13.012 -18.461 23.020 1.00 94.69 355 PRO A C 1
ATOM 2804 O O . PRO A 1 355 ? -13.786 -18.309 22.081 1.00 94.69 355 PRO A O 1
ATOM 2807 N N . GLY A 1 356 ? -13.097 -19.501 23.857 1.00 92.19 356 GLY A N 1
ATOM 2808 C CA . GLY A 1 356 ? -14.123 -20.545 23.752 1.00 92.19 356 GLY A CA 1
ATOM 2809 C C . GLY A 1 356 ? -15.512 -20.147 24.267 1.00 92.19 356 GLY A C 1
ATOM 2810 O O . GLY A 1 356 ? -16.470 -20.889 24.053 1.00 92.19 356 GLY A O 1
ATOM 2811 N N . ASP A 1 357 ? -15.648 -19.004 24.940 1.00 94.56 357 ASP A N 1
ATOM 2812 C CA . ASP A 1 357 ? -16.938 -18.531 25.430 1.00 94.56 357 ASP A CA 1
ATOM 2813 C C . ASP A 1 357 ? -17.774 -17.960 24.277 1.00 94.56 357 ASP A C 1
ATOM 2815 O O . ASP A 1 357 ? -17.299 -17.151 23.483 1.00 94.56 357 ASP A O 1
ATOM 2819 N N . SER A 1 358 ? -19.066 -18.301 24.228 1.00 88.38 358 SER A N 1
ATOM 2820 C CA . SER A 1 358 ? -19.993 -17.817 23.181 1.00 88.38 358 SER A CA 1
ATOM 2821 C C . SER A 1 358 ? -20.091 -16.287 23.058 1.00 88.38 358 SER A C 1
ATOM 2823 O O . SER A 1 358 ? -20.483 -15.781 22.011 1.00 88.38 358 SER A O 1
ATOM 2825 N N . GLY A 1 359 ? -19.740 -15.548 24.116 1.00 89.19 359 GLY A N 1
ATOM 2826 C CA . GLY A 1 359 ? -19.723 -14.085 24.135 1.00 89.19 359 GLY A CA 1
ATOM 2827 C C . GLY A 1 359 ? -18.367 -13.454 23.811 1.00 89.19 359 GLY A C 1
ATOM 2828 O O . GLY A 1 359 ? -18.224 -12.246 23.997 1.00 89.19 359 GLY A O 1
ATOM 2829 N N . PHE A 1 360 ? -17.353 -14.232 23.412 1.00 93.81 360 PHE A N 1
ATOM 2830 C CA . PHE A 1 360 ? -16.014 -13.698 23.173 1.00 93.81 360 PHE A CA 1
ATOM 2831 C C . PHE A 1 360 ? -16.012 -12.687 22.009 1.00 93.81 360 PHE A C 1
ATOM 2833 O O . PHE A 1 360 ? -16.507 -12.996 20.919 1.00 93.81 360 PHE A O 1
ATOM 2840 N N . PRO A 1 361 ? -15.456 -11.474 22.196 1.00 90.12 361 PRO A N 1
ATOM 2841 C CA . PRO A 1 361 ? -15.527 -10.415 21.197 1.00 90.12 361 PRO A CA 1
ATOM 2842 C C . PRO A 1 361 ? -14.439 -10.597 20.132 1.00 90.12 361 PRO A C 1
ATOM 2844 O O . PRO A 1 361 ? -13.388 -9.969 20.188 1.00 90.12 361 PRO A O 1
ATOM 2847 N N . TRP A 1 362 ? -14.695 -11.440 19.132 1.00 90.81 362 TRP A N 1
ATOM 2848 C CA . TRP A 1 362 ? -13.750 -11.705 18.039 1.00 90.81 362 TRP A CA 1
ATOM 2849 C C . TRP A 1 362 ? -13.422 -10.467 17.172 1.00 90.81 362 TRP A C 1
ATOM 2851 O O . TRP A 1 362 ? -12.318 -10.374 16.653 1.00 90.81 362 TRP A O 1
ATOM 2861 N N . ARG A 1 363 ? -14.328 -9.483 17.068 1.00 89.62 363 ARG A N 1
ATOM 2862 C CA . ARG A 1 363 ? -14.130 -8.176 16.388 1.00 89.62 363 ARG A CA 1
ATOM 2863 C C . ARG A 1 363 ? -13.466 -8.255 14.995 1.00 89.62 363 ARG A C 1
ATOM 2865 O O . ARG A 1 363 ? -12.383 -7.697 14.805 1.00 89.62 363 ARG A O 1
ATOM 2872 N N . PRO A 1 364 ? -14.120 -8.883 14.005 1.00 92.56 364 PRO A N 1
ATOM 2873 C CA . PRO A 1 364 ? -13.621 -8.880 12.635 1.00 92.56 364 PRO A CA 1
ATOM 2874 C C . PRO A 1 364 ? -13.545 -7.455 12.067 1.00 92.56 364 PRO A C 1
ATOM 2876 O O . PRO A 1 364 ? -14.459 -6.648 12.252 1.00 92.56 364 PRO A O 1
ATOM 2879 N N . VAL A 1 365 ? -12.463 -7.160 11.348 1.00 92.12 365 VAL A N 1
ATOM 2880 C CA . VAL A 1 365 ? -12.255 -5.905 10.612 1.00 92.12 365 VAL A CA 1
ATOM 2881 C C . VAL A 1 365 ? -11.662 -6.176 9.226 1.00 92.12 365 VAL A C 1
ATOM 2883 O O . VAL A 1 365 ? -10.991 -7.192 9.045 1.00 92.12 365 VAL A O 1
ATOM 2886 N N . PRO A 1 366 ? -11.870 -5.296 8.233 1.00 91.25 366 PRO A N 1
ATOM 2887 C CA . PRO A 1 366 ? -11.169 -5.406 6.960 1.00 91.25 366 PRO A CA 1
ATOM 2888 C C . PRO A 1 366 ? -9.685 -5.051 7.132 1.00 91.25 366 PRO A C 1
ATOM 2890 O O . PRO A 1 366 ? -9.352 -3.969 7.611 1.00 91.25 366 PRO A O 1
ATOM 2893 N N . VAL A 1 367 ? -8.795 -5.949 6.713 1.00 92.56 367 VAL A N 1
ATOM 2894 C CA . VAL A 1 367 ? -7.354 -5.697 6.564 1.00 92.56 367 VAL A CA 1
ATOM 2895 C C . VAL A 1 367 ? -6.955 -6.159 5.170 1.00 92.56 367 VAL A C 1
ATOM 2897 O O . VAL A 1 367 ? -7.139 -7.326 4.834 1.00 92.56 367 VAL A O 1
ATOM 2900 N N . HIS A 1 368 ? -6.481 -5.239 4.329 1.00 89.38 368 HIS A N 1
ATOM 2901 C CA . HIS A 1 368 ? -6.208 -5.487 2.905 1.00 89.38 368 HIS A CA 1
ATOM 2902 C C . HIS A 1 368 ? -7.376 -6.185 2.178 1.00 89.38 368 HIS A C 1
ATOM 2904 O O . HIS A 1 368 ? -7.176 -7.094 1.375 1.00 89.38 368 HIS A O 1
ATOM 2910 N N . GLY A 1 369 ? -8.610 -5.806 2.527 1.00 87.75 369 GLY A N 1
ATOM 2911 C CA . GLY A 1 369 ? -9.839 -6.356 1.941 1.00 87.75 369 GLY A CA 1
ATOM 2912 C C . GLY A 1 369 ? -10.247 -7.735 2.411 1.00 87.75 369 GLY A C 1
ATOM 2913 O O . GLY A 1 369 ? -11.288 -8.235 1.994 1.00 87.75 369 GLY A O 1
ATOM 2914 N N . ARG A 1 370 ? -9.484 -8.331 3.324 1.00 90.31 370 ARG A N 1
ATOM 2915 C CA . ARG A 1 370 ? -9.822 -9.607 3.942 1.00 90.31 370 ARG A CA 1
ATOM 2916 C C . ARG A 1 370 ? -10.390 -9.362 5.327 1.00 90.31 370 ARG A C 1
ATOM 2918 O O . ARG A 1 370 ? -9.841 -8.584 6.112 1.00 90.31 370 ARG A O 1
ATOM 2925 N N . THR A 1 371 ? -11.508 -10.014 5.629 1.00 93.69 371 THR A N 1
ATOM 2926 C CA . THR A 1 371 ? -12.061 -10.003 6.981 1.00 93.69 371 THR A CA 1
ATOM 2927 C C . THR A 1 371 ? -11.072 -10.695 7.907 1.00 93.69 371 THR A C 1
ATOM 2929 O O . THR A 1 371 ? -10.695 -11.837 7.672 1.00 93.69 371 THR A O 1
ATOM 2932 N N . SER A 1 372 ? -10.623 -9.981 8.933 1.00 95.12 372 SER A N 1
ATOM 2933 C CA . SER A 1 372 ? -9.483 -10.387 9.744 1.00 95.12 372 SER A CA 1
ATOM 2934 C C . SER A 1 372 ? -9.716 -10.137 11.228 1.00 95.12 372 SER A C 1
ATOM 2936 O O . SER A 1 372 ? -10.354 -9.159 11.621 1.00 95.12 372 SER A O 1
ATOM 2938 N N . ILE A 1 373 ? -9.124 -10.991 12.057 1.00 95.94 373 ILE A N 1
ATOM 2939 C CA . ILE A 1 373 ? -8.993 -10.819 13.501 1.00 95.94 373 ILE A CA 1
ATOM 2940 C C . ILE A 1 373 ? -7.587 -10.315 13.793 1.00 95.94 373 ILE A C 1
ATOM 2942 O O . ILE A 1 373 ? -6.595 -11.007 13.556 1.00 95.94 373 ILE A O 1
ATOM 2946 N N . GLN A 1 374 ? -7.510 -9.094 14.315 1.00 94.88 374 GLN A N 1
ATOM 2947 C CA . GLN A 1 374 ? -6.242 -8.464 14.658 1.00 94.88 374 GLN A CA 1
ATOM 2948 C C . GLN A 1 374 ? -5.791 -8.852 16.062 1.00 94.88 374 GLN A C 1
ATOM 2950 O O . GLN A 1 374 ? -6.543 -8.722 17.032 1.00 94.88 374 GLN A O 1
ATOM 2955 N N . VAL A 1 375 ? -4.534 -9.263 16.172 1.00 96.56 375 VAL A N 1
ATOM 2956 C CA . VAL A 1 375 ? -3.878 -9.594 17.434 1.00 96.56 375 VAL A CA 1
ATOM 2957 C C . VAL A 1 375 ? -2.555 -8.848 17.543 1.00 96.56 375 VAL A C 1
ATOM 2959 O O . VAL A 1 375 ? -1.862 -8.619 16.550 1.00 96.56 375 VAL A O 1
ATOM 2962 N N . PHE A 1 376 ? -2.190 -8.461 18.761 1.00 97.44 376 PHE A N 1
ATOM 2963 C CA . PHE A 1 376 ? -0.993 -7.657 19.001 1.00 97.44 376 PHE A CA 1
ATOM 2964 C C . PHE A 1 376 ? -0.080 -8.306 20.031 1.00 97.44 376 PHE A C 1
ATOM 2966 O O . PHE A 1 376 ? -0.539 -8.913 20.991 1.00 97.44 376 PHE A O 1
ATOM 2973 N N . THR A 1 377 ? 1.229 -8.152 19.880 1.00 97.12 377 THR A N 1
ATOM 2974 C CA . THR A 1 377 ? 2.201 -8.656 20.869 1.00 97.12 377 THR A CA 1
ATOM 2975 C C . THR A 1 377 ? 2.520 -7.644 21.963 1.00 97.12 377 THR A C 1
ATOM 2977 O O . THR A 1 377 ? 3.128 -8.012 22.968 1.00 97.12 377 THR A O 1
ATOM 2980 N N . SER A 1 378 ? 2.123 -6.378 21.804 1.00 96.69 378 SER A N 1
ATOM 2981 C CA . SER A 1 378 ? 2.301 -5.341 22.822 1.00 96.69 378 SER A CA 1
ATOM 2982 C C . SER A 1 378 ? 1.273 -4.216 22.729 1.00 96.69 378 SER A C 1
ATOM 2984 O O . SER A 1 378 ? 0.661 -3.960 21.690 1.00 96.69 378 SER A O 1
ATOM 2986 N N . LEU A 1 379 ? 1.101 -3.517 23.857 1.00 95.75 379 LEU A N 1
ATOM 2987 C CA . LEU A 1 379 ? 0.216 -2.358 23.966 1.00 95.75 379 LEU A CA 1
ATOM 2988 C C . LEU A 1 379 ? 0.631 -1.224 23.028 1.00 95.75 379 LEU A C 1
ATOM 2990 O O . LEU A 1 379 ? -0.233 -0.492 22.556 1.00 95.75 379 LEU A O 1
ATOM 2994 N N . LYS A 1 380 ? 1.934 -1.085 22.754 1.00 93.81 380 LYS A N 1
ATOM 2995 C CA . LYS A 1 380 ? 2.461 -0.098 21.809 1.00 93.81 380 LYS A CA 1
ATOM 2996 C C . LYS A 1 380 ? 1.862 -0.317 20.420 1.00 93.81 380 LYS A C 1
ATOM 2998 O O . LYS A 1 380 ? 1.192 0.578 19.919 1.00 93.81 380 LYS A O 1
ATOM 3003 N N . TRP A 1 381 ? 2.031 -1.512 19.846 1.00 93.12 381 TRP A N 1
ATOM 3004 C CA . TRP A 1 381 ? 1.550 -1.806 18.491 1.00 93.12 381 TRP A CA 1
ATOM 3005 C C . TRP A 1 381 ? 0.026 -1.775 18.392 1.00 93.12 381 TRP A C 1
ATOM 3007 O O . TRP A 1 381 ? -0.508 -1.269 17.408 1.00 93.12 381 TRP A O 1
ATOM 3017 N N . MET A 1 382 ? -0.682 -2.220 19.435 1.00 93.94 382 MET A N 1
ATOM 3018 C CA . MET A 1 382 ? -2.139 -2.082 19.488 1.00 93.94 382 MET A CA 1
ATOM 3019 C C . MET A 1 382 ? -2.567 -0.606 19.478 1.00 93.94 382 MET A C 1
ATOM 3021 O O . MET A 1 382 ? -3.424 -0.218 18.687 1.00 93.94 382 MET A O 1
ATOM 3025 N N . ASN A 1 383 ? -1.958 0.236 20.318 1.00 90.75 383 ASN A N 1
ATOM 3026 C CA . ASN A 1 383 ? -2.300 1.657 20.385 1.00 90.75 383 ASN A CA 1
ATOM 3027 C C . ASN A 1 383 ? -1.946 2.404 19.092 1.00 90.75 383 ASN A C 1
ATOM 3029 O O . ASN A 1 383 ? -2.694 3.288 18.685 1.00 90.75 383 ASN A O 1
ATOM 3033 N N . GLU A 1 384 ? -0.840 2.059 18.436 1.00 87.62 384 GLU A N 1
ATOM 3034 C CA . GLU A 1 384 ? -0.477 2.648 17.143 1.00 87.62 384 GLU A CA 1
ATOM 3035 C C . GLU A 1 384 ? -1.462 2.245 16.035 1.00 87.62 384 GLU A C 1
ATOM 3037 O O . GLU A 1 384 ? -1.877 3.092 15.245 1.00 87.62 384 GLU A O 1
ATOM 3042 N N . ALA A 1 385 ? -1.889 0.979 15.998 1.00 89.25 385 ALA A N 1
ATOM 3043 C CA . ALA A 1 385 ? -2.784 0.473 14.961 1.00 89.25 385 ALA A CA 1
ATOM 3044 C C . ALA A 1 385 ? -4.236 0.944 15.128 1.00 89.25 385 ALA A C 1
ATOM 3046 O O . ALA A 1 385 ? -4.884 1.331 14.154 1.00 89.25 385 ALA A O 1
ATOM 3047 N N . ILE A 1 386 ? -4.761 0.884 16.354 1.00 89.69 386 ILE A N 1
ATOM 3048 C CA . ILE A 1 386 ? -6.193 1.064 16.622 1.00 89.69 386 ILE A CA 1
ATOM 3049 C C . ILE A 1 386 ? -6.487 2.056 17.752 1.00 89.69 386 ILE A C 1
ATOM 3051 O O . ILE A 1 386 ? -7.635 2.157 18.177 1.00 89.69 386 ILE A O 1
ATOM 3055 N N . GLY A 1 387 ? -5.499 2.790 18.265 1.00 88.12 387 GLY A N 1
ATOM 3056 C CA . GLY A 1 387 ? -5.683 3.692 19.407 1.00 88.12 387 GLY A CA 1
ATOM 3057 C C . GLY A 1 387 ? -5.938 2.957 20.730 1.00 88.12 387 GLY A C 1
ATOM 3058 O O . GLY A 1 387 ? -5.969 1.729 20.798 1.00 88.12 387 GLY A O 1
ATOM 3059 N N . SER A 1 388 ? -6.170 3.716 21.804 1.00 87.81 388 SER A N 1
ATOM 3060 C CA . SER A 1 388 ? -6.369 3.172 23.157 1.00 87.81 388 SER A CA 1
ATOM 3061 C C . SER A 1 388 ? -7.593 2.267 23.262 1.00 87.81 388 SER A C 1
ATOM 3063 O O . SER A 1 388 ? -8.725 2.744 23.206 1.00 87.81 388 SER A O 1
ATOM 3065 N N . SER A 1 389 ? -7.376 0.967 23.441 1.00 89.31 389 SER A N 1
ATOM 3066 C CA . SER A 1 389 ? -8.435 -0.041 23.539 1.00 89.31 389 SER A CA 1
ATOM 3067 C C . SER A 1 389 ? -8.326 -0.818 24.848 1.00 89.31 389 SER A C 1
ATOM 3069 O O . SER A 1 389 ? -7.224 -1.081 25.335 1.00 89.31 389 SER A O 1
ATOM 3071 N N . ARG A 1 390 ? -9.467 -1.258 25.393 1.00 91.06 390 ARG A N 1
ATOM 3072 C CA . ARG A 1 390 ? -9.469 -2.397 26.321 1.00 91.06 390 ARG A CA 1
ATOM 3073 C C . ARG A 1 390 ? -9.019 -3.639 25.548 1.00 91.06 390 ARG A C 1
ATOM 3075 O O . ARG A 1 390 ? -9.125 -3.684 24.320 1.00 91.06 390 ARG A O 1
ATOM 3082 N N . PHE A 1 391 ? -8.477 -4.622 26.252 1.00 93.88 391 PHE A N 1
ATOM 3083 C CA . PHE A 1 391 ? -7.942 -5.826 25.633 1.00 93.88 391 PHE A CA 1
ATOM 3084 C C . PHE A 1 391 ? -8.077 -7.039 26.551 1.00 93.88 391 PHE A C 1
ATOM 3086 O O . PHE A 1 391 ? -8.191 -6.904 27.772 1.00 93.88 391 PHE A O 1
ATOM 3093 N N . ILE A 1 392 ? -8.033 -8.220 25.944 1.00 95.50 392 ILE A N 1
ATOM 3094 C CA . ILE A 1 392 ? -7.905 -9.519 26.611 1.00 95.50 392 ILE A CA 1
ATOM 3095 C C . ILE A 1 392 ? -6.526 -10.091 26.258 1.00 95.50 392 ILE A C 1
ATOM 3097 O O . ILE A 1 392 ? -5.993 -9.789 25.191 1.00 95.50 392 ILE A O 1
ATOM 3101 N N . MET A 1 393 ? -5.945 -10.900 27.150 1.00 95.75 393 MET A N 1
ATOM 3102 C CA . MET A 1 393 ? -4.640 -11.549 26.951 1.00 95.75 393 MET A CA 1
ATOM 3103 C C . MET A 1 393 ? -4.739 -13.083 26.899 1.00 95.75 393 MET A C 1
ATOM 3105 O O . MET A 1 393 ? -4.281 -13.743 27.837 1.00 95.75 393 MET A O 1
ATOM 3109 N N . PRO A 1 394 ? -5.366 -13.683 25.870 1.00 96.19 394 PRO A N 1
ATOM 3110 C CA . PRO A 1 394 ? -5.333 -15.133 25.706 1.00 96.19 394 PRO A CA 1
ATOM 3111 C C . PRO A 1 394 ? -3.941 -15.609 25.262 1.00 96.19 394 PRO A C 1
ATOM 3113 O O . PRO A 1 394 ? -3.114 -14.830 24.773 1.00 96.19 394 PRO A O 1
ATOM 3116 N N . THR A 1 395 ? -3.681 -16.913 25.383 1.00 95.69 395 THR A N 1
ATOM 3117 C CA . THR A 1 395 ? -2.608 -17.515 24.584 1.00 95.69 395 THR A CA 1
ATOM 3118 C C . THR A 1 395 ? -3.068 -17.619 23.137 1.00 95.69 395 THR A C 1
ATOM 3120 O O . THR A 1 395 ? -4.263 -17.784 22.870 1.00 95.69 395 THR A O 1
ATOM 3123 N N . LEU A 1 396 ? -2.140 -17.550 22.182 1.00 94.94 396 LEU A N 1
ATOM 3124 C CA . LEU A 1 396 ? -2.540 -17.707 20.790 1.00 94.94 396 LEU A CA 1
ATOM 3125 C C . LEU A 1 396 ? -3.135 -19.096 20.523 1.00 94.94 396 LEU A C 1
ATOM 3127 O O . LEU A 1 396 ? -4.078 -19.221 19.748 1.00 94.94 396 LEU A O 1
ATOM 3131 N N . MET A 1 397 ? -2.639 -20.128 21.204 1.00 93.56 397 MET A N 1
ATOM 3132 C CA . MET A 1 397 ? -3.175 -21.482 21.080 1.00 93.56 397 MET A CA 1
ATOM 3133 C C . MET A 1 397 ? -4.652 -21.576 21.495 1.00 93.56 397 MET A C 1
ATOM 3135 O O . MET A 1 397 ? -5.426 -22.272 20.834 1.00 93.56 397 MET A O 1
ATOM 3139 N N . ASP A 1 398 ? -5.069 -20.847 22.536 1.00 94.19 398 ASP A N 1
ATOM 3140 C CA . ASP A 1 398 ? -6.482 -20.790 22.938 1.00 94.19 398 ASP A CA 1
ATOM 3141 C C . ASP A 1 398 ? -7.344 -20.154 21.841 1.00 94.19 398 ASP A C 1
ATOM 3143 O O . ASP A 1 398 ? -8.438 -20.637 21.552 1.00 94.19 398 ASP A O 1
ATOM 3147 N N . MET A 1 399 ? -6.840 -19.100 21.186 1.00 94.88 399 MET A N 1
ATOM 3148 C CA . MET A 1 399 ? -7.534 -18.475 20.055 1.00 94.88 399 MET A CA 1
ATOM 3149 C C . MET A 1 399 ? -7.645 -19.428 18.865 1.00 94.88 399 MET A C 1
ATOM 3151 O O . MET A 1 399 ? -8.724 -19.604 18.311 1.00 94.88 399 MET A O 1
ATOM 3155 N N . VAL A 1 400 ? -6.539 -20.070 18.491 1.00 94.12 400 VAL A N 1
ATOM 3156 C CA . VAL A 1 400 ? -6.473 -21.039 17.389 1.00 94.12 400 VAL A CA 1
ATOM 3157 C C . VAL A 1 400 ? -7.473 -22.183 17.602 1.00 94.12 400 VAL A C 1
ATOM 3159 O O . VAL A 1 400 ? -8.175 -22.578 16.674 1.00 94.12 400 VAL A O 1
ATOM 3162 N N . SER A 1 401 ? -7.581 -22.680 18.836 1.00 92.69 401 SER A N 1
ATOM 3163 C CA . SER A 1 401 ? -8.479 -23.787 19.193 1.00 92.69 401 SER A CA 1
ATOM 3164 C C . SER A 1 401 ? -9.963 -23.408 19.133 1.00 92.69 401 SER A C 1
ATOM 3166 O O . SER A 1 401 ? -10.808 -24.269 18.898 1.00 92.69 401 SER A O 1
ATOM 3168 N N . ALA A 1 402 ? -10.285 -22.129 19.339 1.00 94.38 402 ALA A N 1
ATOM 3169 C CA . ALA A 1 402 ? -11.649 -21.602 19.350 1.00 94.38 402 ALA A CA 1
ATOM 3170 C C . ALA A 1 402 ? -11.992 -20.784 18.091 1.00 94.38 402 ALA A C 1
ATOM 3172 O O . ALA A 1 402 ? -12.971 -20.039 18.098 1.00 94.38 402 ALA A O 1
ATOM 3173 N N . TRP A 1 403 ? -11.184 -20.889 17.026 1.00 95.06 403 TRP A N 1
ATOM 3174 C CA . TRP A 1 403 ? -11.265 -19.985 15.879 1.00 95.06 403 TRP A CA 1
ATOM 3175 C C . TRP A 1 403 ? -12.671 -19.958 15.255 1.00 95.06 403 TRP A C 1
ATOM 3177 O O . TRP A 1 403 ? -13.173 -21.018 14.852 1.00 95.06 403 TRP A O 1
ATOM 3187 N N . PRO A 1 404 ? -13.307 -18.778 15.134 1.00 91.56 404 PRO A N 1
ATOM 3188 C CA . PRO A 1 404 ? -14.746 -18.681 14.902 1.00 91.56 404 PRO A CA 1
ATOM 3189 C C . PRO A 1 404 ? -15.130 -19.040 13.463 1.00 91.56 404 PRO A C 1
ATOM 3191 O O . PRO A 1 404 ? -16.107 -19.753 13.239 1.00 91.56 404 PRO A O 1
ATOM 3194 N N . ASP A 1 405 ? -14.331 -18.613 12.486 1.00 92.69 405 ASP A N 1
ATOM 3195 C CA . ASP A 1 405 ? -14.666 -18.678 11.064 1.00 92.69 405 ASP A CA 1
ATOM 3196 C C . ASP A 1 405 ? -13.399 -18.916 10.225 1.00 92.69 405 ASP A C 1
ATOM 3198 O O . ASP A 1 405 ? -12.377 -18.267 10.437 1.00 92.69 405 ASP A O 1
ATOM 3202 N N . THR A 1 406 ? -13.442 -19.866 9.288 1.00 92.25 406 THR A N 1
ATOM 3203 C CA . THR A 1 406 ? -12.308 -20.167 8.394 1.00 92.25 406 THR A CA 1
ATOM 3204 C C . THR A 1 406 ? -12.105 -19.127 7.306 1.00 92.25 406 THR A C 1
ATOM 3206 O O . THR A 1 406 ? -11.013 -19.062 6.750 1.00 92.25 406 THR A O 1
ATOM 3209 N N . GLU A 1 407 ? -13.115 -18.307 7.026 1.00 94.38 407 GLU A N 1
ATOM 3210 C CA . GLU A 1 407 ? -13.002 -17.200 6.077 1.00 94.38 407 GLU A CA 1
ATOM 3211 C C . GLU A 1 407 ? -12.326 -15.972 6.699 1.00 94.38 407 GLU A C 1
ATOM 3213 O O . GLU A 1 407 ? -12.028 -15.010 5.993 1.00 94.38 407 GLU A O 1
ATOM 3218 N N . TRP A 1 408 ? -12.098 -15.976 8.020 1.00 96.06 408 TRP A N 1
ATOM 3219 C CA . TRP A 1 408 ? -11.451 -14.869 8.717 1.00 96.06 408 TRP A CA 1
ATOM 3220 C C . TRP A 1 408 ? -9.972 -15.149 8.926 1.00 96.06 408 TRP A C 1
ATOM 3222 O O . TRP A 1 408 ? -9.595 -16.124 9.582 1.00 96.06 408 TRP A O 1
ATOM 3232 N N . ASP A 1 409 ? -9.137 -14.253 8.418 1.00 96.38 409 ASP A N 1
ATOM 3233 C CA . ASP A 1 409 ? -7.695 -14.334 8.590 1.00 96.38 409 ASP A CA 1
ATOM 3234 C C . ASP A 1 409 ? -7.288 -13.903 10.008 1.00 96.38 409 ASP A C 1
ATOM 3236 O O . ASP A 1 409 ? -7.920 -13.062 10.647 1.00 96.38 409 ASP A O 1
ATOM 3240 N N . LEU A 1 410 ? -6.188 -14.454 10.509 1.00 96.44 410 LEU A N 1
ATOM 3241 C CA . LEU A 1 410 ? -5.470 -13.911 11.655 1.00 96.44 410 LEU A CA 1
ATOM 3242 C C . LEU A 1 410 ? -4.431 -12.917 11.155 1.00 96.44 410 LEU A C 1
ATOM 3244 O O . LEU A 1 410 ? -3.616 -13.265 10.302 1.00 96.44 410 LEU A O 1
ATOM 3248 N N . VAL A 1 411 ? -4.401 -11.722 11.741 1.00 96.19 411 VAL A N 1
ATOM 3249 C CA . VAL A 1 411 ? -3.405 -10.691 11.432 1.00 96.19 411 VAL A CA 1
ATOM 3250 C C . VAL A 1 411 ? -2.683 -10.271 12.711 1.00 96.19 411 VAL A C 1
ATOM 3252 O O . VAL A 1 411 ? -3.300 -9.780 13.654 1.00 96.19 411 VAL A O 1
ATOM 3255 N N . LEU A 1 412 ? -1.367 -10.461 12.744 1.00 96.31 412 LEU A N 1
ATOM 3256 C CA . LEU A 1 412 ? -0.482 -10.115 13.852 1.00 96.31 412 LEU A CA 1
ATOM 3257 C C . LEU A 1 412 ? 0.226 -8.791 13.567 1.00 96.31 412 LEU A C 1
ATOM 3259 O O . LEU A 1 412 ? 0.910 -8.700 12.559 1.00 96.31 412 LEU A O 1
ATOM 3263 N N . ASN A 1 413 ? 0.146 -7.814 14.478 1.00 95.31 413 ASN A N 1
ATOM 3264 C CA . ASN A 1 413 ? 0.913 -6.553 14.426 1.00 95.31 413 ASN A CA 1
ATOM 3265 C C . ASN A 1 413 ? 1.034 -5.939 13.010 1.00 95.31 413 ASN A C 1
ATOM 3267 O O . ASN A 1 413 ? 2.157 -5.745 12.520 1.00 95.31 413 ASN A O 1
ATOM 3271 N N . PRO A 1 414 ? -0.088 -5.651 12.335 1.00 92.56 414 PRO A N 1
ATOM 3272 C CA . PRO A 1 414 ? -0.051 -5.312 10.924 1.00 92.56 414 PRO A CA 1
ATOM 3273 C C . PRO A 1 414 ? 0.798 -4.068 10.640 1.00 92.56 414 PRO A C 1
ATOM 3275 O O . PRO A 1 414 ? 0.733 -3.069 11.366 1.00 92.56 414 PRO A O 1
ATOM 3278 N N . GLY A 1 415 ? 1.587 -4.125 9.568 1.00 89.00 415 GLY A N 1
ATOM 3279 C CA . GLY A 1 415 ? 2.493 -3.066 9.124 1.00 89.00 415 GLY A CA 1
ATOM 3280 C C . GLY A 1 415 ? 3.784 -2.907 9.916 1.00 89.00 415 GLY A C 1
ATOM 3281 O O . GLY A 1 415 ? 4.509 -1.937 9.697 1.00 89.00 415 GLY A O 1
ATOM 3282 N N . THR A 1 416 ? 4.075 -3.815 10.845 1.00 93.06 416 THR A N 1
ATOM 3283 C CA . THR A 1 416 ? 5.333 -3.815 11.601 1.00 93.06 416 THR A CA 1
ATOM 3284 C C . THR A 1 416 ? 6.341 -4.800 10.990 1.00 93.06 416 THR A C 1
ATOM 3286 O O . THR A 1 416 ? 5.969 -5.673 10.209 1.00 93.06 416 THR A O 1
ATOM 3289 N N . PRO A 1 417 ? 7.633 -4.740 11.360 1.00 92.50 417 PRO A N 1
ATOM 3290 C CA . PRO A 1 417 ? 8.614 -5.755 10.954 1.00 92.50 417 PRO A CA 1
ATOM 3291 C C . PRO A 1 417 ? 8.323 -7.186 11.437 1.00 92.50 417 PRO A C 1
ATOM 3293 O O . PRO A 1 417 ? 8.977 -8.122 10.984 1.00 92.50 417 PRO A O 1
ATOM 3296 N N . ILE A 1 418 ? 7.386 -7.352 12.374 1.00 94.62 418 ILE A N 1
ATOM 3297 C CA . ILE A 1 418 ? 6.921 -8.645 12.893 1.00 94.62 418 ILE A CA 1
ATOM 3298 C C . ILE A 1 418 ? 5.453 -8.901 12.529 1.00 94.62 418 ILE A C 1
ATOM 3300 O O . ILE A 1 418 ? 4.757 -9.624 13.244 1.00 94.62 418 ILE A O 1
ATOM 3304 N N . ASP A 1 419 ? 4.990 -8.285 11.439 1.00 93.38 419 ASP A N 1
ATOM 3305 C CA . ASP A 1 419 ? 3.696 -8.574 10.831 1.00 93.38 419 ASP A CA 1
ATOM 3306 C C . ASP A 1 419 ? 3.646 -10.028 10.345 1.00 93.38 419 ASP A C 1
ATOM 3308 O O . ASP A 1 419 ? 4.593 -10.532 9.732 1.00 93.38 419 ASP A O 1
ATOM 3312 N N . ALA A 1 420 ? 2.533 -10.700 10.621 1.00 92.00 420 ALA A N 1
ATOM 3313 C CA . ALA A 1 420 ? 2.201 -11.959 9.984 1.00 92.00 420 ALA A CA 1
ATOM 3314 C C . ALA A 1 420 ? 0.695 -12.072 9.745 1.00 92.00 420 ALA A C 1
ATOM 3316 O O . ALA A 1 420 ? -0.111 -11.820 10.637 1.00 92.00 420 ALA A O 1
ATOM 3317 N N . THR A 1 421 ? 0.328 -12.562 8.563 1.00 91.94 421 THR A N 1
ATOM 3318 C CA . THR A 1 421 ? -1.052 -12.923 8.225 1.00 91.94 421 THR A CA 1
ATOM 3319 C C . THR A 1 421 ? -1.163 -14.431 8.035 1.00 91.94 421 THR A C 1
ATOM 3321 O O . THR A 1 421 ? -0.319 -15.049 7.379 1.00 91.94 421 THR A O 1
ATOM 3324 N N . MET A 1 422 ? -2.205 -15.034 8.601 1.00 91.50 422 MET A N 1
ATOM 3325 C CA . MET A 1 422 ? -2.514 -16.450 8.450 1.00 91.50 422 MET A CA 1
ATOM 3326 C C . MET A 1 422 ? -3.973 -16.628 8.010 1.00 91.50 422 MET A C 1
ATOM 3328 O O . MET A 1 422 ? -4.869 -16.241 8.757 1.00 91.50 422 MET A O 1
ATOM 3332 N N . PRO A 1 423 ? -4.220 -17.247 6.843 1.00 93.12 423 PRO A N 1
ATOM 3333 C CA . PRO A 1 423 ? -5.563 -17.612 6.403 1.00 93.12 423 PRO A CA 1
ATOM 3334 C C . PRO A 1 423 ? -6.327 -18.448 7.437 1.00 93.12 423 PRO A C 1
ATOM 3336 O O . PRO A 1 423 ? -5.738 -19.325 8.076 1.00 93.12 423 PRO A O 1
ATOM 3339 N N . GLY A 1 424 ? -7.626 -18.192 7.608 1.00 92.50 424 GLY A N 1
ATOM 3340 C CA . GLY A 1 424 ? -8.435 -18.816 8.664 1.00 92.50 424 GLY A CA 1
ATOM 3341 C C . GLY A 1 424 ? -8.535 -20.345 8.581 1.00 92.50 424 GLY A C 1
ATOM 3342 O O . GLY A 1 424 ? -8.563 -21.029 9.608 1.00 92.50 424 GLY A O 1
ATOM 3343 N N . ASP A 1 425 ? -8.511 -20.913 7.376 1.00 89.69 425 ASP A N 1
ATOM 3344 C CA . ASP A 1 425 ? -8.422 -22.359 7.143 1.00 89.69 425 ASP A CA 1
ATOM 3345 C C . ASP A 1 425 ? -7.118 -22.952 7.709 1.00 89.69 425 ASP A C 1
ATOM 3347 O O . ASP A 1 425 ? -7.133 -23.982 8.396 1.00 89.69 425 ASP A O 1
ATOM 3351 N N . LYS A 1 426 ? -5.993 -22.255 7.513 1.00 89.88 426 LYS A N 1
ATOM 3352 C CA . LYS A 1 426 ? -4.701 -22.609 8.107 1.00 89.88 426 LYS A CA 1
ATOM 3353 C C . LYS A 1 426 ? -4.711 -22.428 9.617 1.00 89.88 426 LYS A C 1
ATOM 3355 O O . LYS A 1 426 ? -4.208 -23.318 10.301 1.00 89.88 426 LYS A O 1
ATOM 3360 N N . VAL A 1 427 ? -5.319 -21.362 10.143 1.00 91.50 427 VAL A N 1
ATOM 3361 C CA . VAL A 1 427 ? -5.471 -21.174 11.596 1.00 91.50 427 VAL A CA 1
ATOM 3362 C C . VAL A 1 427 ? -6.172 -22.389 12.200 1.00 91.50 427 VAL A C 1
ATOM 3364 O O . VAL A 1 427 ? -5.627 -23.034 13.092 1.00 91.50 427 VAL A O 1
ATOM 3367 N N . ARG A 1 428 ? -7.323 -22.792 11.653 1.00 85.69 428 ARG A N 1
ATOM 3368 C CA . ARG A 1 428 ? -8.076 -23.950 12.157 1.00 85.69 428 ARG A CA 1
ATOM 3369 C C . ARG A 1 428 ? -7.285 -25.258 12.064 1.00 85.69 428 ARG A C 1
ATOM 3371 O O . ARG A 1 428 ? -7.380 -26.089 12.964 1.00 85.69 428 ARG A O 1
ATOM 3378 N N . SER A 1 429 ? -6.465 -25.434 11.026 1.00 86.31 429 SER A N 1
ATOM 3379 C CA . SER A 1 429 ? -5.619 -26.629 10.881 1.00 86.31 429 SER A CA 1
ATOM 3380 C C . SER A 1 429 ? -4.582 -26.793 12.006 1.00 86.31 429 SER A C 1
ATOM 3382 O O . SER A 1 429 ? -4.199 -27.922 12.319 1.00 86.31 429 SER A O 1
ATOM 3384 N N . LEU A 1 430 ? -4.170 -25.695 12.656 1.00 84.44 430 LEU A N 1
ATOM 3385 C CA . LEU A 1 430 ? -3.217 -25.710 13.772 1.00 84.44 430 LEU A CA 1
ATOM 3386 C C . LEU A 1 430 ? -3.855 -26.133 15.106 1.00 84.44 430 LEU A C 1
ATOM 3388 O O . LEU A 1 430 ? -3.149 -26.648 15.971 1.00 84.44 430 LEU A O 1
ATOM 3392 N N . GLY A 1 431 ? -5.170 -25.948 15.271 1.00 71.88 431 GLY A N 1
ATOM 3393 C CA . GLY A 1 431 ? -5.904 -26.274 16.503 1.00 71.88 431 GLY A CA 1
ATOM 3394 C C . GLY A 1 431 ? -6.228 -27.761 16.686 1.00 71.88 431 GLY A C 1
ATOM 3395 O O . GLY A 1 431 ? -6.676 -28.169 17.755 1.00 71.88 431 GLY A O 1
ATOM 3396 N N . GLY A 1 432 ? -5.983 -28.591 15.665 1.00 64.25 432 GLY A N 1
ATOM 3397 C CA . GLY A 1 432 ? -6.399 -29.995 15.654 1.00 64.25 432 GLY A CA 1
ATOM 3398 C C . GLY A 1 432 ? -7.911 -30.174 15.422 1.00 64.25 432 GLY A C 1
ATOM 3399 O O . GLY A 1 432 ? -8.627 -29.208 15.161 1.00 64.25 432 GLY A O 1
ATOM 3400 N N . PRO A 1 433 ? -8.429 -31.418 15.439 1.00 56.28 433 PRO A N 1
ATOM 3401 C CA . PRO A 1 433 ? -9.852 -31.669 15.226 1.00 56.28 433 PRO A CA 1
ATOM 3402 C C . PRO A 1 433 ? -10.696 -31.042 16.348 1.00 56.28 433 PRO A C 1
ATOM 3404 O O . PRO A 1 433 ? -10.283 -31.098 17.510 1.00 56.28 433 PRO A O 1
ATOM 3407 N N . PRO A 1 434 ? -11.888 -30.498 16.033 1.00 54.16 434 PRO A N 1
ATOM 3408 C CA . PRO A 1 434 ? -12.720 -29.848 17.033 1.00 54.16 434 PRO A CA 1
ATOM 3409 C C . PRO A 1 434 ? -13.063 -30.829 18.157 1.00 54.16 434 PRO A C 1
ATOM 3411 O O . PRO A 1 434 ? -13.329 -32.013 17.906 1.00 54.16 434 PRO A O 1
ATOM 3414 N N . ALA A 1 435 ? -13.030 -30.351 19.404 1.00 52.47 435 ALA A N 1
ATOM 3415 C CA . ALA A 1 435 ? -13.506 -31.136 20.533 1.00 52.47 435 ALA A CA 1
ATOM 3416 C C . ALA A 1 435 ? -14.946 -31.571 20.226 1.00 52.47 435 ALA A C 1
ATOM 3418 O O . ALA A 1 435 ? -15.806 -30.737 19.954 1.00 52.47 435 ALA A O 1
ATOM 3419 N N . ARG A 1 436 ? -15.194 -32.887 20.196 1.00 40.88 436 ARG A N 1
ATOM 3420 C CA . ARG A 1 436 ? -16.545 -33.421 20.000 1.00 40.88 436 ARG A CA 1
ATOM 3421 C C . ARG A 1 436 ? -17.433 -32.860 21.101 1.00 40.88 436 ARG A C 1
ATOM 3423 O O . ARG A 1 436 ? -17.119 -33.067 22.274 1.00 40.88 436 ARG A O 1
ATOM 3430 N N . ASP A 1 437 ? -18.534 -32.224 20.712 1.00 42.53 437 ASP A N 1
ATOM 3431 C CA . ASP A 1 437 ? -19.597 -31.877 21.646 1.00 42.53 437 ASP A CA 1
ATOM 3432 C C . ASP A 1 437 ? -19.934 -33.115 22.489 1.00 42.53 437 ASP A C 1
ATOM 3434 O O . ASP A 1 437 ? -20.172 -34.195 21.923 1.00 42.53 437 ASP A O 1
ATOM 3438 N N . PRO A 1 438 ? -19.940 -33.018 23.831 1.00 42.16 438 PRO A N 1
ATOM 3439 C CA . PRO A 1 438 ? -20.536 -34.057 24.642 1.00 42.16 438 PRO A CA 1
ATOM 3440 C C . PRO A 1 438 ? -22.016 -34.095 24.268 1.00 42.16 438 PRO A C 1
ATOM 3442 O O . PRO A 1 438 ? -22.781 -33.196 24.614 1.00 42.16 438 PRO A O 1
ATOM 3445 N N . ALA A 1 439 ? -22.386 -35.121 23.498 1.00 42.66 439 ALA A N 1
ATOM 3446 C CA . ALA A 1 439 ? -23.758 -35.399 23.117 1.00 42.66 439 ALA A CA 1
ATOM 3447 C C . ALA A 1 439 ? -24.656 -35.227 24.347 1.00 42.66 439 ALA A C 1
ATOM 3449 O O . ALA A 1 439 ? -24.444 -35.869 25.379 1.00 42.66 439 ALA A O 1
ATOM 3450 N N . THR A 1 440 ? -25.611 -34.305 24.248 1.00 39.78 440 THR A N 1
ATOM 3451 C CA . THR A 1 440 ? -26.632 -34.126 25.276 1.00 39.78 440 THR A CA 1
ATOM 3452 C C . THR A 1 440 ? -27.430 -35.437 25.366 1.00 39.78 440 THR A C 1
ATOM 3454 O O . THR A 1 440 ? -27.817 -35.948 24.311 1.00 39.78 440 THR A O 1
ATOM 3457 N N . PRO A 1 441 ? -27.584 -36.025 26.568 1.00 54.00 441 PRO A N 1
ATOM 3458 C CA . PRO A 1 441 ? -28.147 -37.364 26.757 1.00 54.00 441 PRO A CA 1
ATOM 3459 C C . PRO A 1 441 ? -29.619 -37.498 26.363 1.00 54.00 441 PRO A C 1
ATOM 3461 O O . PRO A 1 441 ? -30.357 -36.487 26.434 1.00 54.00 441 PRO A O 1
#

pLDDT: mean 86.49, std 13.45, range [35.09, 97.88]

Foldseek 3Di:
DPDADDDPDPLLVQLVVCLVVVNQQVNLLSLLADKKKQFDQLVCVVCVVVVNDDDDFDWDQDPNAIEREIERDPVLVCLQENDSGPDTDIGHLLVCLVPPPDQRHKYWYSHHDPPRPDDHSSIDIGRSLQSNCSNVVGRDAWFAFADPDPVVVVCVVPVDDDDDDDDPDDDDPDPLLVQLLVCLVVVNSVSNLVSQLVAWKWFDDAPPDDLLFALQAPPGRQDWDADPNAIEGEIERDLVLLVVVCVVVVGDSDTHIARSLLCLFQPPDLQYKYWYSHRGRSITIGGSSSSLSSSVNSLVVLQVVCLVVPDDPDPLSVQLLVCLVVVPVVSNVVSQQQAWKKFFDAPPDDPPDFLQDPPDCQRFGGGSNATEREIERDPVLCCNNGNDGDTDTDRLLSCLLNPPDQSYWYWYSGSHSSTDIGGSVRSVVVNPDHDPDPPDD

Sequence (441 aa):
MADAWRPTSELEHRLQETVRAGDQESYFRLIADSELVVPVPPDLVDGMLAGEAQPSWPTQEEDGRTHVLVYTSASAMRACLGPAYEHFMTVRFGEIAETWPDNRWWLAIDAPGHGVRTVLPIEARLPSWFVRQVAEGDGRPPQVGRASAPWEELRDQHRDLPRESPRQEFRPANDVERELLRAAANNDHDLFLQTLASTEVLLPVPDETDYTMRPGRPGFPWQTREVDGSTVVPVFTSPERLTEAARAAGTGTEYIQLPFTVTLRYWPDHDWLLAINSGSPAGGTVLAQQLPGLATWADQRAAQRMTNGFEPQNDVEGRLFDAARRRDTDAFFKILLGAQVLVPADPDTPWGIVPGDSGFPWRPVPVHGRTSIQVFTSLKWMNEAIGSSRFIMPTLMDMVSAWPDTEWDLVLNPGTPIDATMPGDKVRSLGGPPARDPATP

Radius of gyration: 25.3 Å; chains: 1; bounding box: 58×72×67 Å